Protein AF-A2EWF7-F1 (afdb_monomer)

InterPro domains:
  IPR001005 SANT/Myb domain [PS50090] (393-447)
  IPR001005 SANT/Myb domain [SM00717] (397-449)
  IPR001005 SANT/Myb domain [cd00167] (400-447)
  IPR009057 Homedomain-like superfamily [SSF46689] (392-445)
  IPR009060 UBA-like superfamily [SSF46934] (72-130)
  IPR015940 Ubiquitin-associated domain [PS50030] (88-127)

Organism: Trichomonas vaginalis (strain ATCC PRA-98 / G3) (NCBI:txid412133)

Sequence (630 aa):
MRVQILAPLNETITLKTESKATILSAKRTISKITMIPVEYLEIYLNSTKLNDEDIIDEISSDQSTPFICSIFDTMPNEDNSEVEVPADIDNRIQQLVCLGFTTQTAAWTLRKFKYDIAKALNYITSNPTQAKPVKHNFRTLNITEPEETDIQYDDLKKEHPFLFEPIPSDSHINDYIKILNETLPKDISLDVSALVKAFIENDYNVFSLAHQFPQFRVGYLEYVLYWVVRTVTERISSQNSWSMAENRFILEMSALGHNFREIDAVLFVEGRNKSEDHRNTMRRTMKRTWILPRFLEQFPSCANNPPGYTDEGIPSYLPPLMPQVVKKPKVQDEDKIIEEVLQNKEYIPYIKKEMAKIAQKLMSEQKEPKLSANEEDDQQALYLTDEPPQKFDERHSRSNWPTDEDQLLLNKYSEAKGLKGNRWEYIRKFLPSRSEKSIYSHYRILKYEIKCNKRPELTVPPNIADEIFRESTYTEDQKSFSELTEMIDIIEAIQVYYELNGNWILISRRMPQFKGGYIAYILYYVCTSLKKTRRTKTWSMQELRFLLEKRVDGLPVQEISDLLANKSPKQVDTKRTQIYTTIRTSPYLKQFAAFFQKCDKEGATYDDNGIPSYLGPMIERFKSEIRVIE

Nearest PDB structures (foldseek):
  8ikt-assembly1_C  TM=8.888E-01  e=4.513E-03  Homo sapiens
  5l6i-assembly2_E  TM=8.074E-01  e=2.324E-03  Saccharomyces cerevisiae
  5vbt-assembly2_B  TM=8.085E-01  e=3.781E-03  synthetic construct
  1yiw-assembly3_C  TM=8.185E-01  e=6.151E-03  unclassified
  6gf1-assembly1_A  TM=7.158E-01  e=1.628E-02  Homo sapiens

Solvent-accessible surface area (backbone atoms only — not comparable to full-atom values): 37954 Å² total; per-residue (Å²): 86,48,35,36,34,40,62,94,74,65,44,77,48,77,48,90,68,61,97,72,35,25,41,45,57,50,36,51,52,50,20,70,74,72,69,46,62,51,81,36,53,46,48,24,50,94,88,40,78,60,55,55,78,44,42,50,68,80,74,51,86,58,88,81,71,58,30,37,31,46,59,54,97,57,74,77,76,72,78,70,70,78,72,76,76,58,96,56,50,68,62,58,31,47,57,38,33,76,73,43,42,53,64,68,61,30,48,53,36,23,60,76,45,78,64,35,61,69,58,26,49,53,52,50,71,74,40,53,94,82,52,79,63,80,81,86,80,93,82,80,92,65,90,69,76,79,74,79,72,82,68,67,61,69,58,61,47,69,78,43,58,84,77,67,57,79,77,64,74,85,57,56,69,69,58,53,52,48,54,60,42,70,69,48,57,75,84,53,48,78,35,59,23,58,49,49,50,53,28,59,76,49,76,64,38,57,72,76,42,36,82,80,39,72,84,49,56,49,16,54,55,52,31,53,58,46,47,56,50,53,64,46,61,67,67,72,50,90,74,66,88,71,52,72,68,54,50,38,50,50,36,33,43,48,62,72,64,50,54,42,61,63,54,20,57,57,66,69,47,92,64,86,46,56,51,46,56,48,50,56,48,53,52,52,49,60,70,71,46,70,54,58,64,50,42,36,70,77,36,73,66,44,73,87,54,74,55,35,58,42,95,84,57,43,46,56,67,50,70,83,47,40,76,69,62,51,67,66,76,61,68,72,55,56,56,48,51,49,48,52,51,70,66,36,71,84,50,51,65,57,54,53,54,53,51,49,52,52,51,52,50,56,60,68,66,67,71,79,83,86,82,85,79,88,82,89,84,88,83,90,80,94,73,91,77,94,71,79,82,81,81,76,84,83,81,81,72,97,62,94,68,54,71,67,59,52,47,50,49,51,53,43,48,52,67,33,71,81,54,93,69,68,49,47,66,60,44,27,75,78,38,74,94,45,51,46,69,54,50,55,57,44,51,55,51,51,42,50,35,46,60,70,61,72,43,77,87,57,81,72,54,75,97,39,34,66,70,48,63,47,72,74,37,63,72,50,50,54,62,56,64,69,71,68,86,68,83,80,50,68,37,59,53,52,50,50,35,60,76,51,72,65,41,46,69,60,44,21,67,76,40,67,95,43,56,30,12,49,53,54,36,53,52,35,49,51,51,52,68,71,41,96,61,81,79,64,88,88,62,53,68,56,57,49,34,50,55,34,34,44,44,66,74,62,51,54,55,59,58,55,12,64,62,48,74,88,38,52,42,67,54,48,50,52,50,51,40,51,45,53,51,48,46,76,69,38,71,61,58,62,53,52,39,68,74,37,90,66,67,75,60,81,91,52,47,66,48,102,70,64,47,56,59,51,51,59,61,52,53,53,57,52,53,58,53,52,64,73,76,107

Structure (mmCIF, N/CA/C/O backbone):
data_AF-A2EWF7-F1
#
_entry.id   AF-A2EWF7-F1
#
loop_
_atom_site.group_PDB
_atom_site.id
_atom_site.type_symbol
_atom_site.label_atom_id
_atom_site.label_alt_id
_atom_site.label_comp_id
_atom_site.label_asym_id
_atom_site.label_entity_id
_atom_site.label_seq_id
_atom_site.pdbx_PDB_ins_code
_atom_site.Cartn_x
_atom_site.Cartn_y
_atom_site.Cartn_z
_atom_site.occupancy
_atom_site.B_iso_or_equiv
_atom_site.auth_seq_id
_atom_site.auth_comp_id
_atom_site.auth_asym_id
_atom_site.auth_atom_id
_atom_site.pdbx_PDB_model_num
ATOM 1 N N . MET A 1 1 ? 17.003 -34.544 -2.807 1.00 89.88 1 MET A N 1
ATOM 2 C CA . MET A 1 1 ? 16.921 -34.720 -1.339 1.00 89.88 1 MET A CA 1
ATOM 3 C C . MET A 1 1 ? 15.478 -34.519 -0.868 1.00 89.88 1 MET A C 1
ATOM 5 O O . MET A 1 1 ? 14.885 -33.504 -1.215 1.00 89.88 1 MET A O 1
ATOM 9 N N . ARG A 1 2 ? 14.883 -35.459 -0.119 1.00 93.94 2 ARG A N 1
ATOM 10 C CA . ARG A 1 2 ? 13.598 -35.237 0.580 1.00 93.94 2 ARG A CA 1
ATOM 11 C C . ARG A 1 2 ? 13.893 -34.779 2.004 1.00 93.94 2 ARG A C 1
ATOM 13 O O . ARG A 1 2 ? 14.695 -35.423 2.670 1.00 93.94 2 ARG A O 1
ATOM 20 N N . VAL A 1 3 ? 13.269 -33.691 2.443 1.00 95.50 3 VAL A N 1
ATOM 21 C CA . VAL A 1 3 ? 13.459 -33.122 3.780 1.00 95.50 3 VAL A CA 1
ATOM 22 C C . VAL A 1 3 ? 12.105 -32.978 4.462 1.00 95.50 3 VAL A C 1
ATOM 24 O O . VAL A 1 3 ? 11.230 -32.283 3.953 1.00 95.50 3 VAL A O 1
ATOM 27 N N . GLN A 1 4 ? 11.926 -33.639 5.597 1.00 96.50 4 GLN A N 1
ATOM 28 C CA . GLN A 1 4 ? 10.785 -33.480 6.486 1.00 96.50 4 GLN A CA 1
ATOM 29 C C . GLN A 1 4 ? 11.095 -32.368 7.487 1.00 96.50 4 GLN A C 1
ATOM 31 O O . GLN A 1 4 ? 11.958 -32.527 8.345 1.00 96.50 4 GLN A O 1
ATOM 36 N N . ILE A 1 5 ? 10.414 -31.236 7.361 1.00 95.31 5 ILE A N 1
ATOM 37 C CA . ILE A 1 5 ? 10.513 -30.117 8.291 1.00 95.31 5 ILE A CA 1
ATOM 38 C C . ILE A 1 5 ? 9.563 -30.392 9.455 1.00 95.31 5 ILE A C 1
ATOM 40 O O . ILE A 1 5 ? 8.375 -30.642 9.244 1.00 95.31 5 ILE A O 1
ATOM 44 N N . LEU A 1 6 ? 10.090 -30.369 10.677 1.00 94.12 6 LEU A N 1
ATOM 45 C CA . LEU A 1 6 ? 9.301 -30.571 11.891 1.00 94.12 6 LEU A CA 1
ATOM 46 C C . LEU A 1 6 ? 8.440 -29.335 12.219 1.00 94.12 6 LEU A C 1
ATOM 48 O O . LEU A 1 6 ? 8.293 -28.410 11.412 1.00 94.12 6 LEU A O 1
ATOM 52 N N . ALA A 1 7 ? 7.809 -29.341 13.392 1.00 79.25 7 ALA A N 1
ATOM 53 C CA . ALA A 1 7 ? 7.043 -28.208 13.892 1.00 79.25 7 ALA A CA 1
ATOM 54 C C . ALA A 1 7 ? 7.879 -26.905 13.863 1.00 79.25 7 ALA A C 1
ATOM 56 O O . ALA A 1 7 ? 9.097 -26.964 14.039 1.00 79.25 7 ALA A O 1
ATOM 57 N N . PRO A 1 8 ? 7.250 -25.738 13.627 1.00 80.31 8 PRO A N 1
ATOM 58 C CA . PRO A 1 8 ? 5.804 -25.523 13.490 1.00 80.31 8 PRO A CA 1
ATOM 59 C C . PRO A 1 8 ? 5.208 -25.897 12.121 1.00 80.31 8 PRO A C 1
ATOM 61 O O . PRO A 1 8 ? 3.989 -25.990 12.010 1.00 80.31 8 PRO A O 1
ATOM 64 N N . LEU A 1 9 ? 6.025 -26.135 11.090 1.00 85.12 9 LEU A N 1
ATOM 65 C CA . LEU A 1 9 ? 5.523 -26.323 9.722 1.00 85.12 9 LEU A CA 1
ATOM 66 C C . LEU A 1 9 ? 4.962 -27.734 9.480 1.00 85.12 9 LEU A C 1
ATOM 68 O O . LEU A 1 9 ? 3.892 -27.861 8.898 1.00 85.12 9 LEU A O 1
ATOM 72 N N . ASN A 1 10 ? 5.628 -28.789 9.968 1.00 90.94 10 ASN A N 1
ATOM 73 C CA . ASN A 1 10 ? 5.206 -30.191 9.784 1.00 90.94 10 ASN A CA 1
ATOM 74 C C . ASN A 1 10 ? 4.989 -30.596 8.306 1.00 90.94 10 ASN A C 1
ATOM 76 O O . ASN A 1 10 ? 4.072 -31.352 7.979 1.00 90.94 10 ASN A O 1
ATOM 80 N N . GLU A 1 11 ? 5.845 -30.119 7.400 1.00 94.06 11 GLU A N 1
ATOM 81 C CA . GLU A 1 11 ? 5.743 -30.361 5.955 1.00 94.06 11 GLU A CA 1
ATOM 82 C C . GLU A 1 11 ? 6.930 -31.175 5.425 1.00 94.06 11 GLU A C 1
ATOM 84 O O . GLU A 1 11 ? 8.044 -31.095 5.933 1.00 94.06 11 GLU A O 1
ATOM 89 N N . THR A 1 12 ? 6.728 -31.949 4.354 1.00 94.44 12 THR A N 1
ATOM 90 C CA . THR A 1 12 ? 7.832 -32.606 3.632 1.00 94.44 12 THR A CA 1
ATOM 91 C C . THR A 1 12 ? 8.080 -31.907 2.307 1.00 94.44 12 THR A C 1
ATOM 93 O O . THR A 1 12 ? 7.218 -31.901 1.431 1.00 94.44 12 THR A O 1
ATOM 96 N N . ILE A 1 13 ? 9.288 -31.384 2.123 1.00 94.25 13 ILE A N 1
ATOM 97 C CA . ILE A 1 13 ? 9.713 -30.711 0.897 1.00 94.25 13 ILE A CA 1
ATOM 98 C C . ILE A 1 13 ? 10.726 -31.559 0.127 1.00 94.25 13 ILE A C 1
ATOM 100 O O . ILE A 1 13 ? 11.526 -32.304 0.694 1.00 94.25 13 ILE A O 1
ATOM 104 N N . THR A 1 14 ? 10.703 -31.450 -1.200 1.00 94.81 14 THR A N 1
ATOM 105 C CA . THR A 1 14 ? 11.689 -32.105 -2.068 1.00 94.81 14 THR A CA 1
ATOM 106 C C . THR A 1 14 ? 12.627 -31.053 -2.638 1.00 94.81 14 THR A C 1
ATOM 108 O O . THR A 1 14 ? 12.225 -30.218 -3.445 1.00 94.81 14 THR A O 1
ATOM 111 N N . LEU A 1 15 ? 13.889 -31.099 -2.218 1.00 92.31 15 LEU A N 1
ATOM 112 C CA . LEU A 1 15 ? 14.946 -30.219 -2.695 1.00 92.31 15 LEU A CA 1
ATOM 113 C C . LEU A 1 15 ? 15.653 -30.856 -3.896 1.00 92.31 15 LEU A C 1
ATOM 115 O O . LEU A 1 15 ? 16.154 -31.985 -3.816 1.00 92.31 15 LEU A O 1
ATOM 119 N N . LYS A 1 16 ? 15.714 -30.113 -5.005 1.00 90.88 16 LYS A N 1
ATOM 120 C CA . LYS A 1 16 ? 16.597 -30.419 -6.137 1.00 90.88 16 LYS A CA 1
ATOM 121 C C . LYS A 1 16 ? 18.008 -29.961 -5.750 1.00 90.88 16 LYS A C 1
ATOM 123 O O . LYS A 1 16 ? 18.256 -28.762 -5.678 1.00 90.88 16 LYS A O 1
ATOM 128 N N . THR A 1 17 ? 18.887 -30.908 -5.443 1.00 88.44 17 THR A N 1
ATOM 129 C CA . THR A 1 17 ? 20.271 -30.663 -5.015 1.00 88.44 17 THR A CA 1
ATOM 130 C C . THR A 1 17 ? 21.234 -31.013 -6.149 1.00 88.44 17 THR A C 1
ATOM 132 O O . THR A 1 17 ? 21.004 -31.978 -6.874 1.00 88.44 17 THR A O 1
ATOM 135 N N . GLU A 1 18 ? 22.282 -30.211 -6.337 1.00 90.31 18 GLU A N 1
ATOM 136 C CA . GLU A 1 18 ? 23.385 -30.520 -7.260 1.00 90.31 18 GLU A CA 1
ATOM 137 C C . GLU A 1 18 ? 24.298 -31.601 -6.664 1.00 90.31 18 GLU A C 1
ATOM 139 O O . GLU A 1 18 ? 24.317 -31.774 -5.445 1.00 90.31 18 GLU A O 1
ATOM 144 N N . SER A 1 19 ? 25.108 -32.274 -7.492 1.00 84.88 19 SER A N 1
ATOM 145 C CA . SER A 1 19 ? 25.881 -33.472 -7.108 1.00 84.88 19 SER A CA 1
ATOM 146 C C . SER A 1 19 ? 27.037 -33.247 -6.112 1.00 84.88 19 SER A C 1
ATOM 148 O O . SER A 1 19 ? 27.903 -34.094 -5.921 1.00 84.88 19 SER A O 1
ATOM 150 N N . LYS A 1 20 ? 27.124 -32.041 -5.546 1.00 91.88 20 LYS A N 1
ATOM 151 C CA . LYS A 1 20 ? 28.094 -31.609 -4.527 1.00 91.88 20 LYS A CA 1
ATOM 152 C C . LYS A 1 20 ? 27.464 -30.617 -3.548 1.00 91.88 20 LYS A C 1
ATOM 154 O O . LYS A 1 20 ? 28.157 -29.806 -2.936 1.00 91.88 20 LYS A O 1
ATOM 159 N N . ALA A 1 21 ? 26.135 -30.602 -3.462 1.00 94.38 21 ALA A N 1
ATOM 160 C CA . ALA A 1 21 ? 25.445 -29.712 -2.550 1.00 94.38 21 ALA A CA 1
ATOM 161 C C . ALA A 1 21 ? 25.770 -30.114 -1.107 1.00 94.38 21 ALA A C 1
ATOM 163 O O . ALA A 1 21 ? 25.595 -31.270 -0.721 1.00 94.38 21 ALA A O 1
ATOM 164 N N . THR A 1 22 ? 26.236 -29.148 -0.320 1.00 97.00 22 THR A N 1
ATOM 165 C CA . THR A 1 22 ? 26.465 -29.338 1.112 1.00 97.00 22 THR A CA 1
ATOM 166 C C . THR A 1 22 ? 25.172 -29.155 1.902 1.00 97.00 22 THR A C 1
ATOM 168 O O . THR A 1 22 ? 24.204 -28.553 1.414 1.00 97.00 22 THR A O 1
ATOM 171 N N . ILE A 1 23 ? 25.162 -29.604 3.154 1.00 97.25 23 ILE A N 1
ATOM 172 C CA . ILE A 1 23 ? 24.060 -29.363 4.093 1.00 97.25 23 ILE A CA 1
ATOM 173 C C . ILE A 1 23 ? 23.769 -27.868 4.261 1.00 97.25 23 ILE A C 1
ATOM 175 O O . ILE A 1 23 ? 22.600 -27.477 4.232 1.00 97.25 23 ILE A O 1
ATOM 179 N N . LEU A 1 24 ? 24.787 -27.001 4.300 1.00 96.19 24 LEU A N 1
ATOM 180 C CA . LEU A 1 24 ? 24.586 -25.546 4.326 1.00 96.19 24 LEU A CA 1
ATOM 181 C C . LEU A 1 24 ? 23.816 -25.030 3.098 1.00 96.19 24 LEU A C 1
ATOM 183 O O . LEU A 1 24 ? 22.968 -24.140 3.206 1.00 96.19 24 LEU A O 1
ATOM 187 N N . SER A 1 25 ? 24.087 -25.585 1.912 1.00 96.19 25 SER A N 1
ATOM 188 C CA . SER A 1 25 ? 23.360 -25.234 0.685 1.00 96.19 25 SER A CA 1
ATOM 189 C C . SER A 1 25 ? 21.888 -25.657 0.760 1.00 96.19 25 SER A C 1
ATOM 191 O O . SER A 1 25 ? 20.990 -24.887 0.388 1.00 96.19 25 SER A O 1
ATOM 193 N N . ALA A 1 26 ? 21.618 -26.842 1.318 1.00 96.62 26 ALA A N 1
ATOM 194 C CA . ALA A 1 26 ? 20.257 -27.287 1.596 1.00 96.62 26 ALA A CA 1
ATOM 195 C C . ALA A 1 26 ? 19.563 -26.361 2.602 1.00 96.62 26 ALA A C 1
ATOM 197 O O . ALA A 1 26 ? 18.501 -25.836 2.273 1.00 96.62 26 ALA A O 1
ATOM 198 N N . LYS A 1 27 ? 20.179 -26.051 3.754 1.00 97.12 27 LYS A N 1
ATOM 199 C CA . LYS A 1 27 ? 19.621 -25.118 4.751 1.00 97.12 27 LYS A CA 1
ATOM 200 C C . LYS A 1 27 ? 19.293 -23.754 4.147 1.00 97.12 27 LYS A C 1
ATOM 202 O O . LYS A 1 27 ? 18.199 -23.241 4.349 1.00 97.12 27 LYS A O 1
ATOM 207 N N . ARG A 1 28 ? 20.180 -23.189 3.319 1.00 94.12 28 ARG A N 1
ATOM 208 C CA . ARG A 1 28 ? 19.921 -21.936 2.578 1.00 94.12 28 ARG A CA 1
ATOM 209 C C . ARG A 1 28 ? 18.717 -22.032 1.646 1.00 94.12 28 ARG A C 1
ATOM 211 O O . ARG A 1 28 ? 18.022 -21.040 1.441 1.00 94.12 28 ARG A O 1
ATOM 218 N N . THR A 1 29 ? 18.484 -23.195 1.049 1.00 94.50 29 THR A N 1
ATOM 219 C CA . THR A 1 29 ? 17.327 -23.421 0.177 1.00 94.50 29 THR A CA 1
ATOM 220 C C . THR A 1 29 ? 16.044 -23.552 0.993 1.00 94.50 29 THR A C 1
ATOM 222 O O . THR A 1 29 ? 15.054 -22.915 0.645 1.00 94.50 29 THR A O 1
ATOM 225 N N . ILE A 1 30 ? 16.082 -24.289 2.107 1.00 94.62 30 ILE A N 1
ATOM 226 C CA . ILE A 1 30 ? 14.970 -24.399 3.063 1.00 94.62 30 ILE A CA 1
ATOM 227 C C . ILE A 1 30 ? 14.604 -23.012 3.591 1.00 94.62 30 ILE A C 1
ATOM 229 O O . ILE A 1 30 ? 13.462 -22.598 3.450 1.00 94.62 30 ILE A O 1
ATOM 233 N N . SER A 1 31 ? 15.593 -22.254 4.067 1.00 93.38 31 SER A N 1
ATOM 234 C CA . SER A 1 31 ? 15.438 -20.886 4.568 1.00 93.38 31 SER A CA 1
ATOM 235 C C . SER A 1 31 ? 14.743 -19.957 3.568 1.00 93.38 31 SER A C 1
ATOM 237 O O . SER A 1 31 ? 13.873 -19.177 3.937 1.00 93.38 31 SER A O 1
ATOM 239 N N . LYS A 1 32 ? 15.048 -20.071 2.268 1.00 88.62 32 LYS A N 1
ATOM 240 C CA . LYS A 1 32 ? 14.363 -19.286 1.224 1.00 88.62 32 LYS A CA 1
ATOM 241 C C . LYS A 1 32 ? 12.898 -19.677 1.025 1.00 88.62 32 LYS A C 1
ATOM 243 O O . LYS A 1 32 ? 12.118 -18.829 0.601 1.00 88.62 32 LYS A O 1
ATOM 248 N N . ILE A 1 33 ? 12.553 -20.946 1.238 1.00 87.19 33 ILE A N 1
ATOM 249 C CA . ILE A 1 33 ? 11.190 -21.468 1.070 1.00 87.19 33 ILE A CA 1
ATOM 250 C C . ILE A 1 33 ? 10.347 -21.119 2.299 1.00 87.19 33 ILE A C 1
ATOM 252 O O . ILE A 1 33 ? 9.229 -20.637 2.151 1.00 87.19 33 ILE A O 1
ATOM 256 N N . THR A 1 34 ? 10.895 -21.338 3.494 1.00 87.56 34 THR A N 1
ATOM 257 C CA . THR A 1 34 ? 10.180 -21.205 4.770 1.00 87.56 34 THR A CA 1
ATOM 258 C C . THR A 1 34 ? 10.290 -19.817 5.391 1.00 87.56 34 THR A C 1
ATOM 260 O O . THR A 1 34 ? 9.549 -19.514 6.316 1.00 87.56 34 THR A O 1
ATOM 263 N N . MET A 1 35 ? 11.210 -18.978 4.902 1.00 87.75 35 MET A N 1
ATOM 264 C CA . MET A 1 35 ? 11.601 -17.688 5.490 1.00 87.75 35 MET A CA 1
ATOM 265 C C . MET A 1 35 ? 12.229 -17.788 6.893 1.00 87.75 35 MET A C 1
ATOM 267 O O . MET A 1 35 ? 12.428 -16.768 7.545 1.00 87.75 35 MET A O 1
ATOM 271 N N . ILE A 1 36 ? 12.603 -18.991 7.340 1.00 83.88 36 ILE A N 1
ATOM 272 C CA . ILE A 1 36 ? 13.298 -19.216 8.617 1.00 83.88 36 ILE A CA 1
ATOM 273 C C . ILE A 1 36 ? 14.801 -18.971 8.411 1.00 83.88 36 ILE A C 1
ATOM 275 O O . ILE A 1 36 ? 15.348 -19.501 7.438 1.00 83.88 36 ILE A O 1
ATOM 279 N N . PRO A 1 37 ? 15.507 -18.196 9.258 1.00 88.25 37 PRO A N 1
ATOM 280 C CA . PRO A 1 37 ? 16.937 -17.951 9.067 1.00 88.25 37 PRO A CA 1
ATOM 281 C C . PRO A 1 37 ? 17.757 -19.249 9.144 1.00 88.25 37 PRO A C 1
ATOM 283 O O . PRO A 1 37 ? 17.400 -20.188 9.854 1.00 88.25 37 PRO A O 1
ATOM 286 N N . VAL A 1 38 ? 18.850 -19.318 8.379 1.00 93.88 38 VAL A N 1
ATOM 287 C CA . VAL A 1 38 ? 19.661 -20.541 8.188 1.00 93.88 38 VAL A CA 1
ATOM 288 C C . VAL A 1 38 ? 20.215 -21.071 9.509 1.00 93.88 38 VAL A C 1
ATOM 290 O O . VAL A 1 38 ? 20.354 -22.279 9.678 1.00 93.88 38 VAL A O 1
ATOM 293 N N . GLU A 1 39 ? 20.490 -20.166 10.439 1.00 92.75 39 GLU A N 1
ATOM 294 C CA . GLU A 1 39 ? 21.085 -20.421 11.745 1.00 92.75 39 GLU A C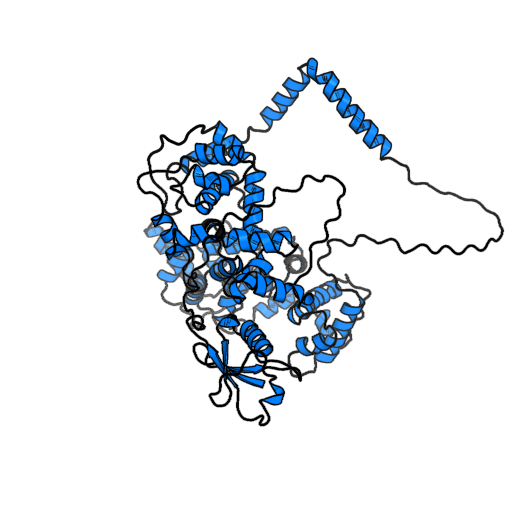A 1
ATOM 295 C C . GLU A 1 39 ? 20.133 -21.162 12.701 1.00 92.75 39 GLU A C 1
ATOM 297 O O . GLU A 1 39 ? 20.585 -21.771 13.664 1.00 92.75 39 GLU A O 1
ATOM 302 N N . TYR A 1 40 ? 18.826 -21.148 12.421 1.00 93.31 40 TYR A N 1
ATOM 303 C CA . TYR A 1 40 ? 17.802 -21.853 13.204 1.00 93.31 40 TYR A CA 1
ATOM 304 C C . TYR A 1 40 ? 17.462 -23.234 12.638 1.00 93.31 40 TYR A C 1
ATOM 306 O O . TYR A 1 40 ? 16.587 -23.921 13.165 1.00 93.31 40 TYR A O 1
ATOM 314 N N . LEU A 1 41 ? 18.118 -23.634 11.546 1.00 95.44 41 LEU A N 1
ATOM 315 C CA . LEU A 1 41 ? 17.858 -24.891 10.861 1.00 95.44 41 LEU A CA 1
ATOM 316 C C . LEU A 1 41 ? 18.964 -25.894 11.172 1.00 95.44 41 LEU A C 1
ATOM 318 O O . LEU A 1 41 ? 20.140 -25.655 10.895 1.00 95.44 41 LEU A O 1
ATOM 322 N N . GLU A 1 42 ? 18.579 -27.074 11.640 1.00 96.75 42 G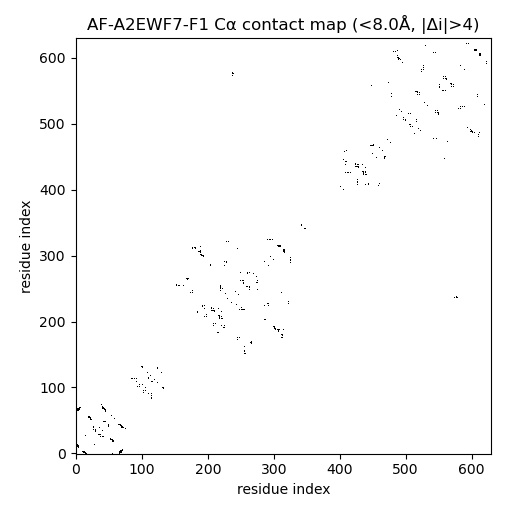LU A N 1
ATOM 323 C CA . GLU A 1 42 ? 19.470 -28.229 11.724 1.00 96.75 42 GLU A CA 1
ATOM 324 C C . GLU A 1 42 ? 18.909 -29.383 10.912 1.00 96.75 42 GLU A C 1
ATOM 326 O O . GLU A 1 42 ? 17.701 -29.611 10.895 1.00 96.75 42 GLU A O 1
ATOM 331 N N . ILE A 1 43 ? 19.791 -30.098 10.217 1.00 96.19 43 ILE A N 1
ATOM 332 C CA . ILE A 1 43 ? 19.413 -31.231 9.379 1.00 96.19 43 ILE A CA 1
ATOM 333 C C . ILE A 1 43 ? 19.998 -32.497 9.997 1.00 96.19 43 ILE A C 1
ATOM 335 O O . ILE A 1 43 ? 21.187 -32.567 10.299 1.00 96.19 43 ILE A O 1
ATOM 339 N N . TYR A 1 44 ? 19.138 -33.492 10.159 1.00 96.12 44 TYR A N 1
ATOM 340 C CA . TYR A 1 44 ? 19.429 -34.794 10.726 1.00 96.12 44 TYR A CA 1
ATOM 341 C C . TYR A 1 44 ? 19.190 -35.883 9.678 1.00 96.12 44 TYR A C 1
ATOM 343 O O . TYR A 1 44 ? 18.254 -35.794 8.879 1.00 96.12 44 TYR A O 1
ATOM 351 N N . LEU A 1 45 ? 19.987 -36.947 9.722 1.00 95.94 45 LEU A N 1
ATOM 352 C CA . LEU A 1 45 ? 19.713 -38.203 9.024 1.00 95.94 45 LEU A CA 1
ATOM 353 C C . LEU A 1 45 ? 19.866 -39.355 10.016 1.00 95.94 45 LEU A C 1
ATOM 355 O O . LEU A 1 45 ? 20.897 -39.469 10.671 1.00 95.94 45 LEU A O 1
ATOM 359 N N . ASN A 1 46 ? 18.836 -40.197 10.145 1.00 94.00 46 ASN A N 1
ATOM 360 C CA . ASN A 1 46 ? 18.808 -41.308 11.110 1.00 94.00 46 ASN A CA 1
ATOM 361 C C . ASN A 1 46 ? 19.191 -40.871 12.539 1.00 94.00 46 ASN A C 1
ATOM 363 O O . ASN A 1 46 ? 19.999 -41.519 13.197 1.00 94.00 46 ASN A O 1
ATOM 367 N N . SER A 1 47 ? 18.637 -39.740 12.992 1.00 93.56 47 SER A N 1
ATOM 368 C CA . SER A 1 47 ? 18.919 -39.118 14.299 1.00 93.56 47 SER A CA 1
ATOM 369 C C . SER A 1 47 ? 20.336 -38.558 14.493 1.00 93.56 47 SER A C 1
ATOM 371 O O . SER A 1 47 ? 20.617 -38.000 15.550 1.00 93.56 47 SER A O 1
ATOM 373 N N . THR A 1 48 ? 21.206 -38.617 13.484 1.00 94.69 48 THR A N 1
ATOM 374 C CA . THR A 1 48 ? 22.533 -37.987 13.515 1.00 94.69 48 THR A CA 1
ATOM 375 C C . THR A 1 48 ? 22.457 -36.583 12.922 1.00 94.69 48 THR A C 1
ATOM 377 O O . THR A 1 48 ? 22.009 -36.423 11.785 1.00 94.69 48 THR A O 1
ATOM 380 N N . LYS A 1 49 ? 22.892 -35.567 13.679 1.00 95.88 49 LYS A N 1
ATOM 381 C CA . LYS A 1 49 ? 23.032 -34.185 13.188 1.00 95.88 49 LYS A CA 1
ATOM 382 C C . LYS A 1 49 ? 24.152 -34.126 12.151 1.00 95.88 49 LYS A C 1
ATOM 384 O O . LYS A 1 49 ? 25.246 -34.619 12.409 1.00 95.88 49 LYS A O 1
ATOM 389 N N . LEU A 1 50 ? 23.872 -33.517 11.004 1.00 96.19 50 LEU A N 1
ATOM 390 C CA . LEU A 1 50 ? 24.843 -33.339 9.927 1.00 96.19 50 LEU A CA 1
ATOM 391 C C . LEU A 1 50 ? 25.530 -31.972 10.039 1.00 96.19 50 LEU A C 1
ATOM 393 O O . LEU A 1 50 ? 24.887 -30.979 10.400 1.00 96.19 50 LEU A O 1
ATOM 397 N N . ASN A 1 51 ? 26.823 -31.926 9.722 1.00 95.88 51 ASN A N 1
ATOM 398 C CA . ASN A 1 51 ? 27.610 -30.698 9.673 1.00 95.88 51 ASN A CA 1
ATOM 399 C C . ASN A 1 51 ? 27.323 -29.926 8.386 1.00 95.88 51 ASN A C 1
ATOM 401 O O . ASN A 1 51 ? 26.948 -30.497 7.362 1.00 95.88 51 ASN A O 1
ATOM 405 N N . ASP A 1 52 ? 27.528 -28.612 8.426 1.00 96.19 52 ASP A N 1
ATOM 406 C CA . ASP A 1 52 ? 27.240 -27.709 7.310 1.00 96.19 52 ASP A CA 1
ATOM 407 C C . ASP A 1 52 ? 28.096 -28.003 6.061 1.00 96.19 52 ASP A C 1
ATOM 409 O O . ASP A 1 52 ? 27.666 -27.720 4.934 1.00 96.19 52 ASP A O 1
ATOM 413 N N . GLU A 1 53 ? 29.274 -28.598 6.260 1.00 96.62 53 GLU A N 1
ATOM 414 C CA . GLU A 1 53 ? 30.229 -29.019 5.235 1.00 96.62 53 GLU A CA 1
ATOM 415 C C . GLU A 1 53 ? 29.925 -30.391 4.620 1.00 96.62 53 GLU A C 1
ATOM 417 O O . GLU A 1 53 ? 30.449 -30.681 3.542 1.00 96.62 53 GLU A O 1
ATOM 422 N N . ASP A 1 54 ? 29.084 -31.218 5.252 1.00 96.25 54 ASP A N 1
ATOM 423 C CA . ASP A 1 54 ? 28.834 -32.577 4.769 1.00 96.25 54 ASP A CA 1
ATOM 424 C C . ASP A 1 54 ? 28.161 -32.542 3.382 1.00 96.25 54 ASP A C 1
ATOM 426 O O . ASP A 1 54 ? 27.245 -31.749 3.122 1.00 96.25 54 ASP A O 1
ATOM 430 N N . ILE A 1 55 ? 28.618 -33.403 2.465 1.00 95.44 55 ILE A N 1
ATOM 431 C CA . ILE A 1 55 ? 28.130 -33.468 1.081 1.00 95.44 55 ILE A CA 1
ATOM 432 C C . ILE A 1 55 ? 26.951 -34.438 1.000 1.00 95.44 55 ILE A C 1
ATOM 434 O O . ILE A 1 55 ? 27.088 -35.624 1.281 1.00 95.44 55 ILE A O 1
ATOM 438 N N . ILE A 1 56 ? 25.789 -33.956 0.554 1.00 93.38 56 ILE A N 1
ATOM 439 C CA . ILE A 1 56 ? 24.519 -34.708 0.583 1.00 93.38 56 ILE A CA 1
ATOM 440 C C . ILE A 1 56 ? 24.608 -36.050 -0.160 1.00 93.38 56 ILE A C 1
ATOM 442 O O . ILE A 1 56 ? 24.081 -37.054 0.324 1.00 93.38 56 ILE A O 1
ATOM 446 N N . ASP A 1 57 ? 25.289 -36.075 -1.306 1.00 89.56 57 ASP A N 1
ATOM 447 C CA . ASP A 1 57 ? 25.435 -37.272 -2.145 1.00 89.56 57 ASP A CA 1
ATOM 448 C C . ASP A 1 57 ? 26.276 -38.374 -1.480 1.00 89.56 57 ASP A C 1
ATOM 450 O O . ASP A 1 57 ? 26.061 -39.552 -1.753 1.00 89.56 57 ASP A O 1
ATOM 454 N N . GLU A 1 58 ? 27.201 -38.018 -0.584 1.00 89.25 58 GLU A N 1
ATOM 455 C CA . GLU A 1 58 ? 28.038 -38.987 0.139 1.00 89.25 58 GLU A CA 1
ATOM 456 C C . GLU A 1 58 ? 27.290 -39.618 1.324 1.00 89.25 58 GLU A C 1
ATOM 458 O O . GLU A 1 58 ? 27.581 -40.743 1.725 1.00 89.25 58 GLU A O 1
ATOM 463 N N . ILE A 1 59 ? 26.295 -38.907 1.862 1.00 85.81 59 ILE A N 1
ATOM 464 C CA . ILE A 1 59 ? 25.535 -39.301 3.055 1.00 85.81 59 ILE A CA 1
ATOM 465 C C . ILE A 1 59 ? 24.309 -40.156 2.677 1.00 85.81 59 ILE A C 1
ATOM 467 O O . ILE A 1 59 ? 23.900 -41.037 3.432 1.00 85.81 59 ILE A O 1
ATOM 471 N N . SER A 1 60 ? 23.711 -39.921 1.503 1.00 72.56 60 SER A N 1
ATOM 472 C CA . SER A 1 60 ? 22.447 -40.544 1.078 1.00 72.56 60 SER A CA 1
ATOM 473 C C . SER A 1 60 ? 22.665 -41.710 0.106 1.00 72.56 60 SER A C 1
ATOM 475 O O . SER A 1 60 ? 22.267 -41.637 -1.056 1.00 72.56 60 SER A O 1
ATOM 477 N N . SER A 1 61 ? 23.263 -42.813 0.565 1.00 61.00 61 SER A N 1
ATOM 478 C CA . SER A 1 61 ? 23.382 -44.031 -0.260 1.00 61.00 61 SER A CA 1
ATOM 479 C C . SER A 1 61 ? 22.038 -44.743 -0.485 1.00 61.00 61 SER A C 1
ATOM 481 O O . SER A 1 61 ? 21.866 -45.437 -1.487 1.00 61.00 61 SER A O 1
ATOM 483 N N . ASP A 1 62 ? 21.064 -44.518 0.402 1.00 75.12 62 ASP A N 1
ATOM 484 C CA . ASP A 1 62 ? 19.695 -45.017 0.292 1.00 75.12 62 ASP A CA 1
ATOM 485 C C . ASP A 1 62 ? 18.736 -43.837 0.055 1.00 75.12 62 ASP A C 1
ATOM 487 O O . ASP A 1 62 ? 18.659 -42.903 0.852 1.00 75.12 62 ASP A O 1
ATOM 491 N N . GLN A 1 63 ? 18.026 -43.835 -1.077 1.00 71.44 63 GLN A N 1
ATOM 492 C CA . GLN A 1 63 ? 17.113 -42.744 -1.454 1.00 71.44 63 GLN A CA 1
ATOM 493 C C . GLN A 1 63 ? 15.801 -42.743 -0.647 1.00 71.44 63 GLN A C 1
ATOM 495 O O . GLN A 1 63 ? 14.961 -41.858 -0.844 1.00 71.44 63 GLN A O 1
ATOM 500 N N . SER A 1 64 ? 15.579 -43.743 0.211 1.00 80.94 64 SER A N 1
ATOM 501 C CA . SER A 1 64 ? 14.288 -43.959 0.866 1.00 80.94 64 SER A CA 1
ATOM 502 C C . SER A 1 64 ? 14.079 -43.133 2.140 1.00 80.94 64 SER A C 1
ATOM 504 O O . SER A 1 64 ? 12.949 -42.707 2.401 1.00 80.94 64 SER A O 1
ATOM 506 N N . THR A 1 65 ? 15.131 -42.846 2.909 1.00 88.69 65 THR A N 1
ATOM 507 C CA . THR A 1 65 ? 15.029 -42.126 4.185 1.00 88.69 65 THR A CA 1
ATOM 508 C C . THR A 1 65 ? 15.043 -40.607 3.978 1.00 88.69 65 THR A C 1
ATOM 510 O O . THR A 1 65 ? 16.009 -40.060 3.443 1.00 88.69 65 THR A O 1
ATOM 513 N N . PRO A 1 66 ? 13.983 -39.876 4.381 1.00 92.44 66 PRO A N 1
ATOM 514 C CA . PRO A 1 66 ? 13.997 -38.422 4.323 1.00 92.44 66 PRO A CA 1
ATOM 515 C C . PRO A 1 66 ? 14.951 -37.862 5.383 1.00 92.44 66 PRO A C 1
ATOM 517 O O . PRO A 1 66 ? 15.041 -38.368 6.500 1.00 92.44 66 PRO A O 1
ATOM 520 N N . PHE A 1 67 ? 15.621 -36.767 5.045 1.00 96.06 67 PHE A N 1
ATOM 521 C CA . PHE A 1 67 ? 16.326 -35.950 6.025 1.00 96.06 67 PHE A CA 1
ATOM 522 C C . PHE A 1 67 ? 15.298 -35.256 6.916 1.00 96.06 67 PHE A C 1
ATOM 524 O O . PHE A 1 67 ? 14.236 -34.864 6.438 1.00 96.06 67 PHE A O 1
ATOM 531 N N . ILE A 1 68 ? 15.605 -35.064 8.190 1.00 96.38 68 ILE A N 1
ATOM 532 C CA . ILE A 1 68 ? 14.728 -34.369 9.133 1.00 96.38 68 ILE A CA 1
ATOM 533 C C . ILE A 1 68 ? 15.320 -32.988 9.391 1.00 96.38 68 ILE A C 1
ATOM 535 O O . ILE A 1 68 ? 16.470 -32.884 9.800 1.00 96.38 68 ILE A O 1
ATOM 539 N N . CYS A 1 69 ? 14.561 -31.925 9.143 1.00 96.50 69 CYS A N 1
ATOM 540 C CA . CYS A 1 69 ? 14.958 -30.564 9.475 1.00 96.50 69 CYS A CA 1
ATOM 541 C C . CYS A 1 69 ? 14.223 -30.106 10.737 1.00 96.50 69 CYS A C 1
ATOM 543 O O . CYS A 1 69 ? 12.998 -29.973 10.727 1.00 96.50 69 CYS A O 1
ATOM 545 N N . SER A 1 70 ? 14.974 -29.887 11.814 1.00 95.38 70 SER A N 1
ATOM 546 C CA . SER A 1 70 ? 14.457 -29.312 13.055 1.00 95.38 70 SER A CA 1
ATOM 547 C C . SER A 1 70 ? 14.631 -27.796 13.034 1.00 95.38 70 SER A C 1
ATOM 549 O O . SER A 1 70 ? 15.662 -27.301 12.569 1.00 95.38 70 SER A O 1
ATOM 551 N N . ILE A 1 71 ? 13.625 -27.084 13.540 1.00 94.25 71 ILE A N 1
ATOM 552 C CA . ILE A 1 71 ? 13.632 -25.632 13.725 1.00 94.25 71 ILE A CA 1
ATOM 553 C C . ILE A 1 71 ? 13.772 -25.382 15.225 1.00 94.25 71 ILE A C 1
ATOM 555 O O . ILE A 1 71 ? 13.024 -25.964 16.008 1.00 94.25 71 ILE A O 1
ATOM 559 N N . PHE A 1 72 ? 14.737 -24.561 15.628 1.00 86.62 72 PHE A N 1
ATOM 560 C CA . PHE A 1 72 ? 14.882 -24.166 17.029 1.00 86.62 72 PHE A CA 1
ATOM 561 C C . PHE A 1 72 ? 14.143 -22.860 17.300 1.00 86.62 72 PHE A C 1
ATOM 563 O O . PHE A 1 72 ? 14.174 -21.952 16.474 1.00 86.62 72 PHE A O 1
ATOM 570 N N . ASP A 1 73 ? 13.529 -22.750 18.477 1.00 71.62 73 ASP A N 1
ATOM 571 C CA . ASP A 1 73 ? 12.864 -21.516 18.923 1.00 71.62 73 ASP A CA 1
ATOM 572 C C . ASP A 1 73 ? 13.869 -20.457 19.410 1.00 71.62 73 ASP A C 1
ATOM 574 O O . ASP A 1 73 ? 13.593 -19.260 19.417 1.00 71.62 73 ASP A O 1
ATOM 578 N N . THR A 1 74 ? 15.072 -20.889 19.788 1.00 69.12 74 THR A N 1
ATOM 579 C CA . THR A 1 74 ? 16.180 -20.039 20.235 1.00 69.12 74 THR A CA 1
ATOM 580 C C . THR A 1 74 ? 17.460 -20.508 19.563 1.00 69.12 74 THR A C 1
ATOM 582 O O . THR A 1 74 ? 17.654 -21.718 19.447 1.00 69.12 74 THR A O 1
ATOM 585 N N . MET A 1 75 ? 18.341 -19.587 19.144 1.00 65.25 75 MET A N 1
ATOM 586 C CA . MET A 1 75 ? 19.642 -19.962 18.574 1.00 65.25 75 MET A CA 1
ATOM 587 C C . MET A 1 75 ? 20.311 -21.010 19.476 1.00 65.25 75 MET A C 1
ATOM 589 O O . MET A 1 75 ? 20.400 -20.768 20.685 1.00 65.25 75 MET A O 1
ATOM 593 N N . PRO A 1 76 ? 20.748 -22.165 18.935 1.00 56.78 76 PRO A N 1
ATOM 594 C CA . PRO A 1 76 ? 21.474 -23.139 19.729 1.00 56.78 76 PRO A CA 1
ATOM 595 C C . PRO A 1 76 ? 22.682 -22.420 20.326 1.00 56.78 76 PRO A C 1
ATOM 597 O O . PRO A 1 76 ? 23.523 -21.897 19.595 1.00 56.78 76 PRO A O 1
ATOM 600 N N . ASN A 1 77 ? 22.710 -22.322 21.657 1.00 48.69 77 ASN A N 1
ATOM 601 C CA . ASN A 1 77 ? 23.850 -21.802 22.396 1.00 48.69 77 ASN A CA 1
ATOM 602 C C . ASN A 1 77 ? 25.024 -22.740 22.099 1.00 48.69 77 ASN A C 1
ATOM 604 O O . ASN A 1 77 ? 25.195 -23.754 22.772 1.00 48.69 77 ASN A O 1
ATOM 608 N N . GLU A 1 78 ? 25.797 -22.438 21.055 1.00 56.50 78 GLU A N 1
ATOM 609 C CA . GLU A 1 78 ? 27.136 -22.982 20.880 1.00 56.50 78 GLU A CA 1
ATOM 610 C C . GLU A 1 78 ? 27.919 -22.562 22.108 1.00 56.50 78 GLU A C 1
ATOM 612 O O . GLU A 1 78 ? 28.318 -21.407 22.176 1.00 56.50 78 GLU A O 1
ATOM 617 N N . ASP A 1 79 ? 28.016 -23.472 23.082 1.00 50.72 79 ASP A N 1
ATOM 618 C CA . ASP A 1 79 ? 28.855 -23.434 24.280 1.00 50.72 79 ASP A CA 1
ATOM 619 C C . ASP A 1 79 ? 29.438 -22.036 24.544 1.00 50.72 79 ASP A C 1
ATOM 621 O O . ASP A 1 79 ? 30.639 -21.775 24.408 1.00 50.72 79 ASP A O 1
ATOM 625 N N . ASN A 1 80 ? 28.536 -21.093 24.844 1.00 48.22 80 ASN A N 1
ATOM 626 C CA . ASN A 1 80 ? 28.879 -19.733 25.211 1.00 48.22 80 ASN A CA 1
ATOM 627 C C . ASN A 1 80 ? 29.370 -19.838 26.652 1.00 48.22 80 ASN A C 1
ATOM 629 O O . ASN A 1 80 ? 28.711 -19.398 27.589 1.00 48.22 80 ASN A O 1
ATOM 633 N N . SER A 1 81 ? 30.557 -20.421 26.844 1.00 55.69 81 SER A N 1
ATOM 634 C CA . SER A 1 81 ? 31.442 -19.880 27.862 1.00 55.69 81 SER A CA 1
ATOM 635 C C . SER A 1 81 ? 31.510 -18.397 27.519 1.00 55.69 81 SER A C 1
ATOM 637 O O . SER A 1 81 ? 32.073 -18.079 26.470 1.00 55.69 81 SER A O 1
ATOM 639 N N . GLU A 1 82 ? 30.826 -17.541 28.282 1.00 55.75 82 GLU A N 1
ATOM 640 C CA . GLU A 1 82 ? 30.841 -16.092 28.102 1.00 55.75 82 GLU A CA 1
ATOM 641 C C . GLU A 1 82 ? 32.302 -15.667 27.994 1.00 55.75 82 GLU A C 1
ATOM 643 O O . GLU A 1 82 ? 33.032 -15.580 28.980 1.00 55.75 82 GLU A O 1
ATOM 648 N N . VAL A 1 83 ? 32.781 -15.507 26.762 1.00 68.19 83 VAL A N 1
ATOM 649 C CA . VAL A 1 83 ? 34.087 -14.924 26.531 1.00 68.19 83 VAL A CA 1
ATOM 650 C C . VAL A 1 83 ? 33.833 -13.455 26.769 1.00 68.19 83 VAL A C 1
ATOM 652 O O . VAL A 1 83 ? 33.261 -12.791 25.904 1.00 68.19 83 VAL A O 1
ATOM 655 N N . GLU A 1 84 ? 34.175 -12.990 27.972 1.00 84.19 84 GLU A N 1
ATOM 656 C CA . GLU A 1 84 ? 34.114 -11.578 28.325 1.00 84.19 84 GLU A CA 1
ATOM 657 C C . GLU A 1 84 ? 34.705 -10.768 27.173 1.00 84.19 84 GLU A C 1
ATOM 659 O O . GLU A 1 84 ? 35.851 -10.980 26.758 1.00 84.19 84 GLU A O 1
ATOM 664 N N . VAL A 1 85 ? 33.881 -9.888 26.604 1.00 87.62 85 VAL A N 1
ATOM 665 C CA . VAL A 1 85 ? 34.311 -9.015 25.518 1.00 87.62 85 VAL A CA 1
ATOM 666 C C . VAL A 1 85 ? 35.415 -8.126 26.088 1.00 87.62 85 VAL A C 1
ATOM 668 O O . VAL A 1 85 ? 35.158 -7.404 27.054 1.00 87.62 85 VAL A O 1
ATOM 671 N N . PRO A 1 86 ? 36.640 -8.163 25.537 1.00 90.75 86 PRO A N 1
ATOM 672 C CA . PRO A 1 86 ? 37.716 -7.334 26.049 1.00 90.75 86 PRO A CA 1
ATOM 673 C C . PRO A 1 86 ? 37.327 -5.855 25.982 1.00 90.75 86 PRO A C 1
ATOM 675 O O . PRO A 1 86 ? 36.801 -5.399 24.966 1.00 90.75 86 PRO A O 1
ATOM 678 N N . ALA A 1 87 ? 37.629 -5.094 27.037 1.00 92.31 87 ALA A N 1
ATOM 679 C CA . ALA A 1 87 ? 37.345 -3.656 27.095 1.00 92.31 87 ALA A CA 1
ATOM 680 C C . ALA A 1 87 ? 38.015 -2.856 25.956 1.00 92.31 87 ALA A C 1
ATOM 682 O O . ALA A 1 87 ? 37.629 -1.727 25.679 1.00 92.31 87 ALA A O 1
ATOM 683 N N . ASP A 1 88 ? 39.015 -3.439 25.288 1.00 94.19 88 ASP A N 1
ATOM 684 C CA . ASP A 1 88 ? 39.753 -2.855 24.172 1.00 94.19 88 ASP A CA 1
ATOM 685 C C . ASP A 1 88 ? 39.272 -3.325 22.786 1.00 94.19 88 ASP A C 1
ATOM 687 O O . ASP A 1 88 ? 39.998 -3.149 21.808 1.00 94.19 88 ASP A O 1
ATOM 691 N N . ILE A 1 89 ? 38.078 -3.919 22.663 1.00 95.12 89 ILE A N 1
ATOM 692 C CA . ILE A 1 89 ? 37.578 -4.488 21.398 1.00 95.12 89 ILE A CA 1
ATOM 693 C C . ILE A 1 89 ? 37.628 -3.505 20.218 1.00 95.12 89 ILE A C 1
ATOM 695 O O . ILE A 1 89 ? 38.069 -3.884 19.131 1.00 95.12 89 ILE A O 1
ATOM 699 N N . ASP A 1 90 ? 37.286 -2.236 20.439 1.00 89.88 90 ASP A N 1
ATOM 700 C CA . ASP A 1 90 ? 37.321 -1.203 19.400 1.00 89.88 90 ASP A CA 1
ATOM 701 C C . ASP A 1 90 ? 38.744 -0.964 18.884 1.00 89.88 90 ASP A C 1
ATOM 703 O O . ASP A 1 90 ? 38.964 -0.864 17.676 1.00 89.88 90 ASP A O 1
ATOM 707 N N . ASN A 1 91 ? 39.743 -0.983 19.775 1.00 93.62 91 ASN A N 1
ATOM 708 C CA . ASN A 1 91 ? 41.149 -0.888 19.383 1.00 93.62 91 ASN A CA 1
ATOM 709 C C . ASN A 1 91 ? 41.576 -2.101 18.549 1.00 93.62 91 ASN A C 1
ATOM 711 O O . ASN A 1 91 ? 42.323 -1.950 17.584 1.00 93.62 91 ASN A O 1
ATOM 715 N N . ARG A 1 92 ? 41.090 -3.304 18.879 1.00 97.06 92 ARG A N 1
ATOM 716 C CA . ARG A 1 92 ? 41.396 -4.529 18.118 1.00 97.06 92 ARG A CA 1
ATOM 717 C C . ARG A 1 92 ? 40.771 -4.505 16.726 1.00 97.06 92 ARG A C 1
ATOM 719 O O . ARG A 1 92 ? 41.418 -4.903 15.758 1.00 97.06 92 ARG A O 1
ATOM 726 N N . ILE A 1 93 ? 39.537 -4.011 16.614 1.00 93.44 93 ILE A N 1
ATOM 727 C CA . ILE A 1 93 ? 38.855 -3.817 15.329 1.00 93.44 93 ILE A CA 1
ATOM 728 C C . ILE A 1 93 ? 39.615 -2.780 14.500 1.00 93.44 93 ILE A C 1
ATOM 730 O O . ILE A 1 93 ? 39.957 -3.061 13.351 1.00 93.44 93 ILE A O 1
ATOM 734 N N . GLN A 1 94 ? 39.967 -1.633 15.089 1.00 92.44 94 GLN A N 1
ATOM 735 C CA . GLN A 1 94 ? 40.726 -0.582 14.409 1.00 92.44 94 GLN A CA 1
ATOM 736 C C . GLN A 1 94 ? 42.107 -1.051 13.940 1.00 92.44 94 GLN A C 1
ATOM 738 O O . GLN A 1 94 ? 42.525 -0.699 12.841 1.00 92.44 94 GLN A O 1
ATOM 743 N N . GLN A 1 95 ? 42.798 -1.907 14.700 1.00 95.50 95 GLN A N 1
ATOM 744 C CA . GLN A 1 95 ? 44.065 -2.500 14.255 1.00 95.50 95 GLN A CA 1
ATOM 745 C C . GLN A 1 95 ? 43.911 -3.287 12.947 1.00 95.50 95 GLN A C 1
ATOM 747 O O . GLN A 1 95 ? 44.736 -3.142 12.049 1.00 95.50 95 GLN A O 1
ATOM 752 N N . LEU A 1 96 ? 42.849 -4.086 12.805 1.00 94.19 96 LEU A N 1
ATOM 753 C CA . LEU A 1 96 ? 42.575 -4.819 11.565 1.00 94.19 96 LEU A CA 1
ATOM 754 C C . LEU A 1 96 ? 42.085 -3.887 10.443 1.00 94.19 96 LEU A C 1
ATOM 756 O O . LEU A 1 96 ? 42.450 -4.083 9.284 1.00 94.19 96 LEU A O 1
ATOM 760 N N . VAL A 1 97 ? 41.317 -2.844 10.764 1.00 92.06 97 VAL A N 1
ATOM 761 C CA . VAL A 1 97 ? 40.867 -1.848 9.776 1.00 92.06 97 VAL A CA 1
ATOM 762 C C . VAL A 1 97 ? 42.041 -1.059 9.194 1.00 92.06 97 VAL A C 1
ATOM 764 O O . VAL A 1 97 ? 42.141 -0.917 7.975 1.00 92.06 97 VAL A O 1
ATOM 767 N N . CYS A 1 98 ? 43.000 -0.650 10.027 1.00 91.12 98 CYS A N 1
ATOM 768 C CA . CYS A 1 98 ? 44.247 -0.008 9.598 1.00 91.12 98 CYS A CA 1
ATOM 769 C C . CYS A 1 98 ? 45.104 -0.893 8.676 1.00 91.12 98 CYS A C 1
ATOM 771 O O . CYS A 1 98 ? 45.906 -0.375 7.901 1.00 91.12 98 CYS A O 1
ATOM 773 N N . LEU A 1 99 ? 44.924 -2.218 8.721 1.00 90.69 99 LEU A N 1
ATOM 774 C CA . LEU A 1 99 ? 45.564 -3.173 7.808 1.00 90.69 99 LEU A CA 1
ATOM 775 C C . LEU A 1 99 ? 44.796 -3.352 6.483 1.00 90.69 99 LEU A C 1
ATOM 777 O O . LEU A 1 99 ? 45.194 -4.158 5.643 1.00 90.69 99 LEU A O 1
ATOM 781 N N . GLY A 1 100 ? 43.725 -2.581 6.268 1.00 89.69 100 GLY A N 1
ATOM 782 C CA . GLY A 1 100 ? 42.949 -2.545 5.028 1.00 89.69 100 GLY A CA 1
ATOM 783 C C . GLY A 1 100 ? 41.740 -3.482 5.002 1.00 89.69 100 GLY A C 1
ATOM 784 O O . GLY A 1 100 ? 41.157 -3.689 3.934 1.00 89.69 100 GLY A O 1
ATOM 785 N N . PHE A 1 101 ? 41.357 -4.058 6.145 1.00 89.19 101 PHE A N 1
ATOM 786 C CA . PHE A 1 101 ? 40.160 -4.890 6.260 1.00 89.19 101 PHE A CA 1
ATOM 787 C C . PHE A 1 101 ? 38.923 -4.041 6.578 1.00 89.19 101 PHE A C 1
ATOM 789 O O . PHE A 1 101 ? 38.992 -3.040 7.276 1.00 89.19 101 PHE A O 1
ATOM 796 N N . THR A 1 102 ? 37.752 -4.442 6.087 1.00 86.88 102 THR A N 1
ATOM 797 C CA . THR A 1 102 ? 36.488 -3.780 6.457 1.00 86.88 102 THR A CA 1
ATOM 798 C C . THR A 1 102 ? 36.170 -4.019 7.936 1.00 86.88 102 THR A C 1
ATOM 800 O O . THR A 1 102 ? 36.392 -5.138 8.412 1.00 86.88 102 THR A O 1
ATOM 803 N N . THR A 1 103 ? 35.529 -3.063 8.611 1.00 84.56 103 THR A N 1
ATOM 804 C CA . THR A 1 103 ? 35.069 -3.175 10.010 1.00 84.56 103 THR A CA 1
ATOM 805 C C . THR A 1 103 ? 34.281 -4.462 10.274 1.00 84.56 103 THR A C 1
ATOM 807 O O . THR A 1 103 ? 34.539 -5.160 11.252 1.00 84.56 103 THR A O 1
ATOM 810 N N . GLN A 1 104 ? 33.391 -4.852 9.353 1.00 80.38 104 GLN A N 1
ATOM 811 C CA . GLN A 1 104 ? 32.583 -6.071 9.472 1.00 80.38 104 GLN A CA 1
ATOM 812 C C . GLN A 1 104 ? 33.436 -7.353 9.471 1.00 80.38 104 GLN A C 1
ATOM 814 O O . GLN A 1 104 ? 33.255 -8.224 10.322 1.00 80.38 104 GLN A O 1
ATOM 819 N N . THR A 1 105 ? 34.398 -7.457 8.547 1.00 86.69 105 THR A N 1
ATOM 820 C CA . THR A 1 105 ? 35.344 -8.587 8.485 1.00 86.69 105 THR A CA 1
ATOM 821 C C . THR A 1 105 ? 36.226 -8.639 9.734 1.00 86.69 105 THR A C 1
ATOM 823 O O . THR A 1 105 ? 36.442 -9.718 10.283 1.00 86.69 105 THR A O 1
ATOM 826 N N . ALA A 1 106 ? 36.698 -7.486 10.217 1.00 92.62 106 ALA A N 1
ATOM 827 C CA . ALA A 1 106 ? 37.498 -7.383 11.434 1.00 92.62 106 ALA A CA 1
ATOM 828 C C . ALA A 1 106 ? 36.721 -7.856 12.677 1.00 92.62 106 ALA A C 1
ATOM 830 O O . ALA A 1 106 ? 37.188 -8.743 13.391 1.00 92.62 106 ALA A O 1
ATOM 831 N N . ALA A 1 107 ? 35.511 -7.331 12.893 1.00 88.44 107 ALA A N 1
ATOM 832 C CA . ALA A 1 107 ? 34.669 -7.666 14.040 1.00 88.44 107 ALA A CA 1
ATOM 833 C C . ALA A 1 107 ? 34.240 -9.143 14.046 1.00 88.44 107 ALA A C 1
ATOM 835 O O . ALA A 1 107 ? 34.370 -9.828 15.063 1.00 88.44 107 ALA A O 1
ATOM 836 N N . TRP A 1 108 ? 33.789 -9.666 12.899 1.00 90.62 108 TRP A N 1
ATOM 837 C CA . TRP A 1 108 ? 33.392 -11.071 12.776 1.00 90.62 108 TRP A CA 1
ATOM 838 C C . TRP A 1 108 ? 34.565 -12.019 13.039 1.00 90.62 108 TRP A C 1
ATOM 840 O O . TRP A 1 108 ? 34.431 -12.983 13.794 1.00 90.62 108 TRP A O 1
ATOM 850 N N . THR A 1 109 ? 35.735 -11.726 12.464 1.00 91.94 109 THR A N 1
ATOM 851 C CA . THR A 1 109 ? 36.914 -12.581 12.631 1.00 91.94 109 THR A CA 1
ATOM 852 C C . THR A 1 109 ? 37.413 -12.553 14.075 1.00 91.94 109 THR A C 1
ATOM 854 O O . THR A 1 109 ? 37.720 -13.604 14.633 1.00 91.94 109 THR A O 1
ATOM 857 N N . LEU A 1 110 ? 37.443 -11.384 14.722 1.00 94.81 110 LEU A N 1
ATOM 858 C CA . LEU A 1 110 ? 37.801 -11.287 16.138 1.00 94.81 110 LEU A CA 1
ATOM 859 C C . LEU A 1 110 ? 36.854 -12.118 17.004 1.00 94.81 110 LEU A C 1
ATOM 861 O O . LEU A 1 110 ? 37.324 -12.914 17.810 1.00 94.81 110 LEU A O 1
ATOM 865 N N . ARG A 1 111 ? 35.538 -12.028 16.786 1.00 89.75 111 ARG A N 1
ATOM 866 C CA . ARG A 1 111 ? 34.558 -12.840 17.523 1.00 89.75 111 ARG A CA 1
ATOM 867 C C . ARG A 1 111 ? 34.778 -14.342 17.308 1.00 89.75 111 ARG A C 1
ATOM 869 O O . ARG A 1 111 ? 34.795 -15.100 18.274 1.00 89.75 111 ARG A O 1
ATOM 876 N N . LYS A 1 112 ? 35.042 -14.761 16.064 1.00 89.56 112 LYS A N 1
ATOM 877 C CA . LYS A 1 112 ? 35.328 -16.160 15.699 1.00 89.56 112 LYS A CA 1
ATOM 878 C C . LYS A 1 112 ? 36.539 -16.739 16.440 1.00 89.56 112 LYS A C 1
ATOM 880 O O . LYS A 1 112 ? 36.537 -17.916 16.786 1.00 89.56 112 LYS A O 1
ATOM 885 N N . PHE A 1 113 ? 37.561 -15.927 16.706 1.00 93.88 113 PHE A N 1
ATOM 886 C CA . PHE A 1 113 ? 38.781 -16.363 17.394 1.00 93.88 113 PHE A CA 1
ATOM 887 C C . PHE A 1 113 ? 38.862 -15.893 18.848 1.00 93.88 113 PHE A C 1
ATOM 889 O O . PHE A 1 113 ? 39.963 -15.720 19.368 1.00 93.88 113 PHE A O 1
ATOM 896 N N . LYS A 1 114 ? 37.715 -15.710 19.521 1.00 93.94 114 LYS A N 1
ATOM 897 C CA . LYS A 1 114 ? 37.654 -15.307 20.940 1.00 93.94 114 LYS A CA 1
ATOM 898 C C . LYS A 1 114 ? 38.499 -14.054 21.225 1.00 93.94 114 LYS A C 1
ATOM 900 O O . LYS A 1 114 ? 39.221 -13.976 22.213 1.00 93.94 114 LYS A O 1
ATOM 905 N N . TYR A 1 115 ? 38.432 -13.097 20.305 1.00 95.50 115 TYR A N 1
ATOM 906 C CA . TYR A 1 115 ? 39.115 -11.804 20.316 1.00 95.50 115 TYR A CA 1
ATOM 907 C C . TYR A 1 115 ? 40.652 -11.860 20.257 1.00 95.50 115 TYR A C 1
ATOM 909 O O . TYR A 1 115 ? 41.313 -10.845 20.479 1.00 95.50 115 TYR A O 1
ATOM 917 N N . ASP A 1 116 ? 41.240 -13.008 19.908 1.00 96.12 116 ASP A N 1
ATOM 918 C CA . ASP A 1 116 ? 42.676 -13.169 19.660 1.00 96.12 116 ASP A CA 1
ATOM 919 C C . ASP A 1 116 ? 43.065 -12.540 18.308 1.00 96.12 116 ASP A C 1
ATOM 921 O O . ASP A 1 116 ? 42.785 -13.085 17.235 1.00 96.12 116 ASP A O 1
ATOM 925 N N . ILE A 1 117 ? 43.715 -11.372 18.361 1.00 96.25 117 ILE A N 1
ATOM 926 C CA . ILE A 1 117 ? 44.116 -10.593 17.177 1.00 96.25 117 ILE A CA 1
ATOM 927 C C . ILE A 1 117 ? 45.081 -11.382 16.294 1.00 96.25 117 ILE A C 1
ATOM 929 O O . ILE A 1 117 ? 44.976 -11.313 15.072 1.00 96.25 117 ILE A O 1
ATOM 933 N N . ALA A 1 118 ? 46.005 -12.147 16.880 1.00 95.75 118 ALA A N 1
ATOM 934 C CA . ALA A 1 118 ? 47.006 -12.883 16.116 1.00 95.75 118 ALA A CA 1
ATOM 935 C C . ALA A 1 118 ? 46.348 -13.994 15.289 1.00 95.75 118 ALA A C 1
ATOM 937 O O . ALA A 1 118 ? 46.649 -14.151 14.104 1.00 95.75 118 ALA A O 1
ATOM 938 N N . LYS A 1 119 ? 45.395 -14.722 15.884 1.00 95.62 119 LYS A N 1
ATOM 939 C CA . LYS A 1 119 ? 44.607 -15.738 15.169 1.00 95.62 119 LYS A CA 1
ATOM 940 C C . LYS A 1 119 ? 43.694 -15.120 14.118 1.00 95.62 119 LYS A C 1
ATOM 942 O O . LYS A 1 119 ? 43.632 -15.635 13.003 1.00 95.62 119 LYS A O 1
ATOM 947 N N . ALA A 1 120 ? 43.032 -14.011 14.449 1.00 96.00 120 ALA A N 1
ATOM 948 C CA . ALA A 1 120 ? 42.176 -13.298 13.511 1.00 96.00 120 ALA A CA 1
ATOM 949 C C . ALA A 1 120 ? 42.967 -12.795 12.295 1.00 96.00 120 ALA A C 1
ATOM 951 O O . ALA A 1 120 ? 42.575 -13.034 11.153 1.00 96.00 120 ALA A O 1
ATOM 952 N N . LEU A 1 121 ? 44.125 -12.180 12.531 1.00 95.19 121 LEU A N 1
ATOM 953 C CA . LEU A 1 121 ? 45.008 -11.704 11.475 1.00 95.19 121 LEU A CA 1
ATOM 954 C C . LEU A 1 121 ? 45.499 -12.859 10.599 1.00 95.19 121 LEU A C 1
ATOM 956 O O . LEU A 1 121 ? 45.372 -12.776 9.382 1.00 95.19 121 LEU A O 1
ATOM 960 N N . ASN A 1 122 ? 45.990 -13.948 11.203 1.00 94.75 122 ASN A N 1
ATOM 961 C CA . ASN A 1 122 ? 46.482 -15.117 10.469 1.00 94.75 122 ASN A CA 1
ATOM 962 C C . ASN A 1 122 ? 45.387 -15.759 9.598 1.00 94.75 122 ASN A C 1
ATOM 964 O O . ASN A 1 122 ? 45.644 -16.187 8.473 1.00 94.75 122 ASN A O 1
ATOM 968 N N . TYR A 1 123 ? 44.146 -15.795 10.089 1.00 92.81 123 TYR A N 1
ATOM 969 C CA . TYR A 1 123 ? 43.011 -16.311 9.328 1.00 92.81 123 TYR A CA 1
ATOM 970 C C . TYR A 1 123 ? 42.679 -15.443 8.110 1.00 92.81 123 TYR A C 1
ATOM 972 O O . TYR A 1 123 ? 42.462 -15.983 7.022 1.00 92.81 123 TYR A O 1
ATOM 980 N N . ILE A 1 124 ? 42.646 -14.117 8.281 1.00 92.19 124 ILE A N 1
ATOM 981 C CA . ILE A 1 124 ? 42.290 -13.185 7.204 1.00 92.19 124 ILE A CA 1
ATOM 982 C C . ILE A 1 124 ? 43.395 -13.139 6.143 1.00 92.19 124 ILE A C 1
ATOM 984 O O . ILE A 1 124 ? 43.099 -13.135 4.949 1.00 92.19 124 ILE A O 1
ATOM 988 N N . THR A 1 125 ? 44.666 -13.155 6.550 1.00 88.94 125 THR A N 1
ATOM 989 C CA . THR A 1 125 ? 45.797 -13.154 5.610 1.00 88.94 125 THR A CA 1
ATOM 990 C C . THR A 1 125 ? 45.924 -14.473 4.850 1.00 88.94 125 THR A C 1
ATOM 992 O O . THR A 1 125 ? 46.278 -14.458 3.672 1.00 88.94 125 THR A O 1
ATOM 995 N N . SER A 1 126 ? 45.583 -15.601 5.480 1.00 86.44 126 SER A N 1
ATOM 996 C CA . SER A 1 126 ? 45.632 -16.927 4.846 1.00 86.44 126 SER A CA 1
ATOM 997 C C . SER A 1 126 ? 44.438 -17.220 3.924 1.00 86.44 126 SER A C 1
ATOM 999 O O . SER A 1 126 ? 44.523 -18.131 3.104 1.00 86.44 126 SER A O 1
ATOM 1001 N N . ASN A 1 127 ? 43.338 -16.456 4.014 1.00 83.94 127 ASN A N 1
ATOM 1002 C CA . ASN A 1 127 ? 42.119 -16.649 3.209 1.00 83.94 127 ASN A CA 1
ATOM 1003 C C . ASN A 1 127 ? 41.692 -15.368 2.452 1.00 83.94 127 ASN A C 1
ATOM 1005 O O . ASN A 1 127 ? 40.598 -14.838 2.676 1.00 83.94 127 ASN A O 1
ATOM 1009 N N . PRO A 1 128 ? 42.511 -14.870 1.504 1.00 64.38 128 PRO A N 1
ATOM 1010 C CA . PRO A 1 128 ? 42.293 -13.584 0.832 1.00 64.38 128 PRO A CA 1
ATOM 1011 C C . PRO A 1 128 ? 41.022 -1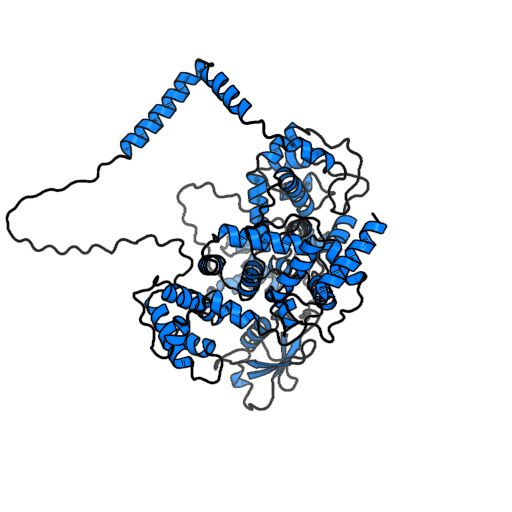3.530 -0.031 1.00 64.38 128 PRO A C 1
ATOM 1013 O O . PRO A 1 128 ? 40.530 -12.450 -0.346 1.00 64.38 128 PRO A O 1
ATOM 1016 N N . THR A 1 129 ? 40.431 -14.672 -0.390 1.00 56.31 129 THR A N 1
ATOM 1017 C CA . THR A 1 129 ? 39.147 -14.733 -1.112 1.00 56.31 129 THR A CA 1
ATOM 1018 C C . THR A 1 129 ? 37.969 -14.170 -0.314 1.00 56.31 129 THR A C 1
ATOM 1020 O O . THR A 1 129 ? 36.952 -13.832 -0.920 1.00 56.31 129 THR A O 1
ATOM 1023 N N . GLN A 1 130 ? 38.094 -14.027 1.010 1.00 55.09 130 GLN A N 1
ATOM 1024 C CA . GLN A 1 130 ? 37.069 -13.421 1.868 1.00 55.09 130 GLN A CA 1
ATOM 1025 C C . GLN A 1 130 ? 37.343 -11.947 2.214 1.00 55.09 130 GLN A C 1
ATOM 1027 O O . GLN A 1 130 ? 36.459 -11.285 2.749 1.00 55.09 130 GLN A O 1
ATOM 1032 N N . ALA A 1 131 ? 38.510 -11.397 1.862 1.00 49.66 131 ALA A N 1
ATOM 1033 C CA . ALA A 1 131 ? 38.902 -10.030 2.197 1.00 49.66 131 ALA A CA 1
ATOM 1034 C C . ALA A 1 131 ? 39.339 -9.268 0.937 1.00 49.66 131 ALA A C 1
ATOM 1036 O O . ALA A 1 131 ? 40.463 -9.415 0.464 1.00 49.66 131 ALA A O 1
ATOM 1037 N N . LYS A 1 132 ? 38.456 -8.435 0.369 1.00 42.47 132 LYS A N 1
ATOM 1038 C CA . LYS A 1 132 ? 38.858 -7.492 -0.686 1.00 42.47 132 LYS A CA 1
ATOM 1039 C C . LYS A 1 132 ? 39.408 -6.215 -0.038 1.00 42.47 132 LYS A C 1
ATOM 1041 O O . LYS A 1 132 ? 38.615 -5.490 0.560 1.00 42.47 132 LYS A O 1
ATOM 1046 N N . PRO A 1 133 ? 40.710 -5.901 -0.168 1.00 43.47 133 PRO A N 1
ATOM 1047 C CA . PRO A 1 133 ? 41.236 -4.620 0.284 1.00 43.47 133 PRO A CA 1
ATOM 1048 C C . PRO A 1 133 ? 40.677 -3.485 -0.582 1.00 43.47 133 PRO A C 1
ATOM 1050 O O . PRO A 1 133 ? 40.622 -3.586 -1.814 1.00 43.47 133 PRO A O 1
ATOM 1053 N N . VAL A 1 134 ? 40.266 -2.394 0.064 1.00 44.31 134 VAL A N 1
ATOM 1054 C CA . VAL A 1 134 ? 39.784 -1.182 -0.608 1.00 44.31 134 VAL A CA 1
ATOM 1055 C C . VAL A 1 134 ? 40.978 -0.485 -1.269 1.00 44.31 134 VAL A C 1
ATOM 1057 O O . VAL A 1 134 ? 41.892 -0.017 -0.595 1.00 44.31 134 VAL A O 1
ATOM 1060 N N . LYS A 1 135 ? 41.003 -0.422 -2.605 1.00 36.16 135 LYS A N 1
ATOM 1061 C CA . LYS A 1 135 ? 42.000 0.369 -3.346 1.00 36.16 135 LYS A CA 1
ATOM 1062 C C . LYS A 1 135 ? 41.519 1.818 -3.447 1.00 36.16 135 LYS A C 1
ATOM 1064 O O . LYS A 1 135 ? 40.618 2.100 -4.233 1.00 36.16 135 LYS A O 1
ATOM 1069 N N . HIS A 1 136 ? 42.134 2.737 -2.705 1.00 34.00 136 HIS A N 1
ATOM 1070 C CA . HIS A 1 136 ? 41.893 4.173 -2.875 1.00 34.00 136 HIS A CA 1
ATOM 1071 C C . HIS A 1 136 ? 42.779 4.759 -3.985 1.00 34.00 136 HIS A C 1
ATOM 1073 O O . HIS A 1 136 ? 44.002 4.756 -3.881 1.00 34.00 136 HIS A O 1
ATOM 1079 N N . ASN A 1 137 ? 42.150 5.303 -5.032 1.00 31.27 137 ASN A N 1
ATOM 1080 C CA . ASN A 1 137 ? 42.777 6.196 -6.009 1.00 31.27 137 ASN A CA 1
ATOM 1081 C C . ASN A 1 137 ? 42.348 7.640 -5.706 1.00 31.27 137 ASN A C 1
ATOM 1083 O O . ASN A 1 137 ? 41.157 7.943 -5.696 1.00 31.27 137 ASN A O 1
ATOM 1087 N N . PHE A 1 138 ? 43.310 8.537 -5.491 1.00 34.84 138 PHE A N 1
ATOM 1088 C CA . PHE A 1 138 ? 43.071 9.966 -5.270 1.00 34.84 138 PHE A CA 1
ATOM 1089 C C . PHE A 1 138 ? 42.963 10.728 -6.603 1.00 34.84 138 PHE A C 1
ATOM 1091 O O . PHE A 1 138 ? 43.967 10.839 -7.307 1.00 34.84 138 PHE A O 1
ATOM 1098 N N . ARG A 1 139 ? 41.798 11.326 -6.920 1.00 27.36 139 ARG A N 1
ATOM 1099 C CA . ARG A 1 139 ? 41.711 12.640 -7.604 1.00 27.36 139 ARG A CA 1
ATOM 1100 C C . ARG A 1 139 ? 40.290 13.233 -7.669 1.00 27.36 139 ARG A C 1
ATOM 1102 O O . ARG A 1 139 ? 39.342 12.570 -8.071 1.00 27.36 139 ARG A O 1
ATOM 1109 N N . THR A 1 140 ? 40.258 14.545 -7.400 1.00 29.34 140 THR A N 1
ATOM 1110 C CA . THR A 1 140 ? 39.217 15.581 -7.607 1.00 29.34 140 THR A CA 1
ATOM 1111 C C . THR A 1 140 ? 37.990 15.607 -6.681 1.00 29.34 140 THR A C 1
ATOM 1113 O O . THR A 1 140 ? 37.121 14.747 -6.726 1.00 29.34 140 THR A O 1
ATOM 1116 N N . LEU A 1 141 ? 37.957 16.678 -5.874 1.00 33.53 141 LEU A N 1
ATOM 1117 C CA . LEU A 1 141 ? 36.932 17.114 -4.923 1.00 33.53 141 LEU A CA 1
ATOM 1118 C C . LEU A 1 141 ? 35.553 17.255 -5.587 1.00 33.53 141 LEU A C 1
ATOM 1120 O O . LEU A 1 141 ? 35.240 18.288 -6.174 1.00 33.53 141 LEU A O 1
ATOM 1124 N N . ASN A 1 142 ? 34.723 16.229 -5.430 1.00 28.97 142 ASN A N 1
ATOM 1125 C CA . ASN A 1 142 ? 33.293 16.422 -5.236 1.00 28.97 142 ASN A CA 1
ATOM 1126 C C . ASN A 1 142 ? 33.051 16.510 -3.728 1.00 28.97 142 ASN A C 1
ATOM 1128 O O . ASN A 1 142 ? 33.743 15.849 -2.958 1.00 28.97 142 ASN A O 1
ATOM 1132 N N . ILE A 1 143 ? 32.098 17.345 -3.320 1.00 30.98 143 ILE A N 1
ATOM 1133 C CA . ILE A 1 143 ? 31.595 17.399 -1.947 1.00 30.98 143 ILE A CA 1
ATOM 1134 C C . ILE A 1 143 ? 31.018 16.013 -1.642 1.00 30.98 143 ILE A C 1
ATOM 1136 O O . ILE A 1 143 ? 29.913 15.688 -2.071 1.00 30.98 143 ILE A O 1
ATOM 1140 N N . THR A 1 144 ? 31.815 15.171 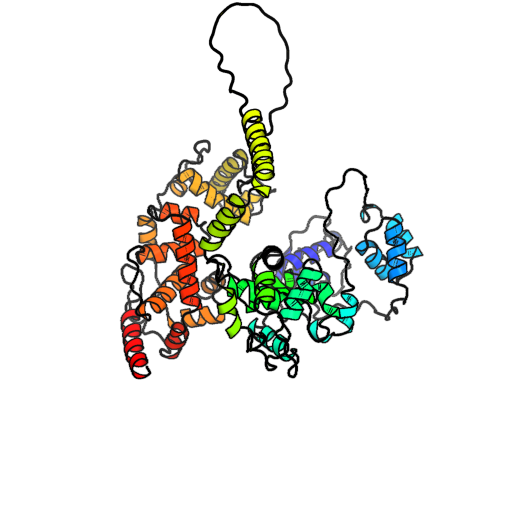-0.992 1.00 29.88 144 THR A N 1
ATOM 1141 C CA . THR A 1 144 ? 31.367 13.904 -0.430 1.00 29.88 144 THR A CA 1
ATOM 1142 C C . THR A 1 144 ? 30.459 14.245 0.743 1.00 29.88 144 THR A C 1
ATOM 1144 O O . THR A 1 144 ? 30.831 15.061 1.590 1.00 29.88 144 THR A O 1
ATOM 1147 N N . GLU A 1 145 ? 29.256 13.670 0.760 1.00 37.12 145 GLU A N 1
ATOM 1148 C CA . GLU A 1 145 ? 28.411 13.658 1.954 1.00 37.12 145 GLU A CA 1
ATOM 1149 C C . GLU A 1 145 ? 29.271 13.202 3.147 1.00 37.12 145 GLU A C 1
ATOM 1151 O O . GLU A 1 145 ? 30.094 12.297 2.969 1.00 37.12 145 GLU A O 1
ATOM 1156 N N . PRO A 1 146 ? 29.157 13.826 4.334 1.00 32.50 146 PRO A N 1
ATOM 1157 C CA . PRO A 1 146 ? 29.771 13.254 5.522 1.00 32.50 146 PRO A CA 1
ATOM 1158 C C . PRO A 1 146 ? 29.214 11.837 5.671 1.00 32.50 146 PRO A C 1
ATOM 1160 O O . PRO A 1 146 ? 27.998 11.669 5.771 1.00 32.50 146 PRO A O 1
ATOM 1163 N N . GLU A 1 147 ? 30.089 10.828 5.609 1.00 39.34 147 GLU A N 1
ATOM 1164 C CA . GLU A 1 147 ? 29.723 9.458 5.963 1.00 39.34 147 GLU A CA 1
ATOM 1165 C C . GLU A 1 147 ? 29.064 9.529 7.344 1.00 39.34 147 GLU A C 1
ATOM 1167 O O . GLU A 1 147 ? 29.655 10.084 8.275 1.00 39.34 147 GLU A O 1
ATOM 1172 N N . GLU A 1 148 ? 27.810 9.066 7.444 1.00 44.97 148 GLU A N 1
ATOM 1173 C CA . GLU A 1 148 ? 27.137 8.875 8.727 1.00 44.97 148 GLU A CA 1
ATOM 1174 C C . GLU A 1 148 ? 28.104 8.051 9.586 1.00 44.97 148 GLU A C 1
ATOM 1176 O O . GLU A 1 148 ? 28.325 6.871 9.327 1.00 44.97 148 GLU A O 1
ATOM 1181 N N . THR A 1 149 ? 28.763 8.692 10.553 1.00 37.53 149 THR A N 1
ATOM 1182 C CA . THR A 1 149 ? 29.564 7.984 11.546 1.00 37.53 149 THR A CA 1
ATOM 1183 C C . THR A 1 149 ? 28.635 6.973 12.190 1.00 37.53 149 THR A C 1
ATOM 1185 O O . THR A 1 149 ? 27.615 7.391 12.741 1.00 37.53 149 THR A O 1
ATOM 1188 N N . ASP A 1 150 ? 28.962 5.682 12.089 1.00 39.75 150 ASP A N 1
ATOM 1189 C CA . ASP A 1 150 ? 28.308 4.601 12.826 1.00 39.75 150 ASP A CA 1
ATOM 1190 C C . ASP A 1 150 ? 28.352 4.953 14.322 1.00 39.75 150 ASP A C 1
ATOM 1192 O O . ASP A 1 150 ? 29.309 4.658 15.037 1.00 39.75 150 ASP A O 1
ATOM 1196 N N . ILE A 1 151 ? 27.331 5.667 14.795 1.00 49.31 151 ILE A N 1
ATOM 1197 C CA . ILE A 1 151 ? 27.063 5.855 16.214 1.00 49.31 151 ILE A CA 1
ATOM 1198 C C . ILE A 1 151 ? 26.808 4.448 16.754 1.00 49.31 151 ILE A C 1
ATOM 1200 O O . ILE A 1 151 ? 26.026 3.703 16.165 1.00 49.31 151 ILE A O 1
ATOM 1204 N N . GLN A 1 152 ? 27.508 4.072 17.828 1.00 54.25 152 GLN A N 1
ATOM 1205 C CA . GLN A 1 152 ? 27.516 2.726 18.410 1.00 54.25 152 GLN A CA 1
ATOM 1206 C C . GLN A 1 152 ? 26.100 2.273 18.817 1.00 54.25 152 GLN A C 1
ATOM 1208 O O . GLN A 1 152 ? 25.668 2.429 19.958 1.00 54.25 152 GLN A O 1
ATOM 1213 N N . TYR A 1 153 ? 25.370 1.673 17.871 1.00 53.41 153 TYR A N 1
ATOM 1214 C CA . TYR A 1 153 ? 24.052 1.062 18.075 1.00 53.41 153 TYR A CA 1
ATOM 1215 C C . TYR A 1 153 ? 24.066 0.003 19.191 1.00 53.41 153 TYR A C 1
ATOM 1217 O O . TYR A 1 153 ? 23.048 -0.218 19.847 1.00 53.41 153 TYR A O 1
ATOM 1225 N N . ASP A 1 154 ? 25.222 -0.616 19.443 1.00 49.62 154 ASP A N 1
ATOM 1226 C CA . ASP A 1 154 ? 25.404 -1.611 20.500 1.00 49.62 154 ASP A CA 1
ATOM 1227 C C . ASP A 1 154 ? 25.283 -1.024 21.915 1.00 49.62 154 ASP A C 1
ATOM 1229 O O . ASP A 1 154 ? 24.857 -1.735 22.826 1.00 49.62 154 ASP A O 1
ATOM 1233 N N . ASP A 1 155 ? 25.579 0.261 22.118 1.00 56.69 155 ASP A N 1
ATOM 1234 C CA . ASP A 1 155 ? 25.439 0.892 23.435 1.00 56.69 155 ASP A CA 1
ATOM 1235 C C . ASP A 1 155 ? 23.994 1.330 23.705 1.00 56.69 155 ASP A C 1
ATOM 1237 O O . ASP A 1 155 ? 23.471 1.075 24.790 1.00 56.69 155 ASP A O 1
ATOM 1241 N N . LEU A 1 156 ? 23.279 1.817 22.682 1.00 50.19 156 LEU A N 1
ATOM 1242 C CA . LEU A 1 156 ? 21.824 2.039 22.749 1.00 50.19 156 LE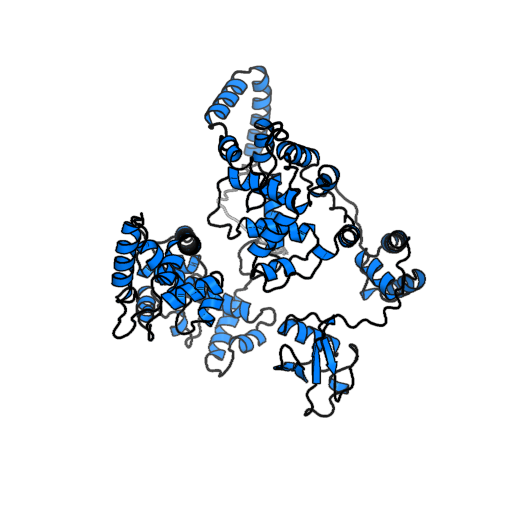U A CA 1
ATOM 1243 C C . LEU A 1 156 ? 21.054 0.736 23.028 1.00 50.19 156 LEU A C 1
ATOM 1245 O O . LEU A 1 156 ? 20.032 0.740 23.720 1.00 50.19 156 LEU A O 1
ATOM 1249 N N . LYS A 1 157 ? 21.563 -0.397 22.526 1.00 51.00 157 LYS A N 1
ATOM 1250 C CA . LYS A 1 157 ? 21.001 -1.730 22.772 1.00 51.00 157 LYS A CA 1
ATOM 1251 C C . LYS A 1 157 ? 21.175 -2.212 24.211 1.00 51.00 157 LYS A C 1
ATOM 1253 O O . LYS A 1 157 ? 20.304 -2.917 24.720 1.00 51.00 157 LYS A O 1
ATOM 1258 N N . LYS A 1 158 ? 22.258 -1.809 24.881 1.00 56.56 158 LYS A N 1
ATOM 1259 C CA . LYS A 1 158 ? 22.492 -2.115 26.302 1.00 56.56 158 LYS A CA 1
ATOM 1260 C C . LYS A 1 158 ? 21.614 -1.277 27.230 1.00 56.56 158 LYS A C 1
ATOM 1262 O O . LYS A 1 158 ? 21.180 -1.791 28.257 1.00 56.56 158 LYS A O 1
ATOM 1267 N N . GLU A 1 159 ? 21.338 -0.019 26.884 1.00 49.28 159 GLU A N 1
ATOM 1268 C CA . GLU A 1 159 ? 20.554 0.887 27.739 1.00 49.28 159 GLU A CA 1
ATOM 1269 C C . GLU A 1 159 ? 19.046 0.576 27.740 1.00 49.28 159 GLU A C 1
ATOM 1271 O O . GLU A 1 159 ? 18.361 0.831 28.735 1.00 49.28 159 GLU A O 1
ATOM 1276 N N . HIS A 1 160 ? 18.516 -0.027 26.668 1.00 55.34 160 HIS A N 1
ATOM 1277 C CA . HIS A 1 160 ? 17.079 -0.296 26.529 1.00 55.34 160 HIS A CA 1
ATOM 1278 C C . HIS A 1 160 ? 16.748 -1.710 26.013 1.00 55.34 160 HIS A C 1
ATOM 1280 O O . HIS A 1 160 ? 16.097 -1.849 24.976 1.00 55.34 160 HIS A O 1
ATOM 1286 N N . PRO A 1 161 ? 17.122 -2.781 26.734 1.00 50.31 161 PRO A N 1
ATOM 1287 C CA . PRO A 1 161 ? 17.023 -4.161 26.245 1.00 50.31 161 PRO A CA 1
ATOM 1288 C C . PRO A 1 161 ? 15.591 -4.607 25.892 1.00 50.31 161 PRO A C 1
ATOM 1290 O O . PRO A 1 161 ? 15.410 -5.387 24.963 1.00 50.31 161 PRO A O 1
ATOM 1293 N N . PHE A 1 162 ? 14.568 -4.067 26.566 1.00 49.16 162 PHE A N 1
ATOM 1294 C CA . PHE A 1 162 ? 13.152 -4.380 26.311 1.00 49.16 162 PHE A CA 1
ATOM 1295 C C . PHE A 1 162 ? 12.612 -3.805 24.988 1.00 49.16 162 PHE A C 1
ATOM 1297 O O . PHE A 1 162 ? 11.565 -4.233 24.516 1.00 49.16 162 PHE A O 1
ATOM 1304 N N . LEU A 1 163 ? 13.306 -2.838 24.375 1.00 53.69 163 LEU A N 1
ATOM 1305 C CA . LEU A 1 163 ? 12.920 -2.259 23.079 1.00 53.69 163 LEU A CA 1
ATOM 1306 C C . LEU A 1 163 ? 13.494 -3.028 21.883 1.00 53.69 163 LEU A C 1
ATOM 1308 O O . LEU A 1 163 ? 13.134 -2.722 20.752 1.00 53.69 163 LEU A O 1
ATOM 1312 N N . PHE A 1 164 ? 14.367 -4.008 22.129 1.00 58.31 164 PHE A N 1
ATOM 1313 C CA . PHE A 1 164 ? 14.994 -4.847 21.103 1.00 58.31 164 PHE A CA 1
ATOM 1314 C C . PHE A 1 164 ? 14.410 -6.259 21.054 1.00 58.31 164 PHE A C 1
ATOM 1316 O O . PHE A 1 164 ? 14.989 -7.139 20.409 1.00 58.31 164 PHE A O 1
ATOM 1323 N N . GLU A 1 165 ? 13.280 -6.495 21.726 1.00 67.69 165 GLU A N 1
ATOM 1324 C CA . GLU A 1 165 ? 12.534 -7.728 21.513 1.00 67.69 165 GLU A CA 1
ATOM 1325 C C . GLU A 1 165 ? 12.158 -7.831 20.025 1.00 67.69 165 GLU A C 1
ATOM 1327 O O . GLU A 1 165 ? 11.763 -6.830 19.413 1.00 67.69 165 GLU A O 1
ATOM 1332 N N . PRO A 1 166 ? 12.335 -9.013 19.405 1.00 68.25 166 PRO A N 1
ATOM 1333 C CA . PRO A 1 166 ? 11.965 -9.211 18.014 1.00 68.25 166 PRO A CA 1
ATOM 1334 C C . PRO A 1 166 ? 10.502 -8.827 17.861 1.00 68.25 166 PRO A C 1
ATOM 1336 O O . PRO A 1 166 ? 9.666 -9.317 18.609 1.00 68.25 166 PRO A O 1
ATOM 1339 N N . ILE A 1 167 ? 10.213 -7.929 16.922 1.00 66.19 167 ILE A N 1
ATOM 1340 C CA . ILE A 1 167 ? 8.880 -7.366 16.710 1.00 66.19 167 ILE A CA 1
ATOM 1341 C C . ILE A 1 167 ? 7.914 -8.530 16.414 1.00 66.19 167 ILE A C 1
ATOM 1343 O O . ILE A 1 167 ? 8.063 -9.133 15.346 1.00 66.19 167 ILE A O 1
ATOM 1347 N N . PRO A 1 168 ? 6.965 -8.901 17.309 1.00 72.12 168 PRO A N 1
ATOM 1348 C CA . PRO A 1 168 ? 5.997 -9.942 16.991 1.00 72.12 168 PRO A CA 1
ATOM 1349 C C . PRO A 1 168 ? 5.309 -9.663 15.653 1.00 72.12 168 PRO A C 1
ATOM 1351 O O . PRO A 1 168 ? 4.706 -8.608 15.456 1.00 72.12 168 PRO A O 1
ATOM 1354 N N . SER A 1 169 ? 5.399 -10.626 14.732 1.00 64.31 169 SER A N 1
ATOM 1355 C CA . SER A 1 169 ? 4.870 -10.521 13.364 1.00 64.31 169 SER A CA 1
ATOM 1356 C C . SER A 1 169 ? 3.360 -10.290 13.305 1.00 64.31 169 SER A C 1
ATOM 1358 O O . SER A 1 169 ? 2.850 -9.813 12.293 1.00 64.31 169 SER A O 1
ATOM 1360 N N . ASP A 1 170 ? 2.659 -10.619 14.388 1.00 69.69 170 ASP A N 1
ATOM 1361 C CA . ASP A 1 170 ? 1.198 -10.653 14.452 1.00 69.69 170 ASP A CA 1
ATOM 1362 C C . ASP A 1 170 ? 0.613 -9.406 15.136 1.00 69.69 170 ASP A C 1
ATOM 1364 O O . ASP A 1 170 ? -0.604 -9.222 15.187 1.00 69.69 170 ASP A O 1
ATOM 1368 N N . SER A 1 171 ? 1.471 -8.529 15.662 1.00 71.44 171 SER A N 1
ATOM 1369 C CA . SER A 1 171 ? 1.057 -7.328 16.382 1.00 71.44 171 SER A CA 1
ATOM 1370 C C . SER A 1 171 ? 0.580 -6.238 15.425 1.00 71.44 171 SER A C 1
ATOM 1372 O O . SER A 1 171 ? 1.264 -5.865 14.469 1.00 71.44 171 SER A O 1
ATOM 1374 N N . HIS A 1 172 ? -0.597 -5.673 15.697 1.00 82.62 172 HIS A N 1
ATOM 1375 C CA . HIS A 1 172 ? -1.143 -4.594 14.885 1.00 82.62 172 HIS A CA 1
ATOM 1376 C C . HIS A 1 172 ? -0.330 -3.308 15.109 1.00 82.62 172 HIS A C 1
ATOM 1378 O O . HIS A 1 172 ? -0.010 -2.947 16.239 1.00 82.62 172 HIS A O 1
ATOM 1384 N N . ILE A 1 173 ? -0.034 -2.550 14.047 1.00 88.00 173 ILE A N 1
ATOM 1385 C CA . ILE A 1 173 ? 0.807 -1.340 14.136 1.00 88.00 173 ILE A CA 1
ATOM 1386 C C . ILE A 1 173 ? 0.329 -0.330 15.195 1.00 88.00 173 ILE A C 1
ATOM 1388 O O . ILE A 1 173 ? 1.133 0.309 15.867 1.00 88.00 173 ILE A O 1
ATOM 1392 N N . ASN A 1 174 ? -0.986 -0.199 15.374 1.00 86.00 174 ASN A N 1
ATOM 1393 C CA . ASN A 1 174 ? -1.565 0.694 16.380 1.00 86.00 174 ASN A CA 1
ATOM 1394 C C . ASN A 1 174 ? -1.189 0.303 17.816 1.00 86.00 174 ASN A C 1
ATOM 1396 O O . ASN A 1 174 ? -1.057 1.192 18.655 1.00 86.00 174 ASN A O 1
ATOM 1400 N N . ASP A 1 175 ? -0.988 -0.986 18.091 1.00 87.62 175 ASP A N 1
ATOM 1401 C CA . ASP A 1 175 ? -0.570 -1.455 19.412 1.00 87.62 175 ASP A CA 1
ATOM 1402 C C . ASP A 1 175 ? 0.869 -1.017 19.688 1.00 87.62 175 ASP A C 1
ATOM 1404 O O . ASP A 1 175 ? 1.158 -0.500 20.767 1.00 87.62 175 ASP A O 1
ATOM 1408 N N . TYR A 1 176 ? 1.742 -1.070 18.674 1.00 88.81 176 TYR A N 1
ATOM 1409 C CA . TYR A 1 176 ? 3.070 -0.463 18.769 1.00 88.81 176 TYR A CA 1
ATOM 1410 C C . TYR A 1 176 ? 2.994 1.029 19.019 1.00 88.81 176 TYR A C 1
ATOM 1412 O O . TYR A 1 176 ? 3.649 1.512 19.931 1.00 88.81 176 TYR A O 1
ATOM 1420 N N . ILE A 1 177 ? 2.187 1.777 18.261 1.00 90.94 177 ILE A N 1
ATOM 1421 C CA . ILE A 1 177 ? 2.072 3.225 18.481 1.00 90.94 177 ILE A CA 1
ATOM 1422 C C . ILE A 1 177 ? 1.621 3.532 19.911 1.00 90.94 177 ILE A C 1
ATOM 1424 O O . ILE A 1 177 ? 2.156 4.451 20.531 1.00 90.94 177 ILE A O 1
ATOM 1428 N N . LYS A 1 178 ? 0.696 2.740 20.462 1.00 92.25 178 LYS A N 1
ATOM 1429 C CA . LYS A 1 178 ? 0.268 2.865 21.854 1.00 92.25 178 LYS A CA 1
ATOM 1430 C C . LYS A 1 178 ? 1.425 2.626 22.831 1.00 92.25 178 LYS A C 1
ATOM 1432 O O . LYS A 1 178 ? 1.642 3.464 23.700 1.00 92.25 178 LYS A O 1
ATOM 1437 N N . ILE A 1 179 ? 2.213 1.566 22.644 1.00 92.00 179 ILE A N 1
ATOM 1438 C CA . ILE A 1 179 ? 3.408 1.295 23.462 1.00 92.00 179 ILE A CA 1
ATOM 1439 C C . ILE A 1 179 ? 4.420 2.445 23.339 1.00 92.00 179 ILE A C 1
ATOM 1441 O O . ILE A 1 179 ? 4.903 2.965 24.341 1.00 92.00 179 ILE A O 1
ATOM 1445 N N . LEU A 1 180 ? 4.699 2.914 22.117 1.00 92.62 180 LEU A N 1
ATOM 1446 C CA . LEU A 1 180 ? 5.612 4.035 21.878 1.00 92.62 180 LEU A CA 1
ATOM 1447 C C . LEU A 1 180 ? 5.109 5.322 22.555 1.00 92.62 180 LEU A C 1
ATOM 1449 O O . LEU A 1 180 ? 5.923 6.106 23.036 1.00 92.62 180 LEU A O 1
ATOM 1453 N N . ASN A 1 181 ? 3.794 5.540 22.643 1.00 94.25 181 ASN A N 1
ATOM 1454 C CA . ASN A 1 181 ? 3.208 6.656 23.393 1.00 94.25 181 ASN A CA 1
ATOM 1455 C C . ASN A 1 181 ? 3.365 6.523 24.900 1.00 94.25 181 ASN A C 1
ATOM 1457 O O . ASN A 1 181 ? 3.610 7.521 25.571 1.00 94.25 181 ASN A O 1
ATOM 1461 N N . GLU A 1 182 ? 3.238 5.313 25.436 1.00 94.56 182 GLU A N 1
ATOM 1462 C CA . GLU A 1 182 ? 3.412 5.061 26.867 1.00 94.56 182 GLU A CA 1
ATOM 1463 C C . GLU A 1 182 ? 4.843 5.368 27.337 1.00 94.56 182 GLU A C 1
ATOM 1465 O O . GLU A 1 182 ? 5.033 5.703 28.506 1.00 94.56 182 GLU A O 1
ATOM 1470 N N . THR A 1 183 ? 5.825 5.344 26.424 1.00 94.19 183 THR A N 1
ATOM 1471 C CA . THR A 1 183 ? 7.220 5.743 26.702 1.00 94.19 183 THR A CA 1
ATOM 1472 C C . THR A 1 183 ? 7.478 7.254 26.678 1.00 94.19 183 THR A C 1
ATOM 1474 O O . THR A 1 183 ? 8.581 7.677 27.018 1.00 94.19 183 THR A O 1
ATOM 1477 N N . LEU A 1 184 ? 6.515 8.084 26.258 1.00 96.31 184 LEU A N 1
ATOM 1478 C CA . LEU A 1 184 ? 6.714 9.535 26.209 1.00 96.31 184 LEU A CA 1
ATOM 1479 C C . LEU A 1 184 ? 6.674 10.147 27.627 1.00 96.31 184 LEU A C 1
ATOM 1481 O O . LEU A 1 184 ? 5.823 9.751 28.431 1.00 96.31 184 LEU A O 1
ATOM 1485 N N . PRO A 1 185 ? 7.542 11.131 27.947 1.00 95.62 185 PRO A N 1
ATOM 1486 C CA . PRO A 1 185 ? 7.506 11.837 29.230 1.00 95.62 185 PRO A CA 1
ATOM 1487 C C . PRO A 1 185 ? 6.128 12.457 29.480 1.00 95.62 185 PRO A C 1
ATOM 1489 O O . PRO A 1 185 ? 5.627 13.187 28.635 1.00 95.62 185 PRO A O 1
ATOM 1492 N N . LYS A 1 186 ? 5.486 12.184 30.620 1.00 94.38 186 LYS A N 1
ATOM 1493 C CA . LYS A 1 186 ? 4.104 12.648 30.883 1.00 94.38 186 LYS A CA 1
ATOM 1494 C C . LYS A 1 186 ? 4.030 14.077 31.419 1.00 94.38 186 LYS A C 1
ATOM 1496 O O . LYS A 1 186 ? 2.999 14.731 31.302 1.00 94.38 186 LYS A O 1
ATOM 1501 N N . ASP A 1 187 ? 5.108 14.532 32.033 1.00 95.75 187 ASP A N 1
ATOM 1502 C CA . ASP A 1 187 ? 5.257 15.806 32.73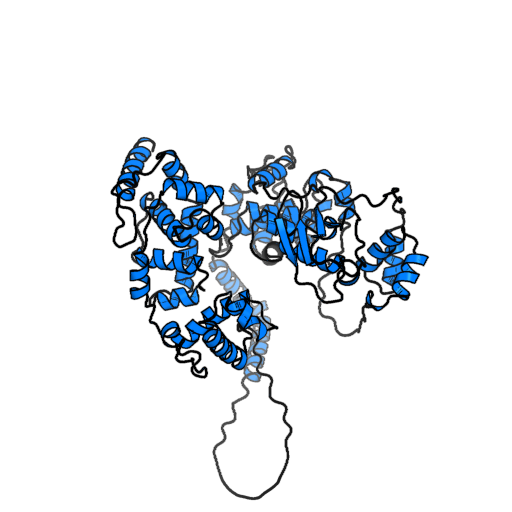3 1.00 95.75 187 ASP A CA 1
ATOM 1503 C C . ASP A 1 187 ? 5.880 16.906 31.862 1.00 95.75 187 ASP A C 1
ATOM 1505 O O . ASP A 1 187 ? 5.784 18.086 32.195 1.00 95.75 187 ASP A O 1
ATOM 1509 N N . ILE A 1 188 ? 6.477 16.536 30.726 1.00 94.62 188 ILE A N 1
ATOM 1510 C CA . ILE A 1 188 ? 7.184 17.448 29.825 1.00 94.62 188 ILE A CA 1
ATOM 1511 C C . ILE A 1 188 ? 6.642 17.280 28.406 1.00 94.62 188 ILE A C 1
ATOM 1513 O O . ILE A 1 188 ? 6.566 16.165 27.890 1.00 94.62 188 ILE A O 1
ATOM 1517 N N . SER A 1 189 ? 6.334 18.392 27.735 1.00 94.25 189 SER A N 1
ATOM 1518 C CA . SER A 1 189 ? 6.132 18.409 26.284 1.00 94.25 189 SER A CA 1
ATOM 1519 C C . SER A 1 189 ? 7.408 18.805 25.556 1.00 94.25 189 SER A C 1
ATOM 1521 O O . SER A 1 189 ? 8.131 19.703 25.977 1.00 94.25 189 SER A O 1
ATOM 1523 N N . LEU A 1 190 ? 7.657 18.157 24.422 1.00 97.38 190 LEU A N 1
ATOM 1524 C CA . LEU A 1 190 ? 8.714 18.536 23.487 1.00 97.38 190 LEU A CA 1
ATOM 1525 C C . LEU A 1 190 ? 8.513 19.982 23.012 1.00 97.38 190 LEU A C 1
ATOM 1527 O O . LEU A 1 190 ? 7.463 20.274 22.444 1.00 97.38 190 LEU A O 1
ATOM 1531 N N . ASP A 1 191 ? 9.494 20.870 23.204 1.00 97.75 191 ASP A N 1
ATOM 1532 C CA . ASP A 1 191 ? 9.519 22.197 22.569 1.00 97.75 191 ASP A CA 1
ATOM 1533 C C . ASP A 1 191 ? 9.899 22.029 21.091 1.00 97.75 191 ASP A C 1
ATOM 1535 O O . ASP A 1 191 ? 11.070 21.872 20.735 1.00 97.75 191 ASP A O 1
ATOM 1539 N N . VAL A 1 192 ? 8.889 22.026 20.218 1.00 98.00 192 VAL A N 1
ATOM 1540 C CA . VAL A 1 192 ? 9.081 21.778 18.784 1.00 98.00 192 VAL A CA 1
ATOM 1541 C C . VAL A 1 192 ? 9.855 22.918 18.116 1.00 98.00 192 VAL A C 1
ATOM 1543 O O . VAL A 1 192 ? 10.587 22.666 17.163 1.00 98.00 192 VAL A O 1
ATOM 1546 N N . SER A 1 193 ? 9.785 24.152 18.624 1.00 98.19 193 SER A N 1
ATOM 1547 C CA . SER A 1 193 ? 10.599 25.263 18.113 1.00 98.19 193 SER A CA 1
ATOM 1548 C C . SER A 1 193 ? 12.077 25.038 18.397 1.00 98.19 193 SER A C 1
ATOM 1550 O O . SER A 1 193 ? 12.904 25.164 17.492 1.00 98.19 193 SER A O 1
ATOM 1552 N N . ALA A 1 194 ? 12.409 24.639 19.629 1.00 98.06 194 ALA A N 1
ATOM 1553 C CA . ALA A 1 194 ? 13.777 24.278 19.986 1.00 98.06 194 ALA A CA 1
ATOM 1554 C C . ALA A 1 194 ? 14.279 23.104 19.131 1.00 98.06 194 ALA A C 1
ATOM 1556 O O . ALA A 1 194 ? 15.398 23.150 18.623 1.00 98.06 194 ALA A O 1
ATOM 1557 N N . LEU A 1 195 ? 13.432 22.092 18.905 1.00 98.44 195 LEU A N 1
ATOM 1558 C CA . LEU A 1 195 ? 13.764 20.941 18.066 1.00 98.44 195 LEU A CA 1
ATOM 1559 C C . LEU A 1 195 ? 14.078 21.339 16.621 1.00 98.44 195 LEU A C 1
ATOM 1561 O O . LEU A 1 195 ? 15.090 20.920 16.064 1.00 98.44 195 LEU A O 1
ATOM 1565 N N . VAL A 1 196 ? 13.210 22.146 16.009 1.00 98.06 196 VAL A N 1
ATOM 1566 C CA . VAL A 1 196 ? 13.381 22.609 14.627 1.00 98.06 196 VAL A CA 1
ATOM 1567 C C . VAL A 1 196 ? 14.648 23.446 14.490 1.00 98.06 196 VAL A C 1
ATOM 1569 O O . VAL A 1 196 ? 15.407 23.251 13.540 1.00 98.06 196 VAL A O 1
ATOM 1572 N N . LYS A 1 197 ? 14.899 24.344 15.448 1.00 98.06 197 LYS A N 1
ATOM 1573 C CA . LYS A 1 197 ? 16.118 25.152 15.492 1.00 98.06 197 LYS A CA 1
ATOM 1574 C C . LYS A 1 197 ? 17.364 24.270 15.553 1.00 98.06 197 LYS A C 1
ATOM 1576 O O . LYS A 1 197 ? 18.228 24.394 14.690 1.00 98.06 197 LYS A O 1
ATOM 1581 N N . ALA A 1 198 ? 17.407 23.332 16.497 1.00 97.88 198 ALA A N 1
ATOM 1582 C CA . ALA A 1 198 ? 18.515 22.398 16.654 1.00 97.88 198 ALA A CA 1
ATOM 1583 C C . ALA A 1 198 ? 18.747 21.549 15.394 1.00 97.88 198 ALA A C 1
ATOM 1585 O O . ALA A 1 198 ? 19.887 21.343 14.984 1.00 97.88 198 ALA A O 1
ATOM 1586 N N . PHE A 1 199 ? 17.678 21.087 14.744 1.00 97.88 199 PHE A N 1
ATOM 1587 C CA . PHE A 1 199 ? 17.769 20.307 13.511 1.00 97.88 199 PHE A CA 1
ATOM 1588 C C . PHE A 1 199 ? 18.379 21.105 12.354 1.00 97.88 199 PHE A C 1
ATOM 1590 O O . PHE A 1 199 ? 19.234 20.586 11.641 1.00 97.88 199 PHE A O 1
ATOM 1597 N N . ILE A 1 200 ? 17.991 22.373 12.187 1.00 97.12 200 ILE A N 1
ATOM 1598 C CA . ILE A 1 200 ? 18.558 23.259 11.158 1.00 97.12 200 ILE A CA 1
ATOM 1599 C C . ILE A 1 200 ? 20.025 23.592 11.470 1.00 97.12 200 ILE A C 1
ATOM 1601 O O . ILE A 1 200 ? 20.864 23.546 10.573 1.00 97.12 200 ILE A O 1
ATOM 1605 N N . GLU A 1 201 ? 20.347 23.899 12.730 1.00 96.94 201 GLU A N 1
ATOM 1606 C CA . GLU A 1 201 ? 21.709 24.250 13.166 1.00 96.94 201 GLU A CA 1
ATOM 1607 C C . GLU A 1 201 ? 22.706 23.090 13.009 1.00 96.94 201 GLU A C 1
ATOM 1609 O O . GLU A 1 201 ? 23.891 23.331 12.794 1.00 96.94 201 GLU A O 1
ATOM 1614 N N . ASN A 1 202 ? 22.234 21.840 13.048 1.00 96.00 202 ASN A N 1
ATOM 1615 C CA . ASN A 1 202 ? 23.049 20.638 12.844 1.00 96.00 202 ASN A CA 1
ATOM 1616 C C . ASN A 1 202 ? 22.954 20.071 11.410 1.00 96.00 202 ASN A C 1
ATOM 1618 O O . ASN A 1 202 ? 23.014 18.857 11.219 1.00 96.00 202 ASN A O 1
ATOM 1622 N N . ASP A 1 203 ? 22.756 20.927 10.400 1.00 94.88 203 ASP A N 1
ATOM 1623 C CA . ASP A 1 203 ? 22.636 20.556 8.974 1.00 94.88 203 ASP A CA 1
ATOM 1624 C C . ASP A 1 203 ? 21.676 19.378 8.714 1.00 94.88 203 ASP A C 1
ATOM 1626 O O . ASP A 1 203 ? 21.933 18.471 7.914 1.00 94.88 203 ASP A O 1
ATOM 1630 N N . TYR A 1 204 ? 20.521 19.401 9.381 1.00 95.69 204 TYR A N 1
ATOM 1631 C CA . TYR A 1 204 ? 19.468 18.397 9.234 1.00 95.69 204 TYR A CA 1
ATOM 1632 C C . TYR A 1 204 ? 19.900 16.982 9.664 1.00 95.69 204 TYR A C 1
ATOM 1634 O O . TYR A 1 204 ? 19.316 15.991 9.213 1.00 95.69 204 TYR A O 1
ATOM 1642 N N . ASN A 1 205 ? 20.900 16.867 10.542 1.00 93.62 205 ASN A N 1
ATOM 1643 C CA . ASN A 1 205 ? 21.247 15.617 11.204 1.00 93.62 205 ASN A CA 1
ATOM 1644 C C . ASN A 1 205 ? 20.342 15.408 12.427 1.00 93.62 205 ASN A C 1
ATOM 1646 O O . ASN A 1 205 ? 20.348 16.194 13.370 1.00 93.62 205 ASN A O 1
ATOM 1650 N N . VAL A 1 206 ? 19.540 14.343 12.419 1.00 94.94 206 VAL A N 1
ATOM 1651 C CA . VAL A 1 206 ? 18.633 14.048 13.537 1.00 94.94 206 VAL A CA 1
ATOM 1652 C C . VAL A 1 206 ? 19.349 13.393 14.721 1.00 94.94 206 VAL A C 1
ATOM 1654 O O . VAL A 1 206 ? 18.923 13.547 15.862 1.00 94.94 206 VAL A O 1
ATOM 1657 N N . PHE A 1 207 ? 20.457 12.690 14.484 1.00 93.81 207 PHE A N 1
ATOM 1658 C CA . PHE A 1 207 ? 21.164 11.968 15.542 1.00 93.81 207 PHE A CA 1
ATOM 1659 C C . PHE A 1 207 ? 21.893 12.909 16.503 1.00 93.81 207 PHE A C 1
ATOM 1661 O O . PHE A 1 207 ? 21.962 12.635 17.698 1.00 93.81 207 PHE A O 1
ATOM 1668 N N . SER A 1 208 ? 22.347 14.070 16.023 1.00 94.25 208 SER A N 1
ATOM 1669 C CA . SER A 1 208 ? 22.935 15.109 16.879 1.00 94.25 208 SER A CA 1
ATOM 1670 C C . SER A 1 208 ? 21.930 15.722 17.864 1.00 94.25 208 SER A C 1
ATOM 1672 O O . SER A 1 208 ? 22.332 16.405 18.805 1.00 94.25 208 SER A O 1
ATOM 1674 N N . LEU A 1 209 ? 20.625 15.480 17.681 1.00 94.62 209 LEU A N 1
ATOM 1675 C CA . LEU A 1 209 ? 19.576 15.976 18.574 1.00 94.62 209 LEU A CA 1
ATOM 1676 C C . LEU A 1 209 ? 19.485 15.179 19.880 1.00 94.62 209 LEU A C 1
ATOM 1678 O O . LEU A 1 209 ? 18.954 15.703 20.857 1.00 94.62 209 LEU A O 1
ATOM 1682 N N . ALA A 1 210 ? 20.030 13.958 19.930 1.00 93.50 210 ALA A N 1
ATOM 1683 C CA . ALA A 1 210 ? 19.949 13.082 21.101 1.00 93.50 210 ALA A CA 1
ATOM 1684 C C . ALA A 1 210 ? 20.475 13.757 22.380 1.00 93.50 210 ALA A C 1
ATOM 1686 O O . ALA A 1 210 ? 19.848 13.681 23.431 1.00 93.50 210 ALA A O 1
ATOM 1687 N N . HIS A 1 211 ? 21.587 14.491 22.279 1.00 92.44 211 HIS A N 1
ATOM 1688 C CA . HIS A 1 211 ? 22.181 15.188 23.423 1.00 92.44 211 HIS A CA 1
ATOM 1689 C C . HIS A 1 211 ? 21.369 16.400 23.897 1.00 92.44 211 HIS A C 1
ATOM 1691 O O . HIS A 1 211 ? 21.438 16.760 25.068 1.00 92.44 211 HIS A O 1
ATOM 1697 N N . GLN A 1 212 ? 20.614 17.043 23.002 1.00 96.12 212 GLN A N 1
ATOM 1698 C CA . GLN A 1 212 ? 19.814 18.229 23.331 1.00 96.12 212 GLN A CA 1
ATOM 1699 C C . GLN A 1 212 ? 18.425 17.865 23.867 1.00 96.12 212 GLN A C 1
ATOM 1701 O O . GLN A 1 212 ? 17.816 18.642 24.599 1.00 96.12 212 GLN A O 1
ATOM 1706 N N . PHE A 1 213 ? 17.937 16.674 23.517 1.00 97.00 213 PHE A N 1
ATOM 1707 C CA . PHE A 1 213 ? 16.618 16.169 23.882 1.00 97.00 213 PHE A CA 1
ATOM 1708 C C . PHE A 1 213 ? 16.712 14.758 24.494 1.00 97.00 213 PHE A C 1
ATOM 1710 O O . PHE A 1 213 ? 16.061 13.844 23.989 1.00 97.00 213 PHE A O 1
ATOM 1717 N N . PRO A 1 214 ? 17.492 14.551 25.575 1.00 96.12 214 PRO A N 1
ATOM 1718 C CA . PRO A 1 214 ? 17.791 13.213 26.104 1.00 96.12 214 PRO A CA 1
ATOM 1719 C C . PRO A 1 214 ? 16.558 12.448 26.606 1.00 96.12 214 PRO A C 1
ATOM 1721 O O . PRO A 1 214 ? 16.545 11.224 26.634 1.00 96.12 214 PRO A O 1
ATOM 1724 N N . GLN A 1 215 ? 15.491 13.158 26.967 1.00 96.12 215 GLN A N 1
ATOM 1725 C CA . GLN A 1 215 ? 14.204 12.589 27.368 1.00 96.12 215 GLN A CA 1
ATOM 1726 C C . GLN A 1 215 ? 13.364 12.052 26.191 1.00 96.12 215 GLN A C 1
ATOM 1728 O O . GLN A 1 215 ? 12.278 11.515 26.406 1.00 96.12 215 GLN A O 1
ATOM 1733 N N . PHE A 1 216 ? 13.834 12.200 24.948 1.00 96.81 216 PHE A N 1
ATOM 1734 C CA . PHE A 1 216 ? 13.139 11.760 23.743 1.00 96.81 216 PHE A CA 1
ATOM 1735 C C . PHE A 1 216 ? 14.028 10.876 22.868 1.00 96.81 216 PHE A C 1
ATOM 1737 O O . PHE A 1 216 ? 15.199 11.157 22.632 1.00 96.81 216 PHE A O 1
ATOM 1744 N N . ARG A 1 217 ? 13.433 9.826 22.298 1.00 95.75 217 ARG A N 1
ATOM 1745 C CA . ARG A 1 217 ? 14.120 8.946 21.345 1.00 95.75 217 ARG A CA 1
ATOM 1746 C C . ARG A 1 217 ? 14.329 9.658 20.008 1.00 95.75 217 ARG A C 1
ATOM 1748 O O . ARG A 1 217 ? 13.422 10.325 19.513 1.00 95.75 217 ARG A O 1
ATOM 1755 N N . VAL A 1 218 ? 15.480 9.439 19.371 1.00 96.81 218 VAL A N 1
ATOM 1756 C CA . VAL A 1 218 ? 15.845 10.077 18.088 1.00 96.81 218 VAL A CA 1
ATOM 1757 C C . VAL A 1 218 ? 14.784 9.856 17.008 1.00 96.81 218 VAL A C 1
ATOM 1759 O O . VAL A 1 218 ? 14.381 10.804 16.341 1.00 96.81 218 VAL A O 1
ATOM 1762 N N . GLY A 1 219 ? 14.270 8.631 16.866 1.00 97.31 219 GLY A N 1
ATOM 1763 C CA . GLY A 1 219 ? 13.235 8.345 15.870 1.00 97.31 219 GLY A CA 1
ATOM 1764 C C . GLY A 1 219 ? 11.909 9.068 16.134 1.00 97.31 219 GLY A C 1
ATOM 1765 O O . GLY A 1 219 ? 11.219 9.446 15.190 1.00 97.31 219 GLY A O 1
ATOM 1766 N N . TYR A 1 220 ? 11.579 9.335 17.403 1.00 98.12 220 TYR A N 1
ATOM 1767 C CA . TYR A 1 220 ? 10.408 10.131 17.769 1.00 98.12 220 TYR A CA 1
ATOM 1768 C C . TYR A 1 220 ? 10.615 11.614 17.422 1.00 98.12 220 TYR A C 1
ATOM 1770 O O . TYR A 1 220 ? 9.726 12.248 16.854 1.00 98.12 220 TYR A O 1
ATOM 1778 N N . LEU A 1 221 ? 11.813 12.154 17.674 1.00 98.31 221 LEU A N 1
ATOM 1779 C CA . LEU A 1 221 ? 12.191 13.503 17.239 1.00 98.31 221 LEU A CA 1
ATOM 1780 C C . LEU A 1 221 ? 12.107 13.644 15.710 1.00 98.31 221 LEU A C 1
ATOM 1782 O O . LEU A 1 221 ? 11.519 14.603 15.205 1.00 98.31 221 LEU A O 1
ATOM 1786 N N . GLU A 1 222 ? 12.629 12.654 14.975 1.00 98.06 222 GLU A N 1
ATOM 1787 C CA . GLU A 1 222 ? 12.541 12.576 13.511 1.00 98.06 222 GLU A CA 1
ATOM 1788 C C . GLU A 1 222 ? 11.079 12.570 13.038 1.00 98.06 222 GLU A C 1
ATOM 1790 O O . GLU A 1 222 ? 10.708 13.280 12.098 1.00 98.06 222 GLU A O 1
ATOM 1795 N N . TYR A 1 223 ? 10.226 11.804 13.723 1.00 98.06 223 TYR A N 1
ATOM 1796 C CA . TYR A 1 223 ? 8.800 11.728 13.435 1.00 98.06 223 TYR A CA 1
ATOM 1797 C C . TYR A 1 223 ? 8.080 13.063 13.640 1.00 98.06 223 TYR A C 1
ATOM 1799 O O . TYR A 1 223 ? 7.323 13.468 12.757 1.00 98.06 223 TYR A O 1
ATOM 1807 N N . VAL A 1 224 ? 8.322 13.774 14.745 1.00 98.19 224 VAL A N 1
ATOM 1808 C CA . VAL A 1 224 ? 7.670 15.069 15.013 1.00 98.19 224 VAL A CA 1
ATOM 1809 C C . VAL A 1 224 ? 8.076 16.119 13.974 1.00 98.19 224 VAL A C 1
ATOM 1811 O O . VAL A 1 224 ? 7.210 16.830 13.457 1.00 98.19 224 VAL A O 1
ATOM 1814 N N . LEU A 1 225 ? 9.358 16.174 13.593 1.00 98.06 225 LEU A N 1
ATOM 1815 C CA . LEU A 1 225 ? 9.836 17.039 12.505 1.00 98.06 225 LEU A CA 1
ATOM 1816 C C . LEU A 1 225 ? 9.103 16.738 11.192 1.00 98.06 225 LEU A C 1
ATOM 1818 O O . LEU A 1 225 ? 8.594 17.646 10.527 1.00 98.06 225 LEU A O 1
ATOM 1822 N N . TYR A 1 226 ? 8.996 15.457 10.831 1.00 96.94 226 TYR A N 1
ATOM 1823 C CA . TYR A 1 226 ? 8.293 15.045 9.621 1.00 96.94 226 TYR A CA 1
ATOM 1824 C C . TYR A 1 226 ? 6.788 15.344 9.694 1.00 96.94 226 TYR A C 1
ATOM 1826 O O . TYR A 1 226 ? 6.192 15.758 8.694 1.00 96.94 226 TYR A O 1
ATOM 1834 N N . TRP A 1 227 ? 6.172 15.173 10.866 1.00 96.38 227 TRP A N 1
ATOM 1835 C CA . TRP A 1 227 ? 4.761 15.462 11.108 1.00 96.38 227 TRP A CA 1
ATOM 1836 C C . TRP A 1 227 ? 4.448 16.937 10.830 1.00 96.38 227 TRP A C 1
ATOM 1838 O O . TRP A 1 227 ? 3.517 17.214 10.076 1.00 96.38 227 TRP A O 1
ATOM 1848 N N . VAL A 1 228 ? 5.270 17.879 11.316 1.00 96.25 228 VAL A N 1
ATOM 1849 C CA . VAL A 1 228 ? 5.109 19.321 11.027 1.00 96.25 228 VAL A CA 1
ATOM 1850 C C . VAL A 1 228 ? 5.109 19.580 9.518 1.00 96.25 228 VAL A C 1
ATOM 1852 O O . VAL A 1 228 ? 4.211 20.233 8.983 1.00 96.25 228 VAL A O 1
ATOM 1855 N N . VAL A 1 229 ? 6.085 19.017 8.802 1.00 94.81 229 VAL A N 1
ATOM 1856 C CA . VAL A 1 229 ? 6.216 19.189 7.347 1.00 94.81 229 VAL A CA 1
ATOM 1857 C C . VAL A 1 229 ? 5.015 18.605 6.602 1.00 94.81 229 VAL A C 1
ATOM 1859 O O . VAL A 1 229 ? 4.464 19.240 5.695 1.00 94.81 229 VAL A O 1
ATOM 1862 N N . ARG A 1 230 ? 4.590 17.394 6.969 1.00 91.50 230 ARG A N 1
ATOM 1863 C CA . ARG A 1 230 ? 3.486 16.692 6.307 1.00 91.50 230 ARG A CA 1
ATOM 1864 C C . ARG A 1 230 ? 2.137 17.359 6.571 1.00 91.50 230 ARG A C 1
ATOM 1866 O O . ARG A 1 230 ? 1.354 17.483 5.634 1.00 91.50 230 ARG A O 1
ATOM 1873 N N . THR A 1 231 ? 1.877 17.813 7.795 1.00 91.62 231 THR A N 1
ATOM 1874 C CA . THR A 1 231 ? 0.602 18.451 8.152 1.00 91.62 231 THR A CA 1
ATOM 1875 C C . THR A 1 231 ? 0.424 19.779 7.422 1.00 91.62 231 THR A C 1
ATOM 1877 O O . THR A 1 231 ? -0.626 20.019 6.838 1.00 91.62 231 THR A O 1
ATOM 1880 N N . VAL A 1 232 ? 1.468 20.612 7.364 1.00 89.25 232 VAL A N 1
ATOM 1881 C CA . VAL A 1 232 ? 1.404 21.927 6.700 1.00 89.25 232 VAL A CA 1
ATOM 1882 C C . VAL A 1 232 ? 1.351 21.811 5.182 1.00 89.25 232 VAL A C 1
ATOM 1884 O O . VAL A 1 232 ? 0.732 22.641 4.517 1.00 89.25 232 VAL A O 1
ATOM 1887 N N . THR A 1 233 ? 2.006 20.803 4.599 1.00 85.19 233 THR A N 1
ATOM 1888 C CA . THR A 1 233 ? 1.976 20.673 3.141 1.00 85.19 233 THR A CA 1
ATOM 1889 C C . THR A 1 233 ? 0.586 20.347 2.613 1.00 85.19 233 THR A C 1
ATOM 1891 O O . THR A 1 233 ? 0.387 20.609 1.427 1.00 85.19 233 THR A O 1
ATOM 1894 N N . GLU A 1 234 ? -0.322 19.748 3.408 1.00 68.69 234 GLU A N 1
ATOM 1895 C CA . GLU A 1 234 ? -1.638 19.170 3.029 1.00 68.69 234 GLU A CA 1
ATOM 1896 C C . GLU A 1 234 ? -1.630 18.282 1.764 1.00 68.69 234 GLU A C 1
ATOM 1898 O O . GLU A 1 234 ? -2.620 17.637 1.414 1.00 68.69 234 GLU A O 1
ATOM 1903 N N . ARG A 1 235 ? -0.480 18.172 1.091 1.00 53.00 235 ARG A N 1
ATOM 1904 C CA . ARG A 1 235 ? -0.144 17.302 -0.018 1.00 53.00 235 ARG A CA 1
ATOM 1905 C C . ARG A 1 235 ? 0.069 15.920 0.566 1.00 53.00 235 ARG A C 1
ATOM 1907 O O . ARG A 1 235 ? 1.132 15.314 0.459 1.00 53.00 235 ARG A O 1
ATOM 1914 N N . ILE A 1 236 ? -1.023 15.378 1.085 1.00 45.28 236 ILE A N 1
ATOM 1915 C CA . ILE A 1 236 ? -1.381 14.004 0.802 1.00 45.28 236 ILE A CA 1
ATOM 1916 C C . ILE A 1 236 ? -1.452 13.949 -0.723 1.00 45.28 236 ILE A C 1
ATOM 1918 O O . ILE A 1 236 ? -2.484 14.190 -1.350 1.00 45.28 236 ILE A O 1
ATOM 1922 N N . SER A 1 237 ? -0.301 13.693 -1.347 1.00 44.72 237 SER A N 1
ATOM 1923 C CA . SER A 1 237 ? -0.325 13.068 -2.646 1.00 44.72 237 SER A CA 1
ATOM 1924 C C . SER A 1 237 ? -1.263 11.880 -2.470 1.00 44.72 237 SER A C 1
ATOM 1926 O O . SER A 1 237 ? -1.090 11.047 -1.581 1.00 44.72 237 SER A O 1
ATOM 1928 N N . SER A 1 238 ? -2.253 11.765 -3.339 1.00 46.97 238 SER A N 1
ATOM 1929 C CA . SER A 1 238 ? -2.999 10.529 -3.573 1.00 46.97 238 SER A CA 1
ATOM 1930 C C . SER A 1 238 ? -2.084 9.360 -4.018 1.00 46.97 238 SER A C 1
ATOM 1932 O O . SER A 1 238 ? -2.552 8.372 -4.578 1.00 46.97 238 SER A O 1
ATOM 1934 N N . GLN A 1 239 ? -0.771 9.478 -3.799 1.00 48.22 239 GLN A N 1
ATOM 1935 C CA . GLN A 1 239 ? 0.299 8.578 -4.185 1.00 48.22 239 GLN A CA 1
ATOM 1936 C C . GLN A 1 239 ? 1.077 8.044 -2.972 1.00 48.22 239 GLN A C 1
ATOM 1938 O O . GLN A 1 239 ? 1.665 6.975 -3.094 1.00 48.22 239 GLN A O 1
ATOM 1943 N N . ASN A 1 240 ? 1.064 8.710 -1.806 1.00 56.03 240 ASN A N 1
ATOM 1944 C CA . ASN A 1 240 ? 1.685 8.156 -0.601 1.00 56.03 240 ASN A CA 1
ATOM 1945 C C . ASN A 1 240 ? 0.702 7.219 0.101 1.00 56.03 240 ASN A C 1
ATOM 1947 O O . ASN A 1 240 ? -0.211 7.652 0.799 1.00 56.03 240 ASN A O 1
ATOM 1951 N N . SER A 1 241 ? 0.912 5.917 -0.088 1.00 75.06 241 SER A N 1
ATOM 1952 C CA . SER A 1 241 ? 0.157 4.844 0.565 1.00 75.06 241 SER A CA 1
ATOM 1953 C C . SER A 1 241 ? 0.347 4.784 2.086 1.00 75.06 241 SER A C 1
ATOM 1955 O O . SER A 1 241 ? -0.421 4.083 2.741 1.00 75.06 241 SER A O 1
ATOM 1957 N N . TRP A 1 242 ? 1.332 5.512 2.629 1.00 89.12 242 TRP A N 1
ATOM 1958 C CA . TRP A 1 242 ? 1.784 5.370 4.010 1.00 89.12 242 TRP A CA 1
ATOM 1959 C C . TRP A 1 242 ? 1.012 6.238 5.022 1.00 89.12 242 TRP A C 1
ATOM 1961 O O . TRP A 1 242 ? 0.907 7.467 4.877 1.00 89.12 242 TRP A O 1
ATOM 1971 N N . SER A 1 243 ? 0.472 5.613 6.070 1.00 91.06 243 SER A N 1
ATOM 1972 C CA . SER A 1 243 ? -0.223 6.290 7.178 1.00 91.06 243 SER A CA 1
ATOM 1973 C C . SER A 1 243 ? 0.742 7.043 8.115 1.00 91.06 243 SER A C 1
ATOM 1975 O O . SER A 1 243 ? 1.960 6.928 7.992 1.00 91.06 243 SER A O 1
ATOM 1977 N N . MET A 1 244 ? 0.225 7.880 9.028 1.00 91.88 244 MET A N 1
ATOM 1978 C CA . MET A 1 244 ? 1.077 8.550 10.032 1.00 91.88 244 MET A CA 1
ATOM 1979 C C . MET A 1 244 ? 1.669 7.557 11.033 1.00 91.88 244 MET A C 1
ATOM 1981 O O . MET A 1 244 ? 2.846 7.672 11.365 1.00 91.88 244 MET A O 1
ATOM 1985 N N . ALA A 1 245 ? 0.887 6.550 11.430 1.00 93.88 245 ALA A N 1
ATOM 1986 C CA . ALA A 1 245 ? 1.352 5.444 12.261 1.00 93.88 245 ALA A CA 1
ATOM 1987 C C . ALA A 1 245 ? 2.491 4.669 11.580 1.00 93.88 245 ALA A C 1
ATOM 1989 O O . ALA A 1 245 ? 3.531 4.451 12.191 1.00 93.88 245 ALA A O 1
ATOM 1990 N N . GLU A 1 246 ? 2.342 4.335 10.293 1.00 94.69 246 GLU A N 1
ATOM 1991 C CA . GLU A 1 246 ? 3.395 3.674 9.503 1.00 94.69 246 GLU A CA 1
ATOM 1992 C C . GLU A 1 246 ? 4.669 4.517 9.434 1.00 94.69 246 GLU A C 1
ATOM 1994 O O . GLU A 1 246 ? 5.761 4.009 9.673 1.00 94.69 246 GLU A O 1
ATOM 1999 N N . ASN A 1 247 ? 4.546 5.822 9.186 1.00 95.44 247 ASN A N 1
ATOM 2000 C CA . ASN A 1 247 ? 5.707 6.706 9.155 1.00 95.44 247 ASN A CA 1
ATOM 2001 C C . ASN A 1 247 ? 6.428 6.776 10.503 1.00 95.44 247 ASN A C 1
ATOM 2003 O O . ASN A 1 247 ? 7.656 6.714 10.532 1.00 95.44 247 ASN A O 1
ATOM 2007 N N . ARG A 1 248 ? 5.679 6.899 11.605 1.00 96.38 248 ARG A N 1
ATOM 2008 C CA . ARG A 1 248 ? 6.247 6.898 12.955 1.00 96.38 248 ARG A CA 1
ATOM 2009 C C . ARG A 1 248 ? 6.981 5.599 13.240 1.00 96.38 248 ARG A C 1
ATOM 2011 O O . ARG A 1 248 ? 8.127 5.632 13.670 1.00 96.38 248 ARG A O 1
ATOM 2018 N N . PHE A 1 249 ? 6.333 4.474 12.950 1.00 95.81 249 PHE A N 1
ATOM 2019 C CA . PHE A 1 249 ? 6.896 3.150 13.157 1.00 95.81 249 PHE A CA 1
ATOM 2020 C C . PHE A 1 249 ? 8.213 2.976 12.392 1.00 95.81 249 PHE A C 1
ATOM 2022 O O . PHE A 1 249 ? 9.213 2.591 12.986 1.00 95.81 249 PHE A O 1
ATOM 2029 N N . ILE A 1 250 ? 8.261 3.350 11.108 1.00 96.31 250 ILE A N 1
ATOM 2030 C CA . ILE A 1 250 ? 9.487 3.280 10.296 1.00 96.31 250 ILE A CA 1
ATOM 2031 C C . ILE A 1 250 ? 10.614 4.118 10.913 1.00 96.31 250 ILE A C 1
ATOM 2033 O O . ILE A 1 250 ? 11.744 3.642 11.020 1.00 96.31 250 ILE A O 1
ATOM 2037 N N . LEU A 1 251 ? 10.329 5.363 11.307 1.00 97.19 251 LEU A N 1
ATOM 2038 C CA . LEU A 1 251 ? 11.335 6.278 11.855 1.00 97.19 251 LEU A CA 1
ATOM 2039 C C . LEU A 1 251 ? 11.853 5.812 13.219 1.00 97.19 251 LEU A C 1
ATOM 2041 O O . LEU A 1 251 ? 13.061 5.803 13.439 1.00 97.19 251 LEU A O 1
ATOM 2045 N N . GLU A 1 252 ? 10.966 5.363 14.107 1.00 96.19 252 GLU A N 1
ATOM 2046 C CA . GLU A 1 252 ? 11.353 4.870 15.430 1.00 96.19 252 GLU A CA 1
ATOM 2047 C C . GLU A 1 252 ? 12.085 3.531 15.365 1.00 96.19 252 GLU A C 1
ATOM 2049 O O . GLU A 1 252 ? 13.173 3.423 15.923 1.00 96.19 252 GLU A O 1
ATOM 2054 N N . MET A 1 253 ? 11.564 2.539 14.638 1.00 95.31 253 MET A N 1
ATOM 2055 C CA . MET A 1 253 ? 12.205 1.222 14.554 1.00 95.31 253 MET A CA 1
ATOM 2056 C C . MET A 1 253 ? 13.571 1.297 13.864 1.00 95.31 253 MET A C 1
ATOM 2058 O O . MET A 1 253 ? 14.525 0.670 14.316 1.00 95.31 253 MET A O 1
ATOM 2062 N N . SER A 1 254 ? 13.705 2.112 12.811 1.00 95.38 254 SER A N 1
ATOM 2063 C CA . SER A 1 254 ? 15.008 2.300 12.159 1.00 95.38 254 SER A CA 1
ATOM 2064 C C . SER A 1 254 ? 16.012 3.048 13.040 1.00 95.38 254 SER A C 1
ATOM 2066 O O . SER A 1 254 ? 17.198 2.737 12.993 1.00 95.38 254 SER A O 1
ATOM 2068 N N . ALA A 1 255 ? 15.568 4.000 13.869 1.00 94.19 255 ALA A N 1
ATOM 2069 C CA . ALA A 1 255 ? 16.434 4.664 14.847 1.00 94.19 255 ALA A CA 1
ATOM 2070 C C . ALA A 1 255 ? 16.853 3.730 15.995 1.00 94.19 255 ALA A C 1
ATOM 2072 O O . ALA A 1 255 ? 17.932 3.904 16.550 1.00 94.19 255 ALA A O 1
ATOM 2073 N N . LEU A 1 256 ? 16.031 2.726 16.314 1.00 91.25 256 LEU A N 1
ATOM 2074 C CA . LEU A 1 256 ? 16.386 1.634 17.223 1.00 91.25 256 LEU A CA 1
ATOM 2075 C C . LEU A 1 256 ? 17.303 0.587 16.567 1.00 91.25 256 LEU A C 1
ATOM 2077 O O . LEU A 1 256 ? 17.709 -0.355 17.228 1.00 91.25 256 LEU A O 1
ATOM 2081 N N . GLY A 1 257 ? 17.655 0.723 15.286 1.00 92.19 257 GLY A N 1
ATOM 2082 C CA . GLY A 1 257 ? 18.559 -0.208 14.607 1.00 92.19 257 GLY A CA 1
ATOM 2083 C C . GLY A 1 257 ? 17.893 -1.488 14.091 1.00 92.19 257 GLY A C 1
ATOM 2084 O O . GLY A 1 257 ? 18.599 -2.406 13.671 1.00 92.19 257 GLY A O 1
ATOM 2085 N N . HIS A 1 258 ? 16.556 -1.565 14.068 1.00 90.50 258 HIS A N 1
ATOM 2086 C CA . HIS A 1 258 ? 15.873 -2.650 13.363 1.00 90.50 258 HIS A CA 1
ATOM 2087 C C . HIS A 1 258 ? 16.187 -2.594 11.872 1.00 90.50 258 HIS A C 1
ATOM 2089 O O . HIS A 1 258 ? 16.190 -1.525 11.249 1.00 90.50 258 HIS A O 1
ATOM 2095 N N . ASN A 1 259 ? 16.414 -3.762 11.274 1.00 92.19 259 ASN A N 1
ATOM 2096 C CA . ASN A 1 259 ? 16.658 -3.811 9.843 1.00 92.19 259 ASN A CA 1
ATOM 2097 C C . ASN A 1 259 ? 15.353 -3.550 9.073 1.00 92.19 259 ASN A C 1
ATOM 2099 O O . ASN A 1 259 ? 14.258 -3.925 9.491 1.00 92.19 259 ASN A O 1
ATOM 2103 N N . PHE A 1 260 ? 15.457 -2.939 7.893 1.00 93.31 260 PHE A N 1
ATOM 2104 C CA . PHE A 1 260 ? 14.269 -2.577 7.116 1.00 93.31 260 PHE A CA 1
ATOM 2105 C C . PHE A 1 260 ? 13.448 -3.772 6.623 1.00 93.31 260 PHE A C 1
ATOM 2107 O O . PHE A 1 260 ? 12.298 -3.580 6.241 1.00 93.31 260 PHE A O 1
ATOM 2114 N N . ARG A 1 261 ? 13.989 -4.998 6.650 1.00 87.50 261 ARG A N 1
ATOM 2115 C CA . ARG A 1 261 ? 13.216 -6.199 6.306 1.00 87.50 261 ARG A CA 1
ATOM 2116 C C . ARG A 1 261 ? 12.256 -6.589 7.424 1.00 87.50 261 ARG A C 1
ATOM 2118 O O . ARG A 1 261 ? 11.130 -6.955 7.116 1.00 87.50 261 ARG A O 1
ATOM 2125 N N . GLU A 1 262 ? 12.681 -6.489 8.682 1.00 88.75 262 GLU A N 1
ATOM 2126 C CA . GLU A 1 262 ? 11.811 -6.664 9.853 1.00 88.75 262 GLU A CA 1
ATOM 2127 C C . GLU A 1 262 ? 10.691 -5.626 9.835 1.00 88.75 262 GLU A C 1
ATOM 2129 O O . GLU A 1 262 ? 9.518 -5.968 9.967 1.00 88.75 262 GLU A O 1
ATOM 2134 N N . ILE A 1 263 ? 11.047 -4.367 9.565 1.00 92.31 263 ILE A N 1
ATOM 2135 C CA . ILE A 1 263 ? 10.077 -3.274 9.449 1.00 92.31 263 ILE A CA 1
ATOM 2136 C C . ILE A 1 263 ? 9.087 -3.551 8.303 1.00 92.31 263 ILE A C 1
ATOM 2138 O O . ILE A 1 263 ? 7.879 -3.481 8.512 1.00 92.31 263 ILE A O 1
ATOM 2142 N N . ASP A 1 264 ? 9.565 -3.917 7.107 1.00 90.25 264 ASP A N 1
ATOM 2143 C CA . ASP A 1 264 ? 8.704 -4.239 5.957 1.00 90.25 264 ASP A CA 1
ATOM 2144 C C . ASP A 1 264 ? 7.772 -5.436 6.236 1.00 90.25 264 ASP A C 1
ATOM 2146 O O . ASP A 1 264 ? 6.624 -5.434 5.780 1.00 90.25 264 ASP A O 1
ATOM 2150 N N . ALA A 1 265 ? 8.242 -6.438 6.990 1.00 83.75 265 ALA A N 1
ATOM 2151 C CA . ALA A 1 265 ? 7.456 -7.614 7.359 1.00 83.75 265 ALA A CA 1
ATOM 2152 C C . ALA A 1 265 ? 6.271 -7.242 8.260 1.00 83.75 265 ALA A C 1
ATOM 2154 O O . ALA A 1 265 ? 5.141 -7.624 7.963 1.00 83.75 265 ALA A O 1
ATOM 2155 N N . VAL A 1 266 ? 6.513 -6.431 9.292 1.00 84.88 266 VAL A N 1
ATOM 2156 C CA . VAL A 1 266 ? 5.479 -5.970 10.238 1.00 84.88 266 VAL A CA 1
ATOM 2157 C C . VAL A 1 266 ? 4.463 -5.059 9.550 1.00 84.88 266 VAL A C 1
ATOM 2159 O O . VAL A 1 266 ? 3.274 -5.074 9.858 1.00 84.88 266 VAL A O 1
ATOM 2162 N N . LEU A 1 267 ? 4.913 -4.276 8.569 1.00 86.31 267 LEU A N 1
ATOM 2163 C CA . LEU A 1 267 ? 4.038 -3.404 7.788 1.00 86.31 267 LEU A CA 1
ATOM 2164 C C . LEU A 1 267 ? 3.303 -4.138 6.653 1.00 86.31 267 LEU A C 1
ATOM 2166 O O . LEU A 1 267 ? 2.503 -3.516 5.951 1.00 86.31 267 LEU A O 1
ATOM 2170 N N . PHE A 1 268 ? 3.546 -5.440 6.461 1.00 84.19 268 PHE A N 1
ATOM 2171 C CA . PHE A 1 268 ? 3.005 -6.250 5.361 1.00 84.19 268 PHE A CA 1
ATOM 2172 C C . PHE A 1 268 ? 3.265 -5.640 3.974 1.00 84.19 268 PHE A C 1
ATOM 2174 O O . PHE A 1 268 ? 2.438 -5.713 3.057 1.00 84.19 268 PHE A O 1
ATOM 2181 N N . VAL A 1 269 ? 4.426 -5.009 3.803 1.00 81.12 269 VAL A N 1
ATOM 2182 C CA . VAL A 1 269 ? 4.771 -4.280 2.585 1.00 81.12 269 VAL A CA 1
ATOM 2183 C C . VAL A 1 269 ? 5.487 -5.210 1.609 1.00 81.12 269 VAL A C 1
ATOM 2185 O O . VAL A 1 269 ? 6.608 -5.653 1.835 1.00 81.12 269 VAL A O 1
ATOM 2188 N N . GLU A 1 270 ? 4.860 -5.491 0.462 1.00 75.38 270 GLU A N 1
ATOM 2189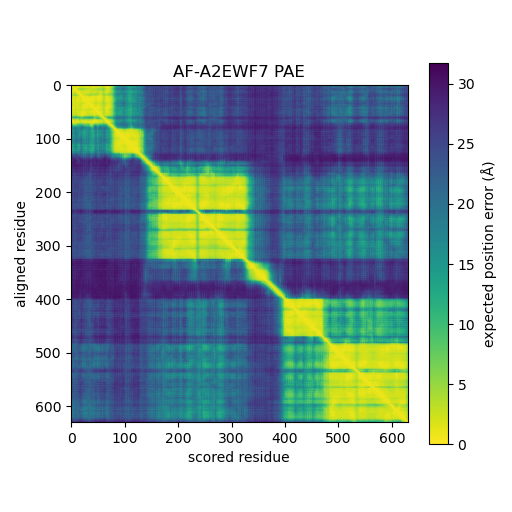 C CA . GLU A 1 270 ? 5.473 -6.349 -0.557 1.00 75.38 270 GLU A CA 1
ATOM 2190 C C . GLU A 1 270 ? 6.670 -5.669 -1.237 1.00 75.38 270 GLU A C 1
ATOM 2192 O O . GLU A 1 270 ? 6.498 -4.742 -2.031 1.00 75.38 270 GLU A O 1
ATOM 2197 N N . GLY A 1 271 ? 7.881 -6.163 -1.004 1.00 73.62 271 GLY A N 1
ATOM 2198 C CA . GLY A 1 271 ? 9.103 -5.686 -1.655 1.00 73.62 271 GLY A CA 1
ATOM 2199 C C . GLY A 1 271 ? 10.265 -5.659 -0.674 1.00 73.62 271 GLY A C 1
ATOM 2200 O O . GLY A 1 271 ? 10.054 -5.684 0.528 1.00 73.62 271 GLY A O 1
ATOM 2201 N N . ARG A 1 272 ? 11.501 -5.647 -1.178 1.00 74.44 272 ARG A N 1
ATOM 2202 C CA . ARG A 1 272 ? 12.670 -5.448 -0.315 1.00 74.44 272 ARG A CA 1
ATOM 2203 C C . ARG A 1 272 ? 12.929 -3.952 -0.176 1.00 74.44 272 ARG A C 1
ATOM 2205 O O . ARG A 1 272 ? 12.983 -3.280 -1.204 1.00 74.44 272 ARG A O 1
ATOM 2212 N N . ASN A 1 273 ? 13.137 -3.495 1.055 1.00 84.75 273 ASN A N 1
ATOM 2213 C CA . ASN A 1 273 ? 13.642 -2.167 1.408 1.00 84.75 273 ASN A CA 1
ATOM 2214 C C . ASN A 1 273 ? 12.679 -1.014 1.075 1.00 84.75 273 ASN A C 1
ATOM 2216 O O . ASN A 1 273 ? 13.100 0.121 0.858 1.00 84.75 273 ASN A O 1
ATOM 2220 N N . LYS A 1 274 ? 11.365 -1.265 1.060 1.00 90.25 274 LYS A N 1
ATOM 2221 C CA . LYS A 1 274 ? 10.394 -0.195 0.777 1.00 90.25 274 LYS A CA 1
ATOM 2222 C C . LYS A 1 274 ? 10.323 0.820 1.913 1.00 90.25 274 LYS A C 1
ATOM 2224 O O . LYS A 1 274 ? 10.206 2.016 1.648 1.00 90.25 274 LYS A O 1
ATOM 2229 N N . SER A 1 275 ? 10.424 0.359 3.158 1.00 94.06 275 SER A N 1
ATOM 2230 C CA . SER A 1 275 ? 10.503 1.234 4.331 1.00 94.06 275 SER A CA 1
ATOM 2231 C C . SER A 1 275 ? 11.777 2.081 4.335 1.00 94.06 275 SER A C 1
ATOM 2233 O O . SER A 1 275 ? 11.730 3.243 4.734 1.00 94.06 275 SER A O 1
ATOM 2235 N N . GLU A 1 276 ? 12.890 1.546 3.827 1.00 95.56 276 GLU A N 1
ATOM 2236 C CA . GLU A 1 276 ? 14.158 2.275 3.682 1.00 95.56 276 GLU A CA 1
ATOM 2237 C C . GLU A 1 276 ? 14.030 3.415 2.666 1.00 95.56 276 GLU A C 1
ATOM 2239 O O . GLU A 1 276 ? 14.267 4.582 2.988 1.00 95.56 276 GLU A O 1
ATOM 2244 N N . ASP A 1 277 ? 13.564 3.095 1.456 1.00 92.38 277 ASP A N 1
ATOM 2245 C CA . ASP A 1 277 ? 13.314 4.076 0.396 1.00 92.38 277 ASP A CA 1
ATOM 2246 C C . ASP A 1 277 ? 12.356 5.179 0.865 1.00 92.38 277 ASP A C 1
ATOM 2248 O O . ASP A 1 277 ? 12.529 6.371 0.563 1.00 92.38 277 ASP A O 1
ATOM 2252 N N . HIS A 1 278 ? 11.334 4.787 1.629 1.00 94.62 278 HIS A N 1
ATOM 2253 C CA . HIS A 1 278 ? 10.360 5.708 2.192 1.00 94.62 278 HIS A CA 1
ATOM 2254 C C . HIS A 1 278 ? 10.975 6.603 3.272 1.00 94.62 278 HIS A C 1
ATOM 2256 O O . HIS A 1 278 ? 10.826 7.824 3.190 1.00 94.62 278 HIS A O 1
ATOM 2262 N N . ARG A 1 279 ? 11.753 6.055 4.215 1.00 95.62 279 ARG A N 1
ATOM 2263 C CA . ARG A 1 279 ? 12.509 6.836 5.213 1.00 95.62 279 ARG A CA 1
ATOM 2264 C C . ARG A 1 279 ? 13.432 7.855 4.551 1.00 95.62 279 ARG A C 1
ATOM 2266 O O . ARG A 1 279 ? 13.388 9.039 4.884 1.00 95.62 279 ARG A O 1
ATOM 2273 N N . ASN A 1 280 ? 14.195 7.430 3.548 1.00 94.38 280 ASN A N 1
ATOM 2274 C CA . ASN A 1 280 ? 15.084 8.305 2.782 1.00 94.38 280 ASN A CA 1
ATOM 2275 C C . ASN A 1 280 ? 14.308 9.416 2.060 1.00 94.38 280 ASN A C 1
ATOM 2277 O O . ASN A 1 280 ? 14.777 10.546 1.908 1.00 94.38 280 ASN A O 1
ATOM 2281 N N . THR A 1 281 ? 13.084 9.130 1.627 1.00 93.12 281 THR A N 1
ATOM 2282 C CA . THR A 1 281 ? 12.181 10.132 1.053 1.00 93.12 281 THR A CA 1
ATOM 2283 C C . THR A 1 281 ? 11.666 11.111 2.111 1.00 93.12 281 THR A C 1
ATOM 2285 O O . THR A 1 281 ? 11.637 12.316 1.844 1.00 93.12 281 THR A O 1
ATOM 2288 N N . MET A 1 282 ? 11.331 10.644 3.318 1.00 94.94 282 MET A N 1
ATOM 2289 C CA . MET A 1 282 ? 10.949 11.503 4.446 1.00 94.94 282 MET A CA 1
ATOM 2290 C C . MET A 1 282 ? 12.084 12.465 4.827 1.00 94.94 282 MET A C 1
ATOM 2292 O O . MET A 1 282 ? 11.861 13.676 4.856 1.00 94.94 282 MET A O 1
ATOM 2296 N N . ARG A 1 283 ? 13.316 11.962 4.981 1.00 95.50 283 ARG A N 1
ATOM 2297 C CA . ARG A 1 283 ? 14.519 12.771 5.261 1.00 95.50 283 ARG A CA 1
ATOM 2298 C C . ARG A 1 283 ? 14.781 13.833 4.200 1.00 95.50 283 ARG A C 1
ATOM 2300 O O . ARG A 1 283 ? 14.899 15.017 4.515 1.00 95.50 283 ARG A O 1
ATOM 2307 N N . ARG A 1 284 ? 14.781 13.444 2.920 1.00 93.81 284 ARG A N 1
ATOM 2308 C CA . ARG A 1 284 ? 14.933 14.395 1.803 1.00 93.81 284 ARG A CA 1
ATOM 2309 C C . ARG A 1 284 ? 13.840 15.461 1.795 1.00 93.81 284 ARG A C 1
ATOM 2311 O O . ARG A 1 284 ? 14.117 16.606 1.448 1.00 93.81 284 ARG A O 1
ATOM 2318 N N . THR A 1 285 ? 12.613 15.097 2.168 1.00 92.88 285 THR A N 1
ATOM 2319 C CA . THR A 1 285 ? 11.490 16.038 2.253 1.00 92.88 285 THR A CA 1
ATOM 2320 C C . THR A 1 285 ? 11.711 17.055 3.371 1.00 92.88 285 THR A C 1
ATOM 2322 O O . THR A 1 285 ? 11.550 18.248 3.127 1.00 92.88 285 THR A O 1
ATOM 2325 N N . MET A 1 286 ? 12.137 16.613 4.558 1.00 95.44 286 MET A N 1
ATOM 2326 C CA . MET A 1 286 ? 12.458 17.509 5.675 1.00 95.44 286 MET A CA 1
ATOM 2327 C C . MET A 1 286 ? 13.628 18.445 5.353 1.00 95.44 286 MET A C 1
ATOM 2329 O O . MET A 1 286 ? 13.533 19.635 5.622 1.00 95.44 286 MET A O 1
ATOM 2333 N N . LYS A 1 287 ? 14.689 17.946 4.703 1.00 93.56 287 LYS A N 1
ATOM 2334 C CA . LYS A 1 287 ? 15.861 18.761 4.330 1.00 93.56 287 LYS A CA 1
ATOM 2335 C C . LYS A 1 287 ? 15.552 19.829 3.274 1.00 93.56 287 LYS A C 1
ATOM 2337 O O . LYS A 1 287 ? 16.180 20.879 3.248 1.00 93.56 287 LYS A O 1
ATOM 2342 N N . ARG A 1 288 ? 14.605 19.567 2.366 1.00 90.44 288 ARG A N 1
ATOM 2343 C CA . ARG A 1 288 ? 14.293 20.461 1.229 1.00 90.44 288 ARG A CA 1
ATOM 2344 C C . ARG A 1 288 ? 13.116 21.402 1.475 1.00 90.44 288 ARG A C 1
ATOM 2346 O O . ARG A 1 288 ? 12.789 22.200 0.597 1.00 90.44 288 ARG A O 1
ATOM 2353 N N . THR A 1 289 ? 12.423 21.276 2.601 1.00 91.06 289 THR A N 1
ATOM 2354 C CA . THR A 1 289 ? 11.192 22.030 2.842 1.00 91.06 289 THR A CA 1
ATOM 2355 C C . THR A 1 289 ? 11.463 23.416 3.424 1.00 91.06 289 THR A C 1
ATOM 2357 O O . THR A 1 289 ? 12.271 23.585 4.329 1.00 91.06 289 THR A O 1
ATOM 2360 N N . TRP A 1 290 ? 10.718 24.417 2.955 1.00 92.88 290 TRP A N 1
ATOM 2361 C CA . TRP A 1 290 ? 10.711 25.770 3.527 1.00 92.88 290 TRP A CA 1
ATOM 2362 C C . TRP A 1 290 ? 9.888 25.861 4.824 1.00 92.88 290 TRP A C 1
ATOM 2364 O O . TRP A 1 290 ? 9.900 26.884 5.505 1.00 92.88 290 TRP A O 1
ATOM 2374 N N . ILE A 1 291 ? 9.155 24.797 5.164 1.00 94.31 291 ILE A N 1
ATOM 2375 C CA . ILE A 1 291 ? 8.185 24.790 6.263 1.00 94.31 291 ILE A CA 1
ATOM 2376 C C . ILE A 1 291 ? 8.869 24.860 7.623 1.00 94.31 291 ILE A C 1
ATOM 2378 O O . ILE A 1 291 ? 8.376 25.568 8.490 1.00 94.31 291 ILE A O 1
ATOM 2382 N N . LEU A 1 292 ? 9.990 24.161 7.817 1.00 95.75 292 LEU A N 1
ATOM 2383 C CA . LEU A 1 292 ? 10.678 24.135 9.109 1.00 95.75 292 LEU A CA 1
ATOM 2384 C C . LEU A 1 292 ? 11.242 25.523 9.486 1.00 95.75 292 LEU A C 1
ATOM 2386 O O . LEU A 1 292 ? 10.892 26.013 10.560 1.00 95.75 292 LEU A O 1
ATOM 2390 N N . PRO A 1 293 ? 11.985 26.234 8.609 1.00 96.06 293 PRO A N 1
ATOM 2391 C CA . PRO A 1 293 ? 12.373 27.620 8.881 1.00 96.06 293 PRO A CA 1
ATOM 2392 C C . PRO A 1 293 ? 11.176 28.542 9.145 1.00 96.06 293 PRO A C 1
ATOM 2394 O O . PRO A 1 293 ? 11.207 29.343 10.075 1.00 96.06 293 PRO A O 1
ATOM 2397 N N . ARG A 1 294 ? 10.091 28.401 8.369 1.00 94.00 294 ARG A N 1
ATOM 2398 C CA . ARG A 1 294 ? 8.885 29.220 8.548 1.00 94.00 294 ARG A CA 1
ATOM 2399 C C . ARG A 1 294 ? 8.179 28.946 9.873 1.00 94.00 294 ARG A C 1
ATOM 2401 O O . ARG A 1 294 ? 7.683 29.876 10.501 1.00 94.00 294 ARG A O 1
ATOM 2408 N N . PHE A 1 295 ? 8.113 27.682 10.283 1.00 95.94 295 PHE A N 1
ATOM 2409 C CA . PHE A 1 295 ? 7.565 27.291 11.574 1.00 95.94 295 PHE A CA 1
ATOM 2410 C C . PHE A 1 295 ? 8.340 27.975 12.701 1.00 95.94 295 PHE A C 1
ATOM 2412 O O . PHE A 1 295 ? 7.725 28.587 13.566 1.00 95.94 295 PHE A O 1
ATOM 2419 N N . LEU A 1 296 ? 9.674 27.948 12.638 1.00 96.88 296 LEU A N 1
ATOM 2420 C CA . LEU A 1 296 ? 10.535 28.589 13.631 1.00 96.88 296 LEU A CA 1
ATOM 2421 C C . LEU A 1 296 ? 10.387 30.120 13.656 1.00 96.88 296 LEU A C 1
ATOM 2423 O O . LEU A 1 296 ? 10.409 30.720 14.725 1.00 96.88 296 LEU A O 1
ATOM 2427 N N . GLU A 1 297 ? 10.205 30.755 12.496 1.00 95.00 297 GLU A N 1
ATOM 2428 C CA . GLU A 1 297 ? 9.953 32.200 12.398 1.00 95.00 297 GLU A CA 1
ATOM 2429 C C . GLU A 1 297 ? 8.633 32.603 13.076 1.00 95.00 297 GLU A C 1
ATOM 2431 O O . GLU A 1 297 ? 8.577 33.604 13.786 1.00 95.00 297 GLU A O 1
ATOM 2436 N N . GLN A 1 298 ? 7.565 31.824 12.871 1.00 95.38 298 GLN A N 1
ATOM 2437 C CA . GLN A 1 298 ? 6.245 32.113 13.446 1.00 95.38 298 GLN A CA 1
ATOM 2438 C C . GLN A 1 298 ? 6.136 31.728 14.922 1.00 95.38 298 GLN A C 1
ATOM 2440 O O . GLN A 1 298 ? 5.451 32.398 15.695 1.00 95.38 298 GLN A O 1
ATOM 2445 N N . PHE A 1 299 ? 6.806 30.647 15.302 1.00 96.50 299 PHE A N 1
ATOM 2446 C CA . PHE A 1 299 ? 6.794 30.082 16.640 1.00 96.50 299 PHE A CA 1
ATOM 2447 C C . PHE A 1 299 ? 8.242 29.986 17.125 1.00 96.50 299 PHE A C 1
ATOM 2449 O O . PHE A 1 299 ? 8.842 28.916 17.047 1.00 96.50 299 PHE A O 1
ATOM 2456 N N . PRO A 1 300 ? 8.837 31.088 17.618 1.00 95.81 300 PRO A N 1
ATOM 2457 C CA . PRO A 1 300 ? 10.236 31.095 18.051 1.00 95.81 300 PRO A CA 1
ATOM 2458 C C . PRO A 1 300 ? 10.477 30.281 19.330 1.00 95.81 300 PRO A C 1
ATOM 2460 O O . PRO A 1 300 ? 11.604 29.868 19.591 1.00 95.81 300 PRO A O 1
ATOM 2463 N N . SER A 1 301 ? 9.434 30.034 20.127 1.00 96.56 301 SER A N 1
ATOM 2464 C CA . SER A 1 301 ? 9.483 29.143 21.286 1.00 96.56 301 SER A CA 1
ATOM 2465 C C . SER A 1 301 ? 8.118 28.508 21.530 1.00 96.56 301 SER A C 1
ATOM 2467 O O . SER A 1 301 ? 7.101 29.208 21.551 1.00 96.56 301 SER A O 1
ATOM 2469 N N . CYS A 1 302 ? 8.105 27.195 21.765 1.00 96.25 302 CYS A N 1
ATOM 2470 C CA . CYS A 1 302 ? 6.924 26.463 22.204 1.00 96.25 302 CYS A CA 1
ATOM 2471 C C . CYS A 1 302 ? 7.011 26.010 23.674 1.00 96.25 302 CYS A C 1
ATOM 2473 O O . CYS A 1 302 ? 6.075 25.362 24.141 1.00 96.25 302 CYS A O 1
ATOM 2475 N N . ALA A 1 303 ? 8.063 26.386 24.413 1.00 93.75 303 ALA A N 1
ATOM 2476 C CA . ALA A 1 303 ? 8.314 25.971 25.799 1.00 93.75 303 ALA A CA 1
ATOM 2477 C C . ALA A 1 303 ? 7.173 26.281 26.785 1.00 93.75 303 ALA A C 1
ATOM 2479 O O . ALA A 1 303 ? 6.991 25.562 27.760 1.00 93.75 303 ALA A O 1
ATOM 2480 N N . ASN A 1 304 ? 6.396 27.341 26.539 1.00 93.19 304 ASN A N 1
ATOM 2481 C CA . ASN A 1 304 ? 5.334 27.787 27.449 1.00 93.19 304 ASN A CA 1
ATOM 2482 C C . ASN A 1 304 ? 3.994 27.055 27.252 1.00 93.19 304 ASN A C 1
ATOM 2484 O O . ASN A 1 304 ? 3.013 27.389 27.916 1.00 93.19 304 ASN A O 1
ATOM 2488 N N . ASN A 1 305 ? 3.912 26.109 26.314 1.00 94.19 305 ASN A N 1
ATOM 2489 C CA . ASN A 1 305 ? 2.681 25.364 26.080 1.00 94.19 305 ASN A CA 1
ATOM 2490 C C . ASN A 1 305 ? 2.471 24.287 27.156 1.00 94.19 305 ASN A C 1
ATOM 2492 O O . ASN A 1 305 ? 3.447 23.729 27.661 1.00 94.19 305 ASN A O 1
ATOM 2496 N N . PRO A 1 306 ? 1.210 23.973 27.509 1.00 92.25 306 PRO A N 1
ATOM 2497 C CA . PRO A 1 306 ? 0.923 22.970 28.524 1.00 92.25 306 PRO A CA 1
ATOM 2498 C C . PRO A 1 306 ? 1.485 21.598 28.119 1.00 92.25 306 PRO A C 1
ATOM 2500 O O . PRO A 1 306 ? 1.424 21.246 26.934 1.00 92.25 306 PRO A O 1
ATOM 2503 N N . PRO A 1 307 ? 2.002 20.815 29.085 1.00 92.88 307 PRO A N 1
ATOM 2504 C CA . PRO A 1 307 ? 2.495 19.477 28.812 1.00 92.88 307 PRO A CA 1
ATOM 2505 C C . PRO A 1 307 ? 1.356 18.551 28.366 1.00 92.88 307 PRO A C 1
ATOM 2507 O O . PRO A 1 307 ? 0.209 18.686 28.797 1.00 92.88 307 PRO A O 1
ATOM 2510 N N . GLY A 1 308 ? 1.677 17.595 27.501 1.00 95.50 308 GLY A N 1
ATOM 2511 C CA . GLY A 1 308 ? 0.751 16.588 27.004 1.00 95.50 308 GLY A CA 1
ATOM 2512 C C . GLY A 1 308 ? 1.008 16.170 25.559 1.00 95.50 308 GLY A C 1
ATOM 2513 O O . GLY A 1 308 ? 1.641 16.877 24.767 1.00 95.50 308 GLY A O 1
ATOM 2514 N N . TYR A 1 309 ? 0.453 15.009 25.216 1.00 97.25 309 TYR A N 1
ATOM 2515 C CA . TYR A 1 309 ? 0.506 14.416 23.884 1.00 97.25 309 TYR A CA 1
ATOM 2516 C C . TYR A 1 309 ? -0.891 13.963 23.471 1.00 97.25 309 TYR A C 1
ATOM 2518 O O . TYR A 1 309 ? -1.721 13.630 24.315 1.00 97.25 309 TYR A O 1
ATOM 2526 N N . THR A 1 310 ? -1.158 13.972 22.171 1.00 95.94 310 THR A N 1
ATOM 2527 C CA . THR A 1 310 ? -2.339 13.336 21.586 1.00 95.94 310 THR A CA 1
ATOM 2528 C C . THR A 1 310 ? -2.198 11.812 21.614 1.00 95.94 310 THR A C 1
ATOM 2530 O O . THR A 1 310 ? -1.107 11.282 21.828 1.00 95.94 310 THR A O 1
ATOM 2533 N N . ASP A 1 311 ? -3.275 11.098 21.281 1.00 92.56 311 ASP A N 1
ATOM 2534 C CA . ASP A 1 311 ? -3.251 9.638 21.095 1.00 92.56 311 ASP A CA 1
ATOM 2535 C C . ASP A 1 311 ? -2.304 9.187 19.964 1.00 92.56 311 ASP A C 1
ATOM 2537 O O . ASP A 1 311 ? -1.940 8.019 19.870 1.00 92.56 311 ASP A O 1
ATOM 2541 N N . GLU A 1 312 ? -1.859 10.107 19.106 1.00 92.94 312 GLU A N 1
ATOM 2542 C CA . GLU A 1 312 ? -0.854 9.854 18.065 1.00 92.94 312 GLU A CA 1
ATOM 2543 C C . GLU A 1 312 ? 0.578 10.165 18.529 1.00 92.94 312 GLU A C 1
ATOM 2545 O O . GLU A 1 312 ? 1.519 10.081 17.732 1.00 92.94 312 GLU A O 1
ATOM 2550 N N . GLY A 1 313 ? 0.749 10.542 19.799 1.00 95.94 313 GLY A N 1
ATOM 2551 C CA . GLY A 1 313 ? 2.017 10.956 20.390 1.00 95.94 313 GLY A CA 1
ATOM 2552 C C . GLY A 1 313 ? 2.497 12.318 19.919 1.00 95.94 313 GLY A C 1
ATOM 2553 O O . GLY A 1 313 ? 3.686 12.571 19.952 1.00 95.94 313 GLY A O 1
ATOM 2554 N N . ILE A 1 314 ? 1.623 13.194 19.429 1.00 97.75 314 ILE A N 1
ATOM 2555 C CA . ILE A 1 314 ? 2.017 14.542 18.996 1.00 97.75 314 ILE A CA 1
ATOM 2556 C C . ILE A 1 314 ? 1.850 15.502 20.169 1.00 97.75 314 ILE A C 1
ATOM 2558 O O . ILE A 1 314 ? 0.823 15.401 20.837 1.00 97.75 314 ILE A O 1
ATOM 2562 N N . PRO A 1 315 ? 2.774 16.450 20.430 1.00 97.88 315 PRO A N 1
ATOM 2563 C CA . PRO A 1 315 ? 2.561 17.455 21.469 1.00 97.88 315 PRO A CA 1
ATOM 2564 C C . PRO A 1 315 ? 1.188 18.122 21.309 1.00 97.88 315 PRO A C 1
ATOM 2566 O O . PRO A 1 315 ? 0.860 18.609 20.227 1.00 97.88 315 PRO A O 1
ATOM 2569 N N . SER A 1 316 ? 0.364 18.110 22.358 1.00 96.94 316 SER A N 1
ATOM 2570 C CA . SER A 1 316 ? -1.073 18.443 22.277 1.00 96.94 316 SER A CA 1
ATOM 2571 C C . SER A 1 316 ? -1.349 19.865 21.771 1.00 96.94 316 SER A C 1
ATOM 2573 O O . SER A 1 316 ? -2.375 20.121 21.140 1.00 96.94 316 SER A O 1
ATOM 2575 N N . TYR A 1 317 ? -0.404 20.779 21.992 1.00 97.12 317 TYR A N 1
ATOM 2576 C CA . TYR A 1 317 ? -0.462 22.155 21.517 1.00 97.12 317 TYR A CA 1
ATOM 2577 C C . TYR A 1 317 ? -0.137 22.303 20.024 1.00 97.12 317 TYR A C 1
ATOM 2579 O O . TYR A 1 317 ? -0.430 23.340 19.442 1.00 97.12 317 TYR A O 1
ATOM 2587 N N . LEU A 1 318 ? 0.481 21.311 19.379 1.00 96.25 318 LEU A N 1
ATOM 2588 C CA . LEU A 1 318 ? 1.002 21.442 18.018 1.00 96.25 318 LEU A CA 1
ATOM 2589 C C . LEU A 1 318 ? -0.096 21.423 16.931 1.00 96.25 318 LEU A C 1
ATOM 2591 O O . LEU A 1 318 ? -0.050 22.288 16.052 1.00 96.25 318 LEU A O 1
ATOM 2595 N N . PRO A 1 319 ? -1.115 20.531 16.966 1.00 95.50 319 PRO A N 1
ATOM 2596 C CA . PRO A 1 319 ? -2.215 20.542 15.997 1.00 95.50 319 PRO A CA 1
ATOM 2597 C C . PRO A 1 319 ? -2.911 21.896 15.780 1.00 95.50 319 PRO A C 1
ATOM 2599 O O . PRO A 1 319 ? -3.062 22.276 14.618 1.00 95.50 319 PRO A O 1
ATOM 2602 N N . PRO A 1 320 ? -3.286 22.674 16.816 1.00 94.75 320 PRO A N 1
ATOM 2603 C CA . PRO A 1 320 ? -3.907 23.985 16.606 1.00 94.75 320 PRO A CA 1
ATOM 2604 C C . PRO A 1 320 ? -2.950 25.056 16.043 1.00 94.75 320 PRO A C 1
ATOM 2606 O O . PRO A 1 320 ? -3.418 26.077 15.531 1.00 94.75 320 PRO A O 1
ATOM 2609 N N . LEU A 1 321 ? -1.628 24.846 16.091 1.00 94.69 321 LEU A N 1
ATOM 2610 C CA . LEU A 1 321 ? -0.647 25.761 15.488 1.00 94.69 321 LEU A CA 1
ATOM 2611 C C . LEU A 1 321 ? -0.464 25.520 13.986 1.00 94.69 321 LEU A C 1
ATOM 2613 O O . LEU A 1 321 ? -0.218 26.468 13.241 1.00 94.69 321 LEU A O 1
ATOM 2617 N N . MET A 1 322 ? -0.616 24.280 13.510 1.00 93.94 322 MET A N 1
ATOM 2618 C CA . MET A 1 322 ? -0.313 23.927 12.115 1.00 93.94 322 MET A CA 1
ATOM 2619 C C . MET A 1 322 ? -1.050 24.764 11.060 1.00 93.94 322 MET A C 1
ATOM 2621 O O . MET A 1 322 ? -0.379 25.222 10.133 1.00 93.94 322 MET A O 1
ATOM 2625 N N . PRO A 1 323 ? -2.362 25.061 11.179 1.00 89.44 323 PRO A N 1
ATOM 2626 C CA . PRO A 1 323 ? -3.067 25.889 10.195 1.00 89.44 323 PRO A CA 1
ATOM 2627 C C . PRO A 1 323 ? -2.489 27.304 10.027 1.00 89.44 323 PRO A C 1
ATOM 2629 O O . PRO A 1 323 ? -2.717 27.954 9.007 1.00 89.44 323 PRO A O 1
ATOM 2632 N N . GLN A 1 324 ? -1.735 27.796 11.012 1.00 89.75 324 GLN A N 1
ATOM 2633 C CA . GLN A 1 324 ? -1.145 29.138 11.007 1.00 89.75 324 GLN A CA 1
ATOM 2634 C C . GLN A 1 324 ? 0.139 29.190 10.157 1.00 89.75 324 GLN A C 1
ATOM 2636 O O . GLN A 1 324 ? 0.405 30.194 9.491 1.00 89.75 324 GLN A O 1
ATOM 2641 N N . VAL A 1 325 ? 0.857 28.063 10.067 1.00 86.88 325 VAL A N 1
ATOM 2642 C CA . VAL A 1 325 ? 2.081 27.896 9.262 1.00 86.88 325 VAL A CA 1
ATOM 2643 C C . VAL A 1 325 ? 1.784 27.941 7.756 1.00 86.88 325 VAL A C 1
ATOM 2645 O O . VAL A 1 325 ? 2.623 28.362 6.961 1.00 86.88 325 VAL A O 1
ATOM 2648 N N . VAL A 1 326 ? 0.564 27.557 7.354 1.00 68.25 326 VAL A N 1
ATOM 2649 C CA . VAL A 1 326 ? 0.148 27.275 5.961 1.00 68.25 326 VAL A CA 1
ATOM 2650 C C . VAL A 1 326 ? 0.117 28.508 5.048 1.00 68.25 326 VAL A C 1
ATOM 2652 O O . VAL A 1 326 ? 0.089 28.378 3.821 1.00 68.25 326 VAL A O 1
ATOM 2655 N N . LYS A 1 327 ? 0.193 29.732 5.580 1.00 60.00 327 LYS A N 1
ATOM 2656 C CA . LYS A 1 327 ? 0.282 30.925 4.727 1.00 60.00 327 LYS A CA 1
ATOM 2657 C C . LYS A 1 327 ? 1.698 31.069 4.164 1.00 60.00 327 LYS A C 1
ATOM 2659 O O . LYS A 1 327 ? 2.500 31.859 4.666 1.00 60.00 327 LYS A O 1
ATOM 2664 N N . LYS A 1 328 ? 1.976 30.360 3.059 1.00 56.03 328 LYS A N 1
ATOM 2665 C CA . LYS A 1 328 ? 2.940 30.852 2.064 1.00 56.03 328 LYS A CA 1
ATOM 2666 C C . LYS A 1 328 ? 2.502 32.295 1.762 1.00 56.03 328 LYS A C 1
ATOM 2668 O O . LYS A 1 328 ? 1.304 32.470 1.500 1.00 56.03 328 LYS A O 1
ATOM 2673 N N . PRO A 1 329 ? 3.367 33.322 1.868 1.00 51.47 329 PRO A N 1
ATOM 2674 C CA . PRO A 1 329 ? 2.986 34.651 1.409 1.00 51.47 329 PRO A CA 1
ATOM 2675 C C . PRO A 1 329 ? 2.403 34.481 0.007 1.00 51.47 329 PRO A C 1
ATOM 2677 O O . PRO A 1 329 ? 2.959 33.757 -0.828 1.00 51.47 329 PRO A O 1
ATOM 2680 N N . LYS A 1 330 ? 1.192 35.011 -0.206 1.00 49.38 330 LYS A N 1
ATOM 2681 C CA . LYS A 1 330 ? 0.611 35.014 -1.547 1.00 49.38 330 LYS A CA 1
ATOM 2682 C C . LYS A 1 330 ? 1.666 35.663 -2.441 1.00 49.38 330 LYS A C 1
ATOM 2684 O O . LYS A 1 330 ? 2.244 36.665 -2.042 1.00 49.38 330 LYS A O 1
ATOM 2689 N N . VAL A 1 331 ? 1.882 35.100 -3.625 1.00 52.19 331 VAL A N 1
ATOM 2690 C CA . VAL A 1 331 ? 2.850 35.539 -4.655 1.00 52.19 331 VAL A CA 1
ATOM 2691 C C . VAL A 1 331 ? 2.866 37.067 -4.893 1.00 52.19 331 VAL A C 1
ATOM 2693 O O . VAL A 1 331 ? 3.858 37.603 -5.359 1.00 52.19 331 VAL A O 1
ATOM 2696 N N . GLN A 1 332 ? 1.829 37.792 -4.463 1.00 53.00 332 GLN A N 1
ATOM 2697 C CA . GLN A 1 332 ? 1.800 39.255 -4.369 1.00 53.00 332 GLN A CA 1
ATOM 2698 C C . GLN A 1 332 ? 2.987 39.897 -3.621 1.00 53.00 332 GLN A C 1
ATOM 2700 O O . GLN A 1 332 ? 3.330 41.028 -3.949 1.00 53.00 332 GLN A O 1
ATOM 2705 N N . ASP A 1 333 ? 3.625 39.219 -2.659 1.00 52.72 333 ASP A N 1
ATOM 2706 C CA . ASP A 1 333 ? 4.830 39.758 -2.005 1.00 52.72 333 ASP A CA 1
ATOM 2707 C C . ASP A 1 333 ? 6.119 39.481 -2.798 1.00 52.72 333 ASP A C 1
ATOM 2709 O O . ASP A 1 333 ? 7.062 40.254 -2.686 1.00 52.72 333 ASP A O 1
ATOM 2713 N N . GLU A 1 334 ? 6.169 38.449 -3.651 1.00 52.62 334 GLU A N 1
ATOM 2714 C CA . GLU A 1 334 ? 7.305 38.252 -4.569 1.00 52.62 334 GLU A CA 1
ATOM 2715 C C . GLU A 1 334 ? 7.313 39.339 -5.649 1.00 52.62 334 GLU A C 1
ATOM 2717 O O . GLU A 1 334 ? 8.370 39.897 -5.919 1.00 52.62 334 GLU A O 1
ATOM 2722 N N . ASP A 1 335 ? 6.150 39.722 -6.187 1.00 56.94 335 ASP A N 1
ATOM 2723 C CA . ASP A 1 335 ? 6.043 40.838 -7.138 1.00 56.94 335 ASP A CA 1
ATOM 2724 C C . ASP A 1 335 ? 6.418 42.181 -6.491 1.00 56.94 335 ASP A C 1
ATOM 2726 O O . ASP A 1 335 ? 7.082 42.996 -7.124 1.00 56.94 335 ASP A O 1
ATOM 2730 N N . LYS A 1 336 ? 6.078 42.390 -5.210 1.00 65.19 336 LYS A N 1
ATOM 2731 C CA . LYS A 1 336 ? 6.499 43.574 -4.440 1.00 65.19 336 LYS A CA 1
ATOM 2732 C C . LYS A 1 336 ? 7.991 43.584 -4.132 1.00 65.19 336 LYS A C 1
ATOM 2734 O O . LYS A 1 336 ? 8.612 44.629 -4.258 1.00 65.19 336 LYS A O 1
ATOM 2739 N N . ILE A 1 337 ? 8.572 42.445 -3.753 1.00 60.38 337 ILE A N 1
ATOM 2740 C CA . ILE A 1 337 ? 10.018 42.312 -3.528 1.00 60.38 337 ILE A CA 1
ATOM 2741 C C . ILE A 1 337 ? 10.768 42.489 -4.854 1.00 60.38 337 ILE A C 1
ATOM 2743 O O . ILE A 1 337 ? 11.798 43.152 -4.887 1.00 60.38 337 ILE A O 1
ATOM 2747 N N . ILE A 1 338 ? 10.244 41.961 -5.964 1.00 60.47 338 ILE A N 1
ATOM 2748 C CA . ILE A 1 338 ? 10.785 42.186 -7.308 1.00 60.47 338 ILE A CA 1
ATOM 2749 C C . ILE A 1 338 ? 10.651 43.665 -7.689 1.00 60.47 338 ILE A C 1
ATOM 2751 O O . ILE A 1 338 ? 11.628 44.237 -8.159 1.00 60.47 338 ILE A O 1
ATOM 2755 N N . GLU A 1 339 ? 9.515 44.322 -7.445 1.00 69.50 339 GLU A N 1
ATOM 2756 C CA . GLU A 1 339 ? 9.355 45.767 -7.662 1.00 69.50 339 GLU A CA 1
ATOM 2757 C C . GLU A 1 339 ? 10.311 46.593 -6.793 1.00 69.50 339 GLU A C 1
ATOM 2759 O O . GLU A 1 339 ? 10.918 47.532 -7.296 1.00 69.50 339 GLU A O 1
ATOM 2764 N N . GLU A 1 340 ? 10.508 46.236 -5.526 1.00 74.31 340 GLU A N 1
ATOM 2765 C CA . GLU A 1 340 ? 11.395 46.940 -4.594 1.00 74.31 340 GLU A CA 1
ATOM 2766 C C . GLU A 1 340 ? 12.877 46.742 -4.968 1.00 74.31 340 GLU A C 1
ATOM 2768 O O . GLU A 1 340 ? 13.660 47.694 -4.968 1.00 74.31 340 GLU A O 1
ATOM 2773 N N . VAL A 1 341 ? 13.255 45.538 -5.414 1.00 69.25 341 VAL A N 1
ATOM 2774 C CA . VAL A 1 341 ? 14.585 45.230 -5.970 1.00 69.25 341 VAL A CA 1
ATOM 2775 C C . VAL A 1 341 ? 14.807 45.923 -7.320 1.00 69.25 341 VAL A C 1
ATOM 2777 O O . VAL A 1 341 ? 15.913 46.393 -7.589 1.00 69.25 341 VAL A O 1
ATOM 2780 N N . LEU A 1 342 ? 13.776 46.041 -8.163 1.00 66.31 342 LEU A N 1
ATOM 2781 C CA . LEU A 1 342 ? 13.838 46.762 -9.440 1.00 66.31 342 LEU A CA 1
ATOM 2782 C C . LEU A 1 342 ? 13.859 48.288 -9.255 1.00 66.31 342 LEU A C 1
ATOM 2784 O O . LEU A 1 342 ? 14.450 48.993 -10.075 1.00 66.31 342 LEU A O 1
ATOM 2788 N N . GLN A 1 343 ? 13.250 48.809 -8.188 1.00 76.94 343 GLN A N 1
ATOM 2789 C CA . GLN A 1 343 ? 13.294 50.228 -7.823 1.00 76.94 343 GLN A CA 1
ATOM 2790 C C . GLN A 1 343 ? 14.603 50.612 -7.121 1.00 76.94 343 GLN A C 1
ATOM 2792 O O . GLN A 1 343 ? 15.020 51.774 -7.187 1.00 76.94 343 GLN A O 1
ATOM 2797 N N . ASN A 1 344 ? 15.298 49.653 -6.504 1.00 79.69 344 ASN A N 1
ATOM 2798 C CA . ASN A 1 344 ? 16.594 49.893 -5.890 1.00 79.69 344 ASN A CA 1
ATOM 2799 C C . ASN A 1 344 ? 17.713 49.975 -6.949 1.00 79.69 344 ASN A C 1
ATOM 2801 O O . ASN A 1 344 ? 18.260 48.975 -7.422 1.00 79.69 344 ASN A O 1
ATOM 2805 N N . LYS A 1 345 ? 18.074 51.213 -7.317 1.00 77.31 345 LYS A N 1
ATOM 2806 C CA . LYS A 1 345 ? 19.065 51.529 -8.364 1.00 77.31 345 LYS A CA 1
ATOM 2807 C C . LYS A 1 345 ? 20.447 50.902 -8.136 1.00 77.31 345 LYS A C 1
ATOM 2809 O O . LYS A 1 345 ? 21.181 50.746 -9.112 1.00 77.31 345 LYS A O 1
ATOM 2814 N N . GLU A 1 346 ? 20.796 50.523 -6.906 1.00 82.56 346 GLU A N 1
ATOM 2815 C CA . GLU A 1 346 ? 22.076 49.870 -6.599 1.00 82.56 346 GLU A CA 1
ATOM 2816 C C . GLU A 1 346 ? 22.186 48.441 -7.153 1.00 82.56 346 GLU A C 1
ATOM 2818 O O . GLU A 1 346 ? 23.288 48.007 -7.488 1.00 82.56 346 GLU A O 1
ATOM 2823 N N . TYR A 1 347 ? 21.072 47.719 -7.327 1.00 66.31 347 TYR A N 1
ATOM 2824 C CA . TYR A 1 347 ? 21.086 46.312 -7.764 1.00 66.31 347 TYR A CA 1
ATOM 2825 C C . TYR A 1 347 ? 21.000 46.132 -9.287 1.00 66.31 347 TYR A C 1
ATOM 2827 O O . TYR A 1 347 ? 21.392 45.090 -9.825 1.00 66.31 347 TYR A O 1
ATOM 2835 N N . ILE A 1 348 ? 20.564 47.166 -10.013 1.00 74.75 348 ILE A N 1
ATOM 2836 C CA . ILE A 1 348 ? 20.426 47.153 -11.478 1.00 74.75 348 ILE A CA 1
ATOM 2837 C C . ILE A 1 348 ? 21.736 46.775 -12.208 1.00 74.75 348 ILE A C 1
ATOM 2839 O O . ILE A 1 348 ? 21.671 45.983 -13.155 1.00 74.75 348 ILE A O 1
ATOM 2843 N N . PRO A 1 349 ? 22.931 47.268 -11.818 1.00 79.44 349 PRO A N 1
ATOM 2844 C CA . PRO A 1 349 ? 24.187 46.886 -12.469 1.00 79.44 349 PRO A CA 1
ATOM 2845 C C . PRO A 1 349 ? 24.517 45.394 -12.322 1.00 79.44 349 PRO A C 1
ATOM 2847 O O . PRO A 1 349 ? 25.035 44.785 -13.260 1.00 79.44 349 PRO A O 1
ATOM 2850 N N . TYR A 1 350 ? 24.190 44.792 -11.175 1.00 72.06 350 TYR A N 1
ATOM 2851 C CA . TYR A 1 350 ? 24.451 43.377 -10.901 1.00 72.06 350 TYR A CA 1
ATOM 2852 C C . TYR A 1 350 ? 23.529 42.469 -11.723 1.00 72.06 350 TYR A C 1
ATOM 2854 O O . TYR A 1 350 ? 24.000 41.552 -12.397 1.00 72.06 350 TYR A O 1
ATOM 2862 N N . ILE A 1 351 ? 22.232 42.791 -11.762 1.00 71.38 351 ILE A N 1
ATOM 2863 C CA . ILE A 1 351 ? 21.240 42.051 -12.557 1.00 71.38 351 ILE A CA 1
ATOM 2864 C C . ILE A 1 351 ? 21.578 42.137 -14.052 1.00 71.38 351 ILE A C 1
ATOM 2866 O O . ILE A 1 351 ? 21.580 41.119 -14.743 1.00 71.38 351 ILE A O 1
ATOM 2870 N N . LYS A 1 352 ? 21.960 43.321 -14.555 1.00 79.31 352 LYS A N 1
ATOM 2871 C CA . LYS A 1 352 ? 22.408 43.484 -15.951 1.00 79.31 352 LYS A CA 1
ATOM 2872 C C . LYS A 1 352 ? 23.624 42.617 -16.281 1.00 79.31 352 LYS A C 1
ATOM 2874 O O . LYS A 1 352 ? 23.683 42.049 -17.369 1.00 79.31 352 LYS A O 1
ATOM 2879 N N . LYS A 1 353 ? 24.577 42.491 -15.353 1.00 83.94 353 LYS A N 1
ATOM 2880 C CA . LYS A 1 353 ? 25.779 41.666 -15.533 1.00 83.94 353 LYS A CA 1
ATOM 2881 C C . LYS A 1 353 ? 25.446 40.174 -15.619 1.00 83.94 353 LYS A C 1
ATOM 2883 O O . LYS A 1 353 ? 26.007 39.489 -16.470 1.00 83.94 353 LYS A O 1
ATOM 2888 N N . GLU A 1 354 ? 24.534 39.674 -14.787 1.00 78.38 354 GLU A N 1
ATOM 2889 C CA . GLU A 1 354 ? 24.098 38.271 -14.848 1.00 78.38 354 GLU A CA 1
ATOM 2890 C C . GLU A 1 354 ? 23.235 37.976 -16.080 1.00 78.38 354 GLU A C 1
ATOM 2892 O O . GLU A 1 354 ? 23.460 36.977 -16.762 1.00 78.38 354 GLU A O 1
ATOM 2897 N N . MET A 1 355 ? 22.329 38.882 -16.463 1.00 77.12 355 MET A N 1
ATOM 2898 C CA . MET A 1 355 ? 21.567 38.720 -17.707 1.00 77.12 355 MET A CA 1
ATOM 2899 C C . MET A 1 355 ? 22.469 38.724 -18.947 1.00 77.12 355 MET A C 1
ATOM 2901 O O . MET A 1 355 ? 22.236 37.944 -19.869 1.00 77.12 355 MET A O 1
ATOM 2905 N N . ALA A 1 356 ? 23.535 39.531 -18.958 1.00 83.38 356 ALA A N 1
ATOM 2906 C CA . ALA A 1 356 ? 24.522 39.522 -20.036 1.00 83.38 356 ALA A CA 1
ATOM 2907 C C . ALA A 1 356 ? 25.270 38.180 -20.132 1.00 83.38 356 ALA A C 1
ATOM 2909 O O . ALA A 1 356 ? 25.465 37.674 -21.235 1.00 83.38 356 ALA A O 1
ATOM 2910 N N . LYS A 1 357 ? 25.625 37.557 -18.997 1.00 80.81 357 LYS A N 1
ATOM 2911 C CA . LYS A 1 357 ? 26.231 36.213 -18.982 1.00 80.81 357 LYS A CA 1
ATOM 2912 C C . LYS A 1 357 ? 25.283 35.148 -19.531 1.00 80.81 357 LYS A C 1
ATOM 2914 O O . LYS A 1 357 ? 25.714 34.286 -20.293 1.00 80.81 357 LYS A O 1
ATOM 2919 N N . ILE A 1 358 ? 24.002 35.208 -19.166 1.00 73.44 358 ILE A N 1
ATOM 2920 C CA . ILE A 1 358 ? 22.987 34.261 -19.647 1.00 73.44 358 ILE A CA 1
ATOM 2921 C C . ILE A 1 358 ? 22.758 34.437 -21.152 1.00 73.44 358 ILE A C 1
ATOM 2923 O O . ILE A 1 358 ? 22.744 33.451 -21.884 1.00 73.44 358 ILE A O 1
ATOM 2927 N N . ALA A 1 359 ? 22.648 35.677 -21.634 1.00 77.69 359 ALA A N 1
ATOM 2928 C CA . ALA A 1 359 ? 22.508 35.966 -23.059 1.00 77.69 359 ALA A CA 1
ATOM 2929 C C . ALA A 1 359 ? 23.728 35.488 -23.863 1.00 77.69 359 ALA A C 1
ATOM 2931 O O . ALA A 1 359 ? 23.572 34.857 -24.905 1.00 77.69 359 ALA A O 1
ATOM 2932 N N . GLN A 1 360 ? 24.941 35.713 -23.349 1.00 79.56 360 GLN A N 1
ATOM 2933 C CA . GLN A 1 360 ? 26.176 35.235 -23.971 1.00 79.56 360 GLN A CA 1
ATOM 2934 C C . GLN A 1 360 ? 26.231 33.701 -24.025 1.00 79.56 360 GLN A C 1
ATOM 2936 O O . GLN A 1 360 ? 26.641 33.137 -25.039 1.00 79.56 360 GLN A O 1
ATOM 2941 N N . LYS A 1 361 ? 25.760 33.022 -22.971 1.00 76.62 361 LYS A N 1
ATOM 2942 C CA . LYS A 1 361 ? 25.652 31.560 -22.933 1.00 76.62 361 LYS A CA 1
ATOM 2943 C C . LYS A 1 361 ? 24.658 31.036 -23.975 1.00 76.62 361 LYS A C 1
ATOM 2945 O O . LYS A 1 361 ? 25.006 30.148 -24.747 1.00 76.62 361 LYS A O 1
ATOM 2950 N N . LEU A 1 362 ? 23.475 31.641 -24.071 1.00 74.69 362 LEU A N 1
ATOM 2951 C CA . LEU A 1 362 ? 22.454 31.263 -25.055 1.00 74.69 362 LEU A CA 1
ATOM 2952 C C . LEU A 1 362 ? 22.914 31.500 -26.499 1.00 74.69 362 LEU A C 1
ATOM 2954 O O . LEU A 1 362 ? 22.654 30.673 -27.369 1.00 74.69 362 LEU A O 1
ATOM 2958 N N . MET A 1 363 ? 23.652 32.584 -26.752 1.00 78.00 363 MET A N 1
ATOM 2959 C CA . MET A 1 363 ? 24.237 32.841 -28.072 1.00 78.00 363 MET A CA 1
ATOM 2960 C C . MET A 1 363 ? 25.376 31.878 -28.419 1.00 78.00 363 MET A C 1
ATOM 2962 O O . MET A 1 363 ? 25.576 31.574 -29.589 1.00 78.00 363 MET A O 1
ATOM 2966 N N . SER A 1 364 ? 26.098 31.355 -27.424 1.00 76.38 364 SER A N 1
ATOM 2967 C CA . SER A 1 364 ? 27.127 30.332 -27.653 1.00 76.38 364 SER A CA 1
ATOM 2968 C C . SER A 1 364 ? 26.562 28.924 -27.888 1.00 76.38 364 SER A C 1
ATOM 2970 O O . SER A 1 364 ? 27.243 28.085 -28.475 1.00 76.38 364 SER A O 1
ATOM 2972 N N . GLU A 1 365 ? 25.321 28.668 -27.460 1.00 63.19 365 GLU A N 1
ATOM 2973 C CA . GLU A 1 365 ? 24.645 27.370 -27.594 1.00 63.19 365 GLU A CA 1
ATOM 2974 C C . GLU A 1 365 ? 23.855 27.233 -28.913 1.00 63.19 365 GLU A C 1
ATOM 2976 O O . GLU A 1 365 ? 23.571 26.116 -29.343 1.00 63.19 365 GLU A O 1
ATOM 2981 N N . GLN A 1 366 ? 23.577 28.333 -29.625 1.00 50.66 366 GLN A N 1
ATOM 2982 C CA . GLN A 1 366 ? 23.033 28.296 -30.988 1.00 50.66 366 GLN A CA 1
ATOM 2983 C C . GLN A 1 366 ? 24.151 28.110 -32.025 1.00 50.66 366 GLN A C 1
ATOM 2985 O O . GLN A 1 366 ? 24.531 29.033 -32.740 1.00 50.66 366 GLN A O 1
ATOM 2990 N N . LYS A 1 367 ? 24.695 26.892 -32.115 1.00 45.88 367 LYS A N 1
ATOM 2991 C CA . LYS A 1 367 ? 25.545 26.483 -33.242 1.00 45.88 367 LYS A CA 1
ATOM 2992 C C . LYS A 1 367 ? 24.655 25.864 -34.325 1.00 45.88 367 LYS A C 1
ATOM 2994 O O . LYS A 1 367 ? 24.008 24.849 -34.085 1.00 45.88 367 LYS A O 1
ATOM 2999 N N . GLU A 1 368 ? 24.592 26.525 -35.477 1.00 44.09 368 GLU A N 1
ATOM 3000 C CA . GLU A 1 368 ? 23.688 26.229 -36.596 1.00 44.09 368 GLU A CA 1
ATOM 3001 C C . GLU A 1 368 ? 23.801 24.788 -37.141 1.00 44.09 368 GLU A C 1
ATOM 3003 O O . GLU A 1 368 ? 24.906 24.234 -37.214 1.00 44.09 368 GLU A O 1
ATOM 3008 N N . PRO A 1 369 ? 22.686 24.188 -37.602 1.00 43.78 369 PRO A N 1
ATOM 3009 C CA . PRO A 1 369 ? 22.721 22.962 -38.382 1.00 43.78 369 PRO A CA 1
ATOM 3010 C C . PRO A 1 369 ? 23.224 23.277 -39.797 1.00 43.78 369 PRO A C 1
ATOM 3012 O O . PRO A 1 369 ? 22.631 24.075 -40.523 1.00 43.78 369 PRO A O 1
ATOM 3015 N N . LYS A 1 370 ? 24.325 22.635 -40.200 1.00 42.97 370 LYS A N 1
ATOM 3016 C CA . LYS A 1 370 ? 24.846 22.702 -41.570 1.00 42.97 370 LYS A CA 1
ATOM 3017 C C . LYS A 1 370 ? 23.802 22.162 -42.556 1.00 42.97 370 LYS A C 1
ATOM 3019 O O . LYS A 1 370 ? 23.563 20.959 -42.607 1.00 42.97 370 LYS A O 1
ATOM 3024 N N . LEU A 1 371 ? 23.226 23.055 -43.356 1.00 43.25 371 LEU A N 1
ATOM 3025 C CA . LEU A 1 371 ? 22.586 22.740 -44.632 1.00 43.25 371 LEU A CA 1
ATOM 3026 C C . LEU A 1 371 ? 23.679 22.455 -45.673 1.00 43.25 371 LEU A C 1
ATOM 3028 O O . LEU A 1 371 ? 24.546 23.299 -45.887 1.00 43.25 371 LEU A O 1
ATOM 3032 N N . SER A 1 372 ? 23.633 21.292 -46.328 1.00 37.91 372 SER A N 1
ATOM 3033 C CA . SER A 1 372 ? 24.390 21.031 -47.558 1.00 37.91 372 SER A CA 1
ATOM 3034 C C . SER A 1 372 ? 23.433 20.958 -48.746 1.00 37.91 372 SER A C 1
ATOM 3036 O O . SER A 1 372 ? 22.502 20.153 -48.733 1.00 37.91 372 SER A O 1
ATOM 3038 N N . ALA A 1 373 ? 23.700 21.760 -49.772 1.00 41.44 373 ALA A N 1
ATOM 3039 C CA . ALA A 1 373 ? 23.173 21.603 -51.120 1.00 41.44 373 ALA A CA 1
ATOM 3040 C C . ALA A 1 373 ? 24.368 21.557 -52.091 1.00 41.44 373 ALA A C 1
ATOM 3042 O O . ALA A 1 373 ? 25.242 22.410 -51.970 1.00 41.44 373 ALA A O 1
ATOM 3043 N N . ASN A 1 374 ? 24.358 20.509 -52.931 1.00 40.53 374 ASN A N 1
ATOM 3044 C CA . ASN A 1 374 ? 24.980 20.177 -54.237 1.00 40.53 374 ASN A CA 1
ATOM 3045 C C . ASN A 1 374 ? 26.231 20.969 -54.718 1.00 40.53 374 ASN A C 1
ATOM 3047 O O . ASN A 1 374 ? 26.347 22.156 -54.466 1.00 40.53 374 ASN A O 1
ATOM 3051 N N . GLU A 1 375 ? 27.230 20.396 -55.403 1.00 35.38 375 GLU A N 1
ATOM 3052 C CA . GLU A 1 375 ? 27.212 19.728 -56.722 1.00 35.38 375 GLU A CA 1
ATOM 3053 C C . GLU A 1 375 ? 28.550 18.976 -56.976 1.00 35.38 375 GLU A C 1
ATOM 3055 O O . GLU A 1 375 ? 29.598 19.425 -56.522 1.00 35.38 375 GLU A O 1
ATOM 3060 N N . GLU A 1 376 ? 28.433 17.844 -57.683 1.00 42.81 376 GLU A N 1
ATOM 3061 C CA . GLU A 1 376 ? 29.287 17.205 -58.718 1.00 42.81 376 GLU A CA 1
ATOM 3062 C C . GLU A 1 376 ? 30.836 17.060 -58.641 1.00 42.81 376 GLU A C 1
ATOM 3064 O O . GLU A 1 376 ? 31.587 17.932 -58.221 1.00 42.81 376 GLU A O 1
ATOM 3069 N N . ASP A 1 377 ? 31.247 15.909 -59.204 1.00 35.00 377 ASP A N 1
ATOM 3070 C CA . ASP A 1 377 ? 32.542 15.469 -59.757 1.00 35.00 377 ASP A CA 1
ATOM 3071 C C . ASP A 1 377 ? 33.644 14.811 -58.885 1.00 35.00 377 ASP A C 1
ATOM 3073 O O . ASP A 1 377 ? 34.506 15.439 -58.280 1.00 35.00 377 ASP A O 1
ATOM 3077 N N . ASP A 1 378 ? 33.624 13.471 -58.975 1.00 36.75 378 ASP A N 1
ATOM 3078 C CA . ASP A 1 378 ? 34.690 12.564 -59.438 1.00 36.75 378 ASP A CA 1
ATOM 3079 C C . ASP A 1 378 ? 35.969 12.259 -58.614 1.00 36.75 378 ASP A C 1
ATOM 3081 O O . ASP A 1 378 ? 36.720 13.117 -58.165 1.00 36.75 378 ASP A O 1
ATOM 3085 N N . GLN A 1 379 ? 36.266 10.947 -58.605 1.00 33.00 379 GLN A N 1
ATOM 3086 C CA . GLN A 1 379 ? 37.523 10.232 -58.294 1.00 33.00 379 GLN A CA 1
ATOM 3087 C C . GLN A 1 379 ? 37.810 9.743 -56.855 1.00 33.00 379 GLN A C 1
ATOM 3089 O O . GLN A 1 379 ? 38.280 10.447 -55.969 1.00 33.00 379 GLN A O 1
ATOM 3094 N N . GLN A 1 380 ? 37.608 8.425 -56.711 1.00 40.84 380 GLN A N 1
ATOM 3095 C CA . GLN A 1 380 ? 38.452 7.420 -56.040 1.00 40.84 380 GLN A CA 1
ATOM 3096 C C . GLN A 1 380 ? 39.455 7.890 -54.965 1.00 40.84 380 GLN A C 1
ATOM 3098 O O . GLN A 1 380 ? 40.564 8.308 -55.282 1.00 40.84 380 GLN A O 1
ATOM 3103 N N . ALA A 1 381 ? 39.167 7.564 -53.701 1.00 33.84 381 ALA A N 1
ATOM 3104 C CA . ALA A 1 381 ? 40.188 7.103 -52.758 1.00 33.84 381 ALA A CA 1
ATOM 3105 C C . ALA A 1 381 ? 39.565 6.244 -51.645 1.00 33.84 381 ALA A C 1
ATOM 3107 O O . ALA A 1 381 ? 38.685 6.665 -50.900 1.00 33.84 381 ALA A O 1
ATOM 3108 N N . LEU A 1 382 ? 40.057 5.013 -51.569 1.00 44.00 382 LEU A N 1
ATOM 3109 C CA . LEU A 1 382 ? 39.799 3.992 -50.566 1.00 44.00 382 LEU A CA 1
ATOM 3110 C C . LEU A 1 382 ? 40.358 4.441 -49.201 1.00 44.00 382 LEU A C 1
ATOM 3112 O O . LEU A 1 382 ? 41.575 4.491 -49.043 1.00 44.00 382 LEU A O 1
ATOM 3116 N N . TYR A 1 383 ? 39.504 4.711 -48.211 1.00 34.72 383 TYR A N 1
ATOM 3117 C CA . TYR A 1 383 ? 39.909 4.749 -46.801 1.00 34.72 383 TYR A CA 1
ATOM 3118 C C . TYR A 1 383 ? 38.870 4.053 -45.917 1.00 34.72 383 TYR A C 1
ATOM 3120 O O . TYR A 1 383 ? 37.706 4.437 -45.860 1.00 34.72 383 TYR A O 1
ATOM 3128 N N . LEU A 1 384 ? 39.337 3.002 -45.244 1.00 41.94 384 LEU A N 1
ATOM 3129 C CA . LEU A 1 384 ? 38.686 2.330 -44.126 1.00 41.94 384 LEU A CA 1
ATOM 3130 C C . LEU A 1 384 ? 38.553 3.308 -42.954 1.00 41.94 384 LEU A C 1
ATOM 3132 O O . LEU A 1 384 ? 39.563 3.798 -42.450 1.00 41.94 384 LEU A O 1
ATOM 3136 N N . THR A 1 385 ? 37.331 3.544 -42.486 1.00 32.34 385 THR A N 1
ATOM 3137 C CA . THR A 1 385 ? 37.075 4.152 -41.176 1.00 32.34 385 THR A CA 1
ATOM 3138 C C . THR A 1 385 ? 36.395 3.133 -40.274 1.00 32.34 385 THR A C 1
ATOM 3140 O O . THR A 1 385 ? 35.199 2.874 -40.404 1.00 32.34 385 THR A O 1
ATOM 3143 N N . ASP A 1 386 ? 37.181 2.572 -39.356 1.00 42.03 386 ASP A N 1
ATOM 3144 C CA . ASP A 1 386 ? 36.703 1.967 -38.116 1.00 42.03 386 ASP A CA 1
ATOM 3145 C C . ASP A 1 386 ? 36.187 3.090 -37.199 1.00 42.03 386 ASP A C 1
ATOM 3147 O O . ASP A 1 386 ? 36.940 3.659 -36.406 1.00 42.03 386 ASP A O 1
ATOM 3151 N N . GLU A 1 387 ? 34.903 3.435 -37.310 1.00 34.44 387 GLU A N 1
ATOM 3152 C CA . GLU A 1 387 ? 34.209 4.181 -36.258 1.00 34.44 387 GLU A CA 1
ATOM 3153 C C . GLU A 1 387 ? 33.411 3.204 -35.378 1.00 34.44 387 GLU A C 1
ATOM 3155 O O . GLU A 1 387 ? 32.579 2.446 -35.886 1.00 34.44 387 GLU A O 1
ATOM 3160 N N . PRO A 1 388 ? 33.636 3.185 -34.050 1.00 37.47 388 PRO A N 1
ATOM 3161 C CA . PRO A 1 388 ? 32.839 2.368 -33.150 1.00 37.47 388 PRO A CA 1
ATOM 3162 C C . PRO A 1 388 ? 31.415 2.941 -33.058 1.00 37.47 388 PRO A C 1
ATOM 3164 O O . PRO A 1 388 ? 31.248 4.163 -33.002 1.00 37.47 388 PRO A O 1
ATOM 3167 N N . PRO A 1 389 ? 30.376 2.090 -32.994 1.00 35.53 389 PRO A N 1
ATOM 3168 C CA . PRO A 1 389 ? 28.999 2.553 -33.012 1.00 35.53 389 PRO A CA 1
ATOM 3169 C C . PRO A 1 389 ? 28.714 3.451 -31.805 1.00 35.53 389 PRO A C 1
ATOM 3171 O O . PRO A 1 389 ? 28.979 3.095 -30.650 1.00 35.53 389 PRO A O 1
ATOM 3174 N N . GLN A 1 390 ? 28.164 4.630 -32.098 1.00 32.66 390 GLN A N 1
ATOM 3175 C CA . GLN A 1 390 ? 27.669 5.585 -31.116 1.00 32.66 390 GLN A CA 1
ATOM 3176 C C . GLN A 1 390 ? 26.688 4.896 -30.162 1.00 32.66 390 GLN A C 1
ATOM 3178 O O . GLN A 1 390 ? 25.640 4.391 -30.565 1.00 32.66 390 GLN A O 1
ATOM 3183 N N . LYS A 1 391 ? 27.033 4.894 -28.871 1.00 35.62 391 LYS A N 1
ATOM 3184 C CA . LYS A 1 391 ? 26.141 4.464 -27.794 1.00 35.62 391 LYS A CA 1
ATOM 3185 C C . LYS A 1 391 ? 24.965 5.435 -27.706 1.00 35.62 391 LYS A C 1
ATOM 3187 O O . LYS A 1 391 ? 25.111 6.534 -27.176 1.00 35.62 391 LYS A O 1
ATOM 3192 N N . PHE A 1 392 ? 23.811 5.006 -28.205 1.00 30.66 392 PHE A N 1
ATOM 3193 C CA . PHE A 1 392 ? 22.525 5.591 -27.848 1.00 30.66 392 PHE A CA 1
ATOM 3194 C C . PHE A 1 392 ? 22.294 5.384 -26.343 1.00 30.66 392 PHE A C 1
ATOM 3196 O O . PHE A 1 392 ? 22.407 4.269 -25.832 1.00 30.66 392 PHE A O 1
ATOM 3203 N N . ASP A 1 393 ? 22.031 6.468 -25.615 1.00 37.34 393 ASP A N 1
ATOM 3204 C CA . ASP A 1 393 ? 21.851 6.456 -24.160 1.00 37.34 393 ASP A CA 1
ATOM 3205 C C . ASP A 1 393 ? 20.413 6.004 -23.821 1.00 37.34 393 ASP A C 1
ATOM 3207 O O . ASP A 1 393 ? 19.521 6.800 -23.533 1.00 37.34 393 ASP A O 1
ATOM 3211 N N . GLU A 1 394 ? 20.173 4.690 -23.886 1.00 37.06 394 GLU A N 1
ATOM 3212 C CA . GLU A 1 394 ? 18.927 4.011 -23.485 1.00 37.06 394 GLU A CA 1
ATOM 3213 C C . GLU A 1 394 ? 18.798 3.889 -21.960 1.00 37.06 394 GLU A C 1
ATOM 3215 O O . GLU A 1 394 ? 18.651 2.807 -21.386 1.00 37.06 394 GLU A O 1
ATOM 3220 N N . ARG A 1 395 ? 18.852 5.007 -21.243 1.00 33.12 395 ARG A N 1
ATOM 3221 C CA . ARG A 1 395 ? 18.541 4.988 -19.813 1.00 33.12 395 ARG A CA 1
ATOM 3222 C C . ARG A 1 395 ? 17.105 5.455 -19.632 1.00 33.12 395 ARG A C 1
ATOM 3224 O O . ARG A 1 395 ? 16.828 6.635 -19.816 1.00 33.12 395 ARG A O 1
ATOM 3231 N N . HIS A 1 396 ? 16.263 4.526 -19.161 1.00 33.62 396 HIS A N 1
ATOM 3232 C CA . HIS A 1 396 ? 14.975 4.693 -18.452 1.00 33.62 396 HIS A CA 1
ATOM 3233 C C . HIS A 1 396 ? 13.699 4.124 -19.115 1.00 33.62 396 HIS A C 1
ATOM 3235 O O . HIS A 1 396 ? 12.606 4.378 -18.604 1.00 33.62 396 HIS A O 1
ATOM 3241 N N . SER A 1 397 ? 13.788 3.252 -20.129 1.00 38.25 397 SER A N 1
ATOM 3242 C CA . SER A 1 397 ? 12.653 2.368 -20.461 1.00 38.25 397 SER A CA 1
ATOM 3243 C C . SER A 1 397 ? 12.692 1.111 -19.583 1.00 38.25 397 SER A C 1
ATOM 3245 O O . SER A 1 397 ? 13.693 0.406 -19.524 1.00 38.25 397 SER A O 1
ATOM 3247 N N . ARG A 1 398 ? 11.617 0.842 -18.835 1.00 42.03 398 ARG A N 1
ATOM 3248 C CA . ARG A 1 398 ? 11.516 -0.192 -17.779 1.00 42.03 398 ARG A CA 1
ATOM 3249 C C . ARG A 1 398 ? 11.447 -1.644 -18.290 1.00 42.03 398 ARG A C 1
ATOM 3251 O O . ARG A 1 398 ? 10.864 -2.500 -17.630 1.00 42.03 398 ARG A O 1
ATOM 3258 N N . SER A 1 399 ? 12.068 -1.953 -19.418 1.00 56.75 399 SER A N 1
ATOM 3259 C CA . SER A 1 399 ? 12.109 -3.307 -19.960 1.00 56.75 399 SER A CA 1
ATOM 3260 C C . SER A 1 399 ? 13.396 -3.507 -20.757 1.00 56.75 399 SER A C 1
ATOM 3262 O O . SER A 1 399 ? 13.429 -3.262 -21.956 1.00 56.75 399 SER A O 1
ATOM 3264 N N . ASN A 1 400 ? 14.460 -3.979 -20.097 1.00 82.69 400 ASN A N 1
ATOM 3265 C CA . ASN A 1 400 ? 15.672 -4.477 -20.768 1.00 82.69 400 ASN A CA 1
ATOM 3266 C C . ASN A 1 400 ? 15.401 -5.843 -21.429 1.00 82.69 400 ASN A C 1
ATOM 3268 O O . ASN A 1 400 ? 16.147 -6.785 -21.173 1.00 82.69 400 ASN A O 1
ATOM 3272 N N . TRP A 1 401 ? 14.305 -6.006 -22.163 1.00 92.62 401 TRP A N 1
ATOM 3273 C CA . TRP A 1 401 ? 14.020 -7.220 -22.926 1.00 92.62 401 TRP A CA 1
ATOM 3274 C C . TRP A 1 401 ? 14.379 -6.956 -24.381 1.00 92.62 401 TRP A C 1
ATOM 3276 O O . TRP A 1 401 ? 13.703 -6.153 -25.026 1.00 92.62 401 TRP A O 1
ATOM 3286 N N . PRO A 1 402 ? 15.472 -7.546 -24.883 1.00 95.06 402 PRO A N 1
ATOM 3287 C CA . PRO A 1 402 ? 15.822 -7.391 -26.279 1.00 95.06 402 PRO A CA 1
ATOM 3288 C C . PRO A 1 402 ? 14.835 -8.167 -27.168 1.00 95.06 402 PRO A C 1
ATOM 3290 O O . PRO A 1 402 ? 14.195 -9.134 -26.748 1.00 95.06 402 PRO A O 1
ATOM 3293 N N . THR A 1 403 ? 14.661 -7.693 -28.402 1.00 95.81 403 THR A N 1
ATOM 3294 C CA . THR A 1 403 ? 13.639 -8.186 -29.341 1.00 95.81 403 THR A CA 1
ATOM 3295 C C . THR A 1 403 ? 13.761 -9.686 -29.637 1.00 95.81 403 THR A C 1
ATOM 3297 O O . THR A 1 403 ? 12.758 -10.361 -29.864 1.00 95.81 403 THR A O 1
ATOM 3300 N N . ASP A 1 404 ? 14.975 -10.231 -29.604 1.00 97.06 404 ASP A N 1
ATOM 3301 C CA . ASP A 1 404 ? 15.254 -11.660 -29.749 1.00 97.06 404 ASP A CA 1
ATOM 3302 C C . ASP A 1 404 ? 14.747 -12.486 -28.554 1.00 97.06 404 ASP A C 1
ATOM 3304 O O . ASP A 1 404 ? 14.138 -13.539 -28.763 1.00 97.06 404 ASP A O 1
ATOM 3308 N N . GLU A 1 405 ? 14.910 -11.998 -27.316 1.00 97.38 405 GLU A N 1
ATOM 3309 C CA . GLU A 1 405 ? 14.299 -12.610 -26.126 1.00 97.38 405 GLU A CA 1
ATOM 3310 C C . GLU A 1 405 ? 12.764 -12.585 -26.210 1.00 97.38 405 GLU A C 1
ATOM 3312 O O . GLU A 1 405 ? 12.117 -13.571 -25.846 1.00 97.38 405 GLU A O 1
ATOM 3317 N N . ASP A 1 406 ? 12.176 -11.506 -26.735 1.00 97.50 406 ASP A N 1
ATOM 3318 C CA . ASP A 1 406 ? 10.724 -11.390 -26.927 1.00 97.50 406 ASP A CA 1
ATOM 3319 C C . ASP A 1 406 ? 10.192 -12.383 -27.964 1.00 97.50 406 ASP A C 1
ATOM 3321 O O . ASP A 1 406 ? 9.208 -13.088 -27.715 1.00 97.50 406 ASP A O 1
ATOM 3325 N N . GLN A 1 407 ? 10.870 -12.514 -29.106 1.00 98.31 407 GLN A N 1
ATOM 3326 C CA . GLN A 1 407 ? 10.510 -13.506 -30.116 1.00 98.31 407 GLN A CA 1
ATOM 3327 C C . GLN A 1 407 ? 10.673 -14.938 -29.583 1.00 98.31 407 GLN A C 1
ATOM 3329 O O . GLN A 1 407 ? 9.813 -15.795 -29.818 1.00 98.31 407 GLN A O 1
ATOM 3334 N N . LEU A 1 408 ? 11.745 -15.205 -28.827 1.00 98.12 408 LEU A N 1
ATOM 3335 C CA . LEU A 1 408 ? 11.969 -16.496 -28.177 1.00 98.12 408 LEU A CA 1
ATOM 3336 C C . LEU A 1 408 ? 10.856 -16.812 -27.170 1.00 98.12 408 LEU A C 1
ATOM 3338 O O . LEU A 1 408 ? 10.354 -17.937 -27.146 1.00 98.12 408 LEU A O 1
ATOM 3342 N N . LEU A 1 409 ? 10.430 -15.826 -26.379 1.00 98.00 409 LEU A N 1
ATOM 3343 C CA . LEU A 1 409 ? 9.334 -15.959 -25.425 1.00 98.00 409 LEU A CA 1
ATOM 3344 C C . LEU A 1 409 ? 8.015 -16.342 -26.116 1.00 98.00 409 LEU A C 1
ATOM 3346 O O . LEU A 1 409 ? 7.352 -17.278 -25.665 1.00 98.00 409 LEU A O 1
ATOM 3350 N N . LEU A 1 410 ? 7.652 -15.688 -27.226 1.00 98.12 410 LEU A N 1
ATOM 3351 C CA . LEU A 1 410 ? 6.455 -16.037 -28.009 1.00 98.12 410 LEU A CA 1
ATOM 3352 C C . LEU A 1 410 ? 6.519 -17.472 -28.547 1.00 98.12 410 LEU A C 1
ATOM 3354 O O . LEU A 1 410 ? 5.558 -18.232 -28.405 1.00 98.12 410 LEU A O 1
ATOM 3358 N N . ASN A 1 411 ? 7.664 -17.858 -29.115 1.00 98.06 411 ASN A N 1
ATOM 3359 C CA . ASN A 1 411 ? 7.878 -19.195 -29.669 1.00 98.06 411 ASN A CA 1
ATOM 3360 C C . ASN A 1 411 ? 7.774 -20.270 -28.576 1.00 98.06 411 ASN A C 1
ATOM 3362 O O . ASN A 1 411 ? 7.035 -21.244 -28.723 1.00 98.06 411 ASN A O 1
ATOM 3366 N N . LYS A 1 412 ? 8.434 -20.070 -27.428 1.00 98.19 412 LYS A N 1
ATOM 3367 C CA . LYS A 1 412 ? 8.384 -21.026 -26.310 1.00 98.19 412 LYS A CA 1
ATOM 3368 C C . LYS A 1 412 ? 7.035 -21.070 -25.615 1.00 98.19 412 LYS A C 1
ATOM 3370 O O . LYS A 1 412 ? 6.628 -22.141 -25.172 1.00 98.19 412 LYS A O 1
ATOM 3375 N N . TYR A 1 413 ? 6.307 -19.959 -25.562 1.00 97.56 413 TYR A N 1
ATOM 3376 C CA . TYR A 1 413 ? 4.926 -19.968 -25.092 1.00 97.56 413 TYR A CA 1
ATOM 3377 C C . TYR A 1 413 ? 4.016 -20.786 -26.019 1.00 97.56 413 TYR A C 1
ATOM 3379 O O . TYR A 1 413 ? 3.215 -21.593 -25.545 1.00 97.56 413 TYR A O 1
ATOM 3387 N N . SER A 1 414 ? 4.183 -20.627 -27.335 1.00 97.38 414 SER A N 1
ATOM 3388 C CA . SER A 1 414 ? 3.481 -21.410 -28.356 1.00 97.38 414 SER A CA 1
ATOM 3389 C C . SER A 1 414 ? 3.748 -22.914 -28.226 1.00 97.38 414 SER A C 1
ATOM 3391 O O . SER A 1 414 ? 2.795 -23.696 -28.227 1.00 97.38 414 SER A O 1
ATOM 3393 N N . GLU A 1 415 ? 5.006 -23.317 -28.032 1.00 96.81 415 GLU A N 1
ATOM 3394 C CA . GLU A 1 415 ? 5.389 -24.713 -27.778 1.00 96.81 415 GLU A CA 1
ATOM 3395 C C . GLU A 1 415 ? 4.788 -25.240 -26.460 1.00 96.81 415 GLU A C 1
ATOM 3397 O O . GLU A 1 415 ? 4.288 -26.364 -26.390 1.00 96.81 415 GLU A O 1
ATOM 3402 N N . ALA A 1 416 ? 4.788 -24.415 -25.407 1.00 96.69 416 ALA A N 1
ATOM 3403 C CA . ALA A 1 416 ? 4.342 -24.811 -24.074 1.00 96.69 416 ALA A CA 1
ATOM 3404 C C . ALA A 1 416 ? 2.816 -24.897 -23.911 1.00 96.69 416 ALA A C 1
ATOM 3406 O O . ALA A 1 416 ? 2.345 -25.494 -22.941 1.00 96.69 416 ALA A O 1
ATOM 3407 N N . LYS A 1 417 ? 2.029 -24.325 -24.833 1.00 91.62 417 LYS A N 1
ATOM 3408 C CA . LYS A 1 417 ? 0.559 -24.257 -24.737 1.00 91.62 417 LYS A CA 1
ATOM 3409 C C . LYS A 1 417 ? -0.114 -25.632 -24.622 1.00 91.62 417 LYS A C 1
ATOM 3411 O O . LYS A 1 417 ? -1.163 -25.735 -23.993 1.00 91.62 417 LYS A O 1
ATOM 3416 N N . GLY A 1 418 ? 0.490 -26.680 -25.187 1.00 88.88 418 GLY A N 1
ATOM 3417 C CA . GLY A 1 418 ? -0.009 -28.061 -25.116 1.00 88.88 418 GLY A CA 1
ATOM 3418 C C . GLY A 1 418 ? 0.519 -28.892 -23.940 1.00 88.88 418 GLY A C 1
ATOM 3419 O O . GLY A 1 418 ? 0.108 -30.040 -23.774 1.00 88.88 418 GLY A O 1
ATOM 3420 N N . LEU A 1 419 ? 1.438 -28.360 -23.129 1.00 93.44 419 LEU A N 1
ATOM 3421 C CA . LEU A 1 419 ? 2.077 -29.123 -22.058 1.00 93.44 419 LEU A CA 1
ATOM 3422 C C . LEU A 1 419 ? 1.197 -29.177 -20.801 1.00 93.44 419 LEU A C 1
ATOM 3424 O O . LEU A 1 419 ? 0.681 -28.164 -20.329 1.00 93.44 419 LEU A O 1
ATOM 3428 N N . LYS A 1 420 ? 1.088 -30.367 -20.197 1.00 88.88 420 LYS A N 1
ATOM 3429 C CA . LYS A 1 420 ? 0.533 -30.529 -18.846 1.00 88.88 420 LYS A CA 1
ATOM 3430 C C . LYS A 1 420 ? 1.601 -30.118 -17.825 1.00 88.88 420 LYS A C 1
ATOM 3432 O O . LYS A 1 420 ? 2.523 -30.885 -17.568 1.00 88.88 420 LYS A O 1
ATOM 3437 N N . GLY A 1 421 ? 1.507 -28.908 -17.271 1.00 88.81 421 GLY A N 1
ATOM 3438 C CA . GLY A 1 421 ? 2.425 -28.420 -16.233 1.00 88.81 421 GLY A CA 1
ATOM 3439 C C . GLY A 1 421 ? 2.554 -26.895 -16.172 1.00 88.81 421 GLY A C 1
ATOM 3440 O O . GLY A 1 421 ? 1.840 -26.161 -16.857 1.00 88.81 421 GLY A O 1
ATOM 3441 N N . ASN A 1 422 ? 3.484 -26.407 -15.344 1.00 90.06 422 ASN A N 1
ATOM 3442 C CA . ASN A 1 422 ? 3.804 -24.982 -15.265 1.00 90.06 422 ASN A CA 1
ATOM 3443 C C . ASN A 1 422 ? 4.601 -24.548 -16.510 1.00 90.06 422 ASN A C 1
ATOM 3445 O O . ASN A 1 422 ? 5.812 -24.747 -16.605 1.00 90.06 422 ASN A O 1
ATOM 3449 N N . ARG A 1 423 ? 3.910 -23.924 -17.470 1.00 95.75 423 ARG A N 1
ATOM 3450 C CA . ARG A 1 423 ? 4.506 -23.423 -18.721 1.00 95.75 423 ARG A CA 1
ATOM 3451 C C . ARG A 1 423 ? 5.660 -22.436 -18.498 1.00 95.75 423 ARG A C 1
ATOM 3453 O O . ARG A 1 423 ? 6.582 -22.394 -19.303 1.00 95.75 423 ARG A O 1
ATOM 3460 N N . TRP A 1 424 ? 5.648 -21.674 -17.404 1.00 96.12 424 TRP A N 1
ATOM 3461 C CA . TRP A 1 424 ? 6.692 -20.687 -17.118 1.00 96.12 424 TRP A CA 1
ATOM 3462 C C . TRP A 1 424 ? 7.994 -21.351 -16.672 1.00 96.12 424 TRP A C 1
ATOM 3464 O O . TRP A 1 424 ? 9.065 -20.900 -17.070 1.00 96.12 424 TRP A O 1
ATOM 3474 N N . GLU A 1 425 ? 7.912 -22.460 -15.927 1.00 95.62 425 GLU A N 1
ATOM 3475 C CA . GLU A 1 425 ? 9.081 -23.284 -15.583 1.00 95.62 425 GLU A CA 1
ATOM 3476 C C . GLU A 1 425 ? 9.721 -23.869 -16.851 1.00 95.62 425 GLU A C 1
ATOM 3478 O O . GLU A 1 425 ? 10.945 -23.892 -16.978 1.00 95.62 425 GLU A O 1
ATOM 3483 N N . TYR A 1 426 ? 8.904 -24.290 -17.824 1.00 97.06 426 TYR A N 1
ATOM 3484 C CA . TYR A 1 426 ? 9.394 -24.735 -19.130 1.00 97.06 426 TYR A CA 1
ATOM 3485 C C . TYR A 1 426 ? 10.119 -23.607 -19.881 1.00 97.06 426 TYR A C 1
ATOM 3487 O O . TYR A 1 426 ? 11.259 -23.795 -20.300 1.00 97.06 426 TYR A O 1
ATOM 3495 N N . ILE A 1 427 ? 9.500 -22.427 -19.998 1.00 97.69 427 ILE A N 1
ATOM 3496 C CA . ILE A 1 427 ? 10.075 -21.282 -20.723 1.00 97.69 427 ILE A CA 1
ATOM 3497 C C . ILE A 1 427 ? 11.370 -20.788 -20.055 1.00 97.69 427 ILE A C 1
ATOM 3499 O O . ILE A 1 427 ? 12.331 -20.455 -20.748 1.00 97.69 427 ILE A O 1
ATOM 3503 N N . ARG A 1 428 ? 11.453 -20.807 -18.718 1.00 97.56 428 ARG A N 1
ATOM 3504 C CA . ARG A 1 428 ? 12.650 -20.395 -17.965 1.00 97.56 428 ARG A CA 1
ATOM 3505 C C . ARG A 1 428 ? 13.908 -21.179 -18.341 1.00 97.56 428 ARG A C 1
ATOM 3507 O O . ARG A 1 428 ? 15.000 -20.625 -18.261 1.00 97.56 428 ARG A O 1
ATOM 3514 N N . LYS A 1 429 ? 13.782 -22.429 -18.800 1.00 97.62 429 LYS A N 1
ATOM 3515 C CA . LYS A 1 429 ? 14.930 -23.223 -19.283 1.00 97.62 429 LYS A CA 1
ATOM 3516 C C . LYS A 1 429 ? 15.624 -22.584 -20.490 1.00 97.62 429 LYS A C 1
ATOM 3518 O O . LYS A 1 429 ? 16.807 -22.823 -20.695 1.00 97.62 429 LYS A O 1
ATOM 3523 N N . PHE A 1 430 ? 14.895 -21.774 -21.256 1.00 97.75 430 PHE A N 1
ATOM 3524 C CA . PHE A 1 430 ? 15.394 -21.063 -22.435 1.00 97.75 430 PHE A CA 1
ATOM 3525 C C . PHE A 1 430 ? 15.742 -19.597 -22.146 1.00 97.75 430 PHE A C 1
ATOM 3527 O O . PHE A 1 430 ? 16.444 -18.975 -22.932 1.00 97.75 430 PHE A O 1
ATOM 3534 N N . LEU A 1 431 ? 15.289 -19.061 -21.009 1.00 96.69 431 LEU A N 1
ATOM 3535 C CA . LEU A 1 431 ? 15.569 -17.703 -20.538 1.00 96.69 431 LEU A CA 1
ATOM 3536 C C . LEU A 1 431 ? 16.163 -17.751 -19.115 1.00 96.69 431 LEU A C 1
ATOM 3538 O O . LEU A 1 431 ? 15.534 -17.272 -18.168 1.00 96.69 431 LEU A O 1
ATOM 3542 N N . PRO A 1 432 ? 17.359 -18.346 -18.920 1.00 94.06 432 PRO A N 1
ATOM 3543 C CA . PRO A 1 432 ? 17.908 -18.618 -17.587 1.00 94.06 432 PRO A CA 1
ATOM 3544 C C . PRO A 1 432 ? 18.257 -17.348 -16.797 1.00 94.06 432 PRO A C 1
ATOM 3546 O O . PRO A 1 432 ? 18.304 -17.380 -15.567 1.00 94.06 432 PRO A O 1
ATOM 3549 N N . SER A 1 433 ? 18.461 -16.222 -17.488 1.00 93.56 433 SER A N 1
ATOM 3550 C CA . SER A 1 433 ? 18.669 -14.893 -16.900 1.00 93.56 433 SER A CA 1
ATOM 3551 C C . SER A 1 433 ? 17.391 -14.295 -16.292 1.00 93.56 433 SER A C 1
ATOM 3553 O O . SER A 1 433 ? 17.458 -13.303 -15.562 1.00 93.56 433 SER A O 1
ATOM 3555 N N . ARG A 1 434 ? 16.216 -14.876 -16.574 1.00 95.00 434 ARG A N 1
ATOM 3556 C CA . ARG A 1 434 ? 14.907 -14.365 -16.157 1.00 95.00 434 ARG A CA 1
ATOM 3557 C C . ARG A 1 434 ? 14.235 -15.327 -15.179 1.00 95.00 434 ARG A C 1
ATOM 3559 O O . ARG A 1 434 ? 14.257 -16.545 -15.330 1.00 95.00 434 ARG A O 1
ATOM 3566 N N . SER A 1 435 ? 13.592 -14.774 -14.154 1.00 92.69 435 SER A N 1
ATOM 3567 C CA . SER A 1 435 ? 12.747 -15.564 -13.252 1.00 92.69 435 SER A CA 1
ATOM 3568 C C . SER A 1 435 ? 11.390 -15.863 -13.896 1.00 92.69 435 SER A C 1
ATOM 3570 O O . SER A 1 435 ? 10.903 -15.075 -14.701 1.00 92.69 435 SER A O 1
ATOM 3572 N N . GLU A 1 436 ? 10.727 -16.951 -13.491 1.00 93.25 436 GLU A N 1
ATOM 3573 C CA . GLU A 1 436 ? 9.374 -17.306 -13.967 1.00 93.25 436 GLU A CA 1
ATOM 3574 C C . GLU A 1 436 ? 8.375 -16.157 -13.805 1.00 93.25 436 GLU A C 1
ATOM 3576 O O . GLU A 1 436 ? 7.619 -15.850 -14.723 1.00 93.25 436 GLU A O 1
ATOM 3581 N N . LYS A 1 437 ? 8.421 -15.467 -12.658 1.00 82.62 437 LYS A N 1
ATOM 3582 C CA . LYS A 1 437 ? 7.579 -14.295 -12.386 1.00 82.62 437 LYS A CA 1
ATOM 3583 C C . LYS A 1 437 ? 7.868 -13.148 -13.360 1.00 82.62 437 LYS A C 1
ATOM 3585 O O . LYS A 1 437 ? 6.929 -12.500 -13.812 1.00 82.62 437 LYS A O 1
ATOM 3590 N N . SER A 1 438 ? 9.142 -12.912 -13.685 1.00 88.19 438 SER A N 1
ATOM 3591 C CA . SER A 1 438 ? 9.550 -11.893 -14.661 1.00 88.19 438 SER A CA 1
ATOM 3592 C C . SER A 1 438 ? 9.059 -12.246 -16.065 1.00 88.19 438 SER A C 1
ATOM 3594 O O . SER A 1 438 ? 8.446 -11.410 -16.716 1.00 88.19 438 SER A O 1
ATOM 3596 N N . ILE A 1 439 ? 9.240 -13.502 -16.489 1.00 94.88 439 ILE A N 1
ATOM 3597 C CA . ILE A 1 439 ? 8.778 -14.018 -17.787 1.00 94.88 439 ILE A CA 1
ATOM 3598 C C . ILE A 1 439 ? 7.259 -13.876 -17.915 1.00 94.88 439 ILE A C 1
ATOM 3600 O O . ILE A 1 439 ? 6.774 -13.343 -18.906 1.00 94.88 439 ILE A O 1
ATOM 3604 N N . TYR A 1 440 ? 6.506 -14.310 -16.901 1.00 91.56 440 TYR A N 1
ATOM 3605 C CA . TYR A 1 440 ? 5.049 -14.190 -16.882 1.00 91.56 440 TYR A CA 1
ATOM 3606 C C . TYR A 1 440 ? 4.592 -12.731 -16.969 1.00 91.56 440 TYR A C 1
ATOM 3608 O O . TYR A 1 440 ? 3.740 -12.389 -17.788 1.00 91.56 440 TYR A O 1
ATOM 3616 N N . SER A 1 441 ? 5.163 -11.866 -16.124 1.00 79.25 441 SER A N 1
ATOM 3617 C CA . SER A 1 441 ? 4.817 -10.446 -16.106 1.00 79.25 441 SER A CA 1
ATOM 3618 C C . SER A 1 441 ? 5.132 -9.780 -17.443 1.00 79.25 441 SER A C 1
ATOM 3620 O O . SER A 1 441 ? 4.329 -8.987 -17.923 1.00 79.25 441 SER A O 1
ATOM 3622 N N . HIS A 1 442 ? 6.275 -10.114 -18.042 1.00 92.38 442 HIS A N 1
ATOM 3623 C CA . HIS A 1 442 ? 6.700 -9.554 -19.317 1.00 92.38 442 HIS A CA 1
ATOM 3624 C C . HIS A 1 442 ? 5.857 -10.059 -20.484 1.00 92.38 442 HIS A C 1
ATOM 3626 O O . HIS A 1 442 ? 5.387 -9.257 -21.278 1.00 92.38 442 HIS A O 1
ATOM 3632 N N . TYR A 1 443 ? 5.553 -11.360 -20.539 1.00 94.19 443 TYR A N 1
ATOM 3633 C CA . TYR A 1 443 ? 4.678 -11.933 -21.567 1.00 94.19 443 TYR A CA 1
ATOM 3634 C C . TYR A 1 443 ? 3.316 -11.226 -21.635 1.00 94.19 443 TYR A C 1
ATOM 3636 O O . TYR A 1 443 ? 2.776 -11.016 -22.719 1.00 94.19 443 TYR A O 1
ATOM 3644 N N . ARG A 1 444 ? 2.758 -10.826 -20.485 1.00 84.88 444 ARG A N 1
ATOM 3645 C CA . ARG A 1 444 ? 1.498 -10.067 -20.437 1.00 84.88 444 ARG A CA 1
ATOM 3646 C C . ARG A 1 444 ? 1.612 -8.695 -21.095 1.00 84.88 444 ARG A C 1
ATOM 3648 O O . ARG A 1 444 ? 0.728 -8.339 -21.870 1.00 84.88 444 ARG A O 1
ATOM 3655 N N . ILE A 1 445 ? 2.698 -7.979 -20.813 1.00 80.94 445 ILE A N 1
ATOM 3656 C CA . ILE A 1 445 ? 2.996 -6.679 -21.425 1.00 80.94 445 ILE A CA 1
ATOM 3657 C C . ILE A 1 445 ? 3.222 -6.871 -22.928 1.00 80.94 445 ILE A C 1
ATOM 3659 O O . ILE A 1 445 ? 2.595 -6.200 -23.739 1.00 80.94 445 ILE A O 1
ATOM 3663 N N . LEU A 1 446 ? 4.037 -7.854 -23.311 1.00 91.62 446 LEU A N 1
ATOM 3664 C CA . LEU A 1 446 ? 4.367 -8.157 -24.701 1.00 91.62 446 LEU A CA 1
ATOM 3665 C C . LEU A 1 446 ? 3.123 -8.496 -25.534 1.00 91.62 446 LEU A C 1
ATOM 3667 O O . LEU A 1 446 ? 2.934 -7.966 -26.626 1.00 91.62 446 LEU A O 1
ATOM 3671 N N . LYS A 1 447 ? 2.224 -9.328 -24.992 1.00 90.19 447 LYS A N 1
ATOM 3672 C CA . LYS A 1 447 ? 0.923 -9.644 -25.600 1.00 90.19 447 LYS A CA 1
ATOM 3673 C C . LYS A 1 447 ? 0.125 -8.375 -25.899 1.00 90.19 447 LYS A C 1
ATOM 3675 O O . LYS A 1 447 ? -0.471 -8.255 -26.969 1.00 90.19 447 LYS A O 1
ATOM 3680 N N . TYR A 1 448 ? 0.114 -7.441 -24.953 1.00 78.25 448 TYR A N 1
ATOM 3681 C CA . TYR A 1 448 ? -0.566 -6.164 -25.097 1.00 78.25 448 TYR A CA 1
ATOM 3682 C C . TYR A 1 448 ? 0.100 -5.268 -26.156 1.00 78.25 448 TYR A C 1
ATOM 3684 O O . TYR A 1 448 ? -0.582 -4.740 -27.033 1.00 78.25 448 TYR A O 1
ATOM 3692 N N . GLU A 1 449 ? 1.427 -5.140 -26.134 1.00 84.75 449 GLU A N 1
ATOM 3693 C CA . GLU A 1 449 ? 2.170 -4.343 -27.114 1.00 84.75 449 GLU A CA 1
ATOM 3694 C C . GLU A 1 449 ? 1.974 -4.849 -28.550 1.00 84.75 449 GLU A C 1
ATOM 3696 O O . GLU A 1 449 ? 1.749 -4.045 -29.456 1.00 84.75 449 GLU A O 1
ATOM 3701 N N . ILE A 1 450 ? 1.983 -6.170 -28.752 1.00 90.88 450 ILE A N 1
ATOM 3702 C CA . ILE A 1 450 ? 1.693 -6.807 -30.045 1.00 90.88 450 ILE A CA 1
ATOM 3703 C C . ILE A 1 450 ? 0.264 -6.491 -30.494 1.00 90.88 450 ILE A C 1
ATOM 3705 O O . ILE A 1 450 ? 0.051 -6.080 -31.633 1.00 90.88 450 ILE A O 1
ATOM 3709 N N . LYS A 1 451 ? -0.719 -6.622 -29.594 1.00 83.69 451 LYS A N 1
ATOM 3710 C CA . LYS A 1 451 ? -2.127 -6.319 -29.890 1.00 83.69 451 LYS A CA 1
ATOM 3711 C C . LYS A 1 451 ? -2.329 -4.859 -30.310 1.00 83.69 451 LYS A C 1
ATOM 3713 O O . LYS A 1 451 ? -3.126 -4.582 -31.198 1.00 83.69 451 LYS A O 1
ATOM 3718 N N . CYS A 1 452 ? -1.591 -3.931 -29.707 1.00 77.38 452 CYS A N 1
ATOM 3719 C CA . CYS A 1 452 ? -1.613 -2.511 -30.062 1.00 77.38 452 CYS A CA 1
ATOM 3720 C C . CYS A 1 452 ? -0.702 -2.146 -31.243 1.00 77.38 452 CYS A C 1
ATOM 3722 O O . CYS A 1 452 ? -0.474 -0.959 -31.475 1.00 77.38 452 CYS A O 1
ATOM 3724 N N . ASN A 1 453 ? -0.155 -3.134 -31.958 1.00 86.62 453 ASN A N 1
ATOM 3725 C CA . ASN A 1 453 ? 0.781 -2.944 -33.064 1.00 86.62 453 ASN A CA 1
ATOM 3726 C C . ASN A 1 453 ? 2.017 -2.091 -32.696 1.00 86.62 453 ASN A C 1
ATOM 3728 O O . ASN A 1 453 ? 2.558 -1.370 -33.529 1.00 86.62 453 ASN A O 1
ATOM 3732 N N . LYS A 1 454 ? 2.460 -2.146 -31.430 1.00 82.81 454 LYS A N 1
ATOM 3733 C CA . LYS A 1 454 ? 3.676 -1.465 -30.946 1.00 82.81 454 LYS A CA 1
ATOM 3734 C C . LYS A 1 454 ? 4.950 -2.269 -31.207 1.00 82.81 454 LYS A C 1
ATOM 3736 O O . LYS A 1 454 ? 6.031 -1.702 -31.118 1.00 82.81 454 LYS A O 1
ATOM 3741 N N . ARG A 1 455 ? 4.815 -3.566 -31.505 1.00 92.62 455 ARG A N 1
ATOM 3742 C CA . ARG A 1 455 ? 5.917 -4.493 -31.816 1.00 92.62 455 ARG A CA 1
ATOM 3743 C C . ARG A 1 455 ? 5.698 -5.169 -33.178 1.00 92.62 455 ARG A C 1
ATOM 3745 O O . ARG A 1 455 ? 5.519 -6.388 -33.221 1.00 92.62 455 ARG A O 1
ATOM 3752 N N . PRO A 1 456 ? 5.608 -4.403 -34.284 1.00 94.94 456 PRO A N 1
ATOM 3753 C CA . PRO A 1 456 ? 5.347 -4.958 -35.616 1.00 94.94 456 PRO A CA 1
ATOM 3754 C C . PRO A 1 456 ? 6.465 -5.889 -36.114 1.00 94.94 456 PRO A C 1
ATOM 3756 O O . PRO A 1 456 ? 6.248 -6.672 -37.032 1.00 94.94 456 PRO A O 1
ATOM 3759 N N . GLU A 1 457 ? 7.656 -5.809 -35.521 1.00 96.50 457 GLU A N 1
ATOM 3760 C CA . GLU A 1 457 ? 8.807 -6.651 -35.837 1.00 96.50 457 GLU A CA 1
ATOM 3761 C C . GLU A 1 457 ? 8.685 -8.090 -35.313 1.00 96.50 457 GLU A C 1
ATOM 3763 O O . GLU A 1 457 ? 9.419 -8.970 -35.765 1.00 96.50 457 GLU A O 1
ATOM 3768 N N . LEU A 1 458 ? 7.771 -8.350 -34.372 1.00 97.31 458 LEU A N 1
ATOM 3769 C CA . LEU A 1 458 ? 7.576 -9.677 -33.796 1.00 97.31 458 LEU A CA 1
ATOM 3770 C C . LEU A 1 458 ? 6.605 -10.508 -34.636 1.00 97.31 458 LEU A C 1
ATOM 3772 O O . LEU A 1 458 ? 5.503 -10.081 -34.975 1.00 97.31 458 LEU A O 1
ATOM 3776 N N . THR A 1 459 ? 6.986 -11.752 -34.911 1.00 97.69 459 THR A N 1
ATOM 3777 C CA . THR A 1 459 ? 6.134 -12.722 -35.603 1.00 97.69 459 THR A CA 1
ATOM 3778 C C . THR A 1 459 ? 5.378 -13.563 -34.582 1.00 97.69 459 THR A C 1
ATOM 3780 O O . THR A 1 459 ? 5.981 -14.309 -33.809 1.00 97.69 459 THR A O 1
ATOM 3783 N N . VAL A 1 460 ? 4.047 -13.476 -34.576 1.00 97.19 460 VAL A N 1
ATOM 3784 C CA . VAL A 1 460 ? 3.205 -14.246 -33.651 1.00 97.19 460 VAL A CA 1
ATOM 3785 C C . VAL A 1 460 ? 2.949 -15.659 -34.191 1.00 97.19 460 VAL A C 1
ATOM 3787 O O . VAL A 1 460 ? 2.372 -15.790 -35.272 1.00 97.19 460 VAL A O 1
ATOM 3790 N N . PRO A 1 461 ? 3.304 -16.730 -33.452 1.00 97.56 461 PRO A N 1
ATOM 3791 C CA . PRO A 1 461 ? 3.007 -18.093 -33.878 1.00 97.56 461 PRO A CA 1
ATOM 3792 C C . PRO A 1 461 ? 1.491 -18.337 -34.058 1.00 97.56 461 PRO A C 1
ATOM 3794 O O . PRO A 1 461 ? 0.710 -17.972 -33.171 1.00 97.56 461 PRO A O 1
ATOM 3797 N N . PRO A 1 462 ? 1.044 -18.999 -35.148 1.00 96.12 462 PRO A N 1
ATOM 3798 C CA . PRO A 1 462 ? -0.380 -19.114 -35.492 1.00 96.12 462 PRO A CA 1
ATOM 3799 C C . PRO A 1 462 ? -1.264 -19.731 -34.398 1.00 96.12 462 PRO A C 1
ATOM 3801 O O . PRO A 1 462 ? -2.378 -19.281 -34.161 1.00 96.12 462 PRO A O 1
ATOM 3804 N N . ASN A 1 463 ? -0.757 -20.721 -33.662 1.00 95.31 463 ASN A N 1
ATOM 3805 C CA . ASN A 1 463 ? -1.489 -21.406 -32.588 1.00 95.31 463 ASN A CA 1
ATOM 3806 C C . ASN A 1 463 ? -1.725 -20.548 -31.323 1.00 95.31 463 ASN A C 1
ATOM 3808 O O . ASN A 1 463 ? -2.492 -20.941 -30.434 1.00 95.31 463 ASN A O 1
ATOM 3812 N N . ILE A 1 464 ? -1.055 -19.398 -31.208 1.00 95.06 464 ILE A N 1
ATOM 3813 C CA . ILE A 1 464 ? -1.288 -18.405 -30.149 1.00 95.06 464 ILE A CA 1
ATOM 3814 C C . ILE A 1 464 ? -1.779 -17.063 -30.697 1.00 95.06 464 ILE A C 1
ATOM 3816 O O . ILE A 1 464 ? -2.134 -16.195 -29.903 1.00 95.06 464 ILE A O 1
ATOM 3820 N N . ALA A 1 465 ? -1.865 -16.909 -32.022 1.00 94.62 465 ALA A N 1
ATOM 3821 C CA . ALA A 1 465 ? -2.392 -15.712 -32.667 1.00 94.62 465 ALA A CA 1
ATOM 3822 C C . ALA A 1 465 ? -3.827 -15.434 -32.209 1.00 94.62 465 ALA A C 1
ATOM 3824 O O . ALA A 1 465 ? -4.093 -14.351 -31.699 1.00 94.62 465 ALA A O 1
ATOM 3825 N N . ASP A 1 466 ? -4.705 -16.439 -32.237 1.00 89.31 466 ASP A N 1
ATOM 3826 C CA . ASP A 1 466 ? -6.087 -16.297 -31.757 1.00 89.31 466 ASP A CA 1
ATOM 3827 C C . ASP A 1 466 ? -6.170 -15.894 -30.283 1.00 89.31 466 ASP A C 1
ATOM 3829 O O . ASP A 1 466 ? -7.134 -15.273 -29.862 1.00 89.31 466 ASP A O 1
ATOM 3833 N N . GLU A 1 467 ? -5.176 -16.240 -29.466 1.00 88.31 467 GLU A N 1
ATOM 3834 C CA . GLU A 1 467 ? -5.147 -15.891 -28.045 1.00 88.31 467 GLU A CA 1
ATOM 3835 C C . GLU A 1 467 ? -4.637 -14.465 -27.805 1.00 88.31 467 GLU A C 1
ATOM 3837 O O . GLU A 1 467 ? -5.089 -13.803 -26.867 1.00 88.31 467 GLU A O 1
ATOM 3842 N N . ILE A 1 468 ? -3.681 -14.010 -28.619 1.00 88.00 468 ILE A N 1
ATOM 3843 C CA . ILE A 1 468 ? -3.081 -12.670 -28.569 1.00 88.00 468 ILE A CA 1
ATOM 3844 C C . ILE A 1 468 ? -4.016 -11.635 -29.184 1.00 88.00 468 ILE A C 1
ATOM 3846 O O . ILE A 1 468 ? -4.282 -10.604 -28.566 1.00 88.00 468 ILE A O 1
ATOM 3850 N N . PHE A 1 469 ? -4.548 -11.948 -30.360 1.00 86.25 469 PHE A N 1
ATOM 3851 C CA . PHE A 1 469 ? -5.419 -11.078 -31.134 1.00 86.25 469 PHE A CA 1
ATOM 3852 C C . PHE A 1 469 ? -6.898 -11.302 -30.858 1.00 86.25 469 PHE A C 1
ATOM 3854 O O . PHE A 1 469 ? -7.705 -10.542 -31.389 1.00 86.25 469 PHE A O 1
ATOM 3861 N N . ARG A 1 470 ? -7.279 -12.265 -29.996 1.00 80.88 470 ARG A N 1
ATOM 3862 C CA . ARG A 1 470 ? -8.634 -12.239 -29.442 1.00 80.88 470 ARG A CA 1
ATOM 3863 C C . ARG A 1 470 ? -8.843 -10.884 -28.806 1.00 80.88 470 ARG A C 1
ATOM 3865 O O . ARG A 1 470 ? -8.189 -10.492 -27.831 1.00 80.88 470 ARG A O 1
ATOM 3872 N N . GLU A 1 471 ? -9.764 -10.162 -29.404 1.00 54.34 471 GLU A N 1
ATOM 3873 C CA . GLU A 1 471 ? -10.278 -8.922 -28.903 1.00 54.34 471 GLU A CA 1
ATOM 3874 C C . GLU A 1 471 ? -11.010 -9.211 -27.592 1.00 54.34 471 GLU A C 1
ATOM 3876 O O . GLU A 1 471 ? -12.227 -9.236 -27.550 1.00 54.34 471 GLU A O 1
ATOM 3881 N N . SER A 1 472 ? -10.284 -9.321 -26.471 1.00 50.78 472 SER A N 1
ATOM 3882 C CA . SER A 1 472 ? -10.853 -8.931 -25.180 1.00 50.78 472 SER A CA 1
ATOM 3883 C C . SER A 1 472 ? -11.107 -7.422 -25.263 1.00 50.78 472 SER A C 1
ATOM 3885 O O . SER A 1 472 ? -10.335 -6.593 -24.776 1.00 50.78 472 SER A O 1
ATOM 3887 N N . THR A 1 473 ? -12.101 -7.039 -26.052 1.00 53.59 473 THR A N 1
ATOM 3888 C CA . THR A 1 473 ? -12.687 -5.718 -26.001 1.00 53.59 473 THR A CA 1
ATOM 3889 C C . THR A 1 473 ? -13.226 -5.567 -24.590 1.00 53.59 473 THR A C 1
ATOM 3891 O O . THR A 1 473 ? -13.620 -6.547 -23.949 1.00 53.59 473 THR A O 1
ATOM 3894 N N . TYR A 1 474 ? -13.256 -4.334 -24.093 1.00 54.75 474 TYR A N 1
ATOM 3895 C CA . TYR A 1 474 ? -14.001 -4.018 -22.878 1.00 54.75 474 TYR A CA 1
ATOM 3896 C C . TYR A 1 474 ? -15.398 -4.674 -22.908 1.00 54.75 474 TYR A C 1
ATOM 3898 O O . TYR A 1 474 ? -15.835 -5.225 -21.908 1.00 54.75 474 TYR A O 1
ATOM 3906 N N . THR A 1 475 ? -16.024 -4.736 -24.086 1.00 56.75 475 THR A N 1
ATOM 3907 C CA . THR A 1 475 ? -17.300 -5.398 -24.374 1.00 56.75 475 THR A CA 1
ATOM 3908 C C . THR A 1 475 ? -17.305 -6.928 -24.201 1.00 56.75 475 THR A C 1
ATOM 3910 O O . THR A 1 475 ? -18.306 -7.477 -23.746 1.00 56.75 475 THR A O 1
ATOM 3913 N N . GLU A 1 476 ? -16.229 -7.646 -24.544 1.00 55.97 476 GLU A N 1
ATOM 3914 C CA . GLU A 1 476 ? -16.113 -9.098 -24.307 1.00 55.97 476 GLU A CA 1
ATOM 3915 C C . GLU A 1 476 ? -15.780 -9.421 -22.848 1.00 55.97 476 GLU A C 1
ATOM 3917 O O . GLU A 1 476 ? -16.392 -10.309 -22.257 1.00 55.97 476 GLU A O 1
ATOM 3922 N N . ASP A 1 477 ? -14.881 -8.655 -22.226 1.00 56.16 477 ASP A N 1
ATOM 3923 C CA . ASP A 1 477 ? -14.615 -8.775 -20.789 1.00 56.16 477 ASP A CA 1
ATOM 3924 C C . ASP A 1 477 ? -15.864 -8.421 -19.963 1.00 56.16 477 ASP A C 1
ATOM 3926 O O . ASP A 1 477 ? -16.121 -9.054 -18.939 1.00 56.16 477 ASP A O 1
ATOM 3930 N N . GLN A 1 478 ? -16.696 -7.493 -20.450 1.00 59.28 478 GLN A N 1
ATOM 3931 C CA . GLN A 1 478 ? -18.019 -7.214 -19.895 1.00 59.28 478 GLN A CA 1
ATOM 3932 C C . GLN A 1 478 ? -18.950 -8.424 -19.906 1.00 59.28 478 GLN A C 1
ATOM 3934 O O . GLN A 1 478 ? -19.719 -8.598 -18.964 1.00 59.28 478 GLN A O 1
ATOM 3939 N N . LYS A 1 479 ? -18.854 -9.282 -20.926 1.00 60.50 479 LYS A N 1
ATOM 3940 C CA . LYS A 1 479 ? -19.592 -10.549 -20.973 1.00 60.50 479 LYS A CA 1
ATOM 3941 C C . LYS A 1 479 ? -18.975 -11.635 -20.089 1.00 60.50 479 LYS A C 1
ATOM 3943 O O . LYS A 1 479 ? -19.678 -12.574 -19.758 1.00 60.50 479 LYS A O 1
ATOM 3948 N N . SER A 1 480 ? -17.707 -11.537 -19.675 1.00 59.50 480 SER A N 1
ATOM 3949 C CA . SER A 1 480 ? -17.157 -12.463 -18.663 1.00 59.50 480 SER A CA 1
ATOM 3950 C C . SER A 1 480 ? -17.467 -12.018 -17.230 1.00 59.50 480 SER A C 1
ATOM 3952 O O . SER A 1 480 ? -17.546 -12.842 -16.322 1.00 59.50 480 SER A O 1
ATOM 3954 N N . PHE A 1 481 ? -17.765 -10.731 -17.011 1.00 61.25 481 PHE A N 1
ATOM 3955 C CA . PHE A 1 481 ? -18.259 -10.240 -15.719 1.00 61.25 481 PHE A CA 1
ATOM 3956 C C . PHE A 1 481 ? -19.602 -10.860 -15.288 1.00 61.25 481 PHE A C 1
ATOM 3958 O O . PHE A 1 481 ? -19.949 -10.760 -14.107 1.00 61.25 481 PHE A O 1
ATOM 3965 N N . SER A 1 482 ? -20.344 -11.502 -16.197 1.00 56.62 482 SER A N 1
ATOM 3966 C CA . SER A 1 482 ? -21.577 -12.234 -15.881 1.00 56.62 482 SER A CA 1
ATOM 3967 C C . SER A 1 482 ? -21.361 -13.645 -15.320 1.00 56.62 482 SER A C 1
ATOM 3969 O O . SER A 1 482 ? -22.337 -14.289 -14.956 1.00 56.62 482 SER A O 1
ATOM 3971 N N . GLU A 1 483 ? -20.123 -14.126 -15.175 1.00 73.19 483 GLU A N 1
ATOM 3972 C CA . GLU A 1 483 ? -19.836 -15.449 -14.589 1.00 73.19 483 GLU A CA 1
ATOM 3973 C C . GLU A 1 483 ? -19.776 -15.441 -13.047 1.00 73.19 483 GLU A C 1
ATOM 3975 O O . GLU A 1 483 ? -19.060 -16.232 -12.437 1.00 73.19 483 GLU A O 1
ATOM 3980 N N . LEU A 1 484 ? -20.514 -14.546 -12.381 1.00 87.06 484 LEU A N 1
ATOM 3981 C CA . LEU A 1 484 ? -20.699 -14.639 -10.930 1.00 87.06 484 LEU A CA 1
ATOM 3982 C C . LEU A 1 484 ? -21.662 -15.796 -10.641 1.00 87.06 484 LEU A C 1
ATOM 3984 O O . LEU A 1 484 ? -22.879 -15.640 -10.719 1.00 87.06 484 LEU A O 1
ATOM 3988 N N . THR A 1 485 ? -21.103 -16.971 -10.358 1.00 87.44 485 THR A N 1
ATOM 3989 C CA . THR A 1 485 ? -21.867 -18.198 -10.087 1.00 87.44 485 THR A CA 1
ATOM 3990 C C . THR A 1 485 ? -22.414 -18.252 -8.665 1.00 87.44 485 THR A C 1
ATOM 3992 O O . THR A 1 485 ? -23.447 -18.876 -8.428 1.00 87.44 485 THR A O 1
ATOM 3995 N N . GLU A 1 486 ? -21.746 -17.588 -7.723 1.00 94.94 486 GLU A N 1
ATOM 3996 C CA . GLU A 1 486 ? -22.146 -17.517 -6.320 1.00 94.94 486 GLU A CA 1
ATOM 3997 C C . GLU A 1 486 ? -22.639 -16.119 -5.953 1.00 94.94 486 GLU A C 1
ATOM 3999 O O . GLU A 1 486 ? -22.118 -15.117 -6.440 1.00 94.94 486 GLU A O 1
ATOM 4004 N N . MET A 1 487 ? -23.624 -16.051 -5.055 1.00 96.88 487 MET A N 1
ATOM 4005 C CA . MET A 1 487 ? -24.092 -14.793 -4.481 1.00 96.88 487 MET A CA 1
ATOM 4006 C C . MET A 1 487 ? -23.165 -14.363 -3.342 1.00 96.88 487 MET A C 1
ATOM 4008 O O . MET A 1 487 ? -23.020 -15.075 -2.346 1.00 96.88 487 MET A O 1
ATOM 4012 N N . ILE A 1 488 ? -22.554 -13.188 -3.479 1.00 96.44 488 ILE A N 1
ATOM 4013 C CA . ILE A 1 488 ? -21.666 -12.621 -2.458 1.00 96.44 488 ILE A CA 1
ATOM 4014 C C . ILE A 1 488 ? -22.422 -12.389 -1.151 1.00 96.44 488 ILE A C 1
ATOM 4016 O O . ILE A 1 488 ? -23.588 -12.011 -1.153 1.00 96.44 488 ILE A O 1
ATOM 4020 N N . ASP A 1 489 ? -21.755 -12.613 -0.024 1.00 97.50 489 ASP A N 1
ATOM 4021 C CA . ASP A 1 489 ? -22.217 -12.161 1.283 1.00 97.50 489 ASP A CA 1
ATOM 4022 C C . ASP A 1 489 ? -21.501 -10.854 1.616 1.00 97.50 489 ASP A C 1
ATOM 4024 O O . ASP A 1 489 ? -20.292 -10.839 1.861 1.00 97.50 489 ASP A O 1
ATOM 4028 N N . ILE A 1 490 ? -22.214 -9.724 1.553 1.00 97.88 490 ILE A N 1
ATOM 4029 C CA . ILE A 1 490 ? -21.548 -8.426 1.721 1.00 97.88 490 ILE A CA 1
ATOM 4030 C C . ILE A 1 490 ? -21.072 -8.212 3.161 1.00 97.88 490 ILE A C 1
ATOM 4032 O O . ILE A 1 490 ? -20.111 -7.478 3.372 1.00 97.88 490 ILE A O 1
ATOM 4036 N N . ILE A 1 491 ? -21.704 -8.855 4.148 1.00 98.19 491 ILE A N 1
ATOM 4037 C CA . ILE A 1 491 ? -21.300 -8.733 5.553 1.00 98.19 491 ILE A CA 1
ATOM 4038 C C . ILE A 1 491 ? -19.991 -9.480 5.779 1.00 98.19 491 ILE A C 1
ATOM 4040 O O . ILE A 1 491 ? -19.045 -8.891 6.304 1.00 98.19 491 ILE A O 1
ATOM 4044 N N . GLU A 1 492 ? -19.899 -10.716 5.286 1.00 97.69 492 GLU A N 1
ATOM 4045 C CA . GLU A 1 492 ? -18.656 -11.494 5.300 1.00 97.69 492 GLU A CA 1
ATOM 4046 C C . GLU A 1 492 ? -17.528 -10.746 4.575 1.00 97.69 492 GLU A C 1
ATOM 4048 O O . GLU A 1 492 ? -16.434 -10.593 5.112 1.00 97.69 492 GLU A O 1
ATOM 4053 N N . ALA A 1 493 ? -17.801 -10.184 3.393 1.00 97.88 493 ALA A N 1
ATOM 4054 C CA . ALA A 1 493 ? -16.806 -9.426 2.639 1.00 97.88 493 ALA A CA 1
ATOM 4055 C C . ALA A 1 493 ? -16.283 -8.190 3.400 1.00 97.88 493 ALA A C 1
ATOM 4057 O O . ALA A 1 493 ? -15.095 -7.871 3.315 1.00 97.88 493 ALA A O 1
ATOM 4058 N N . ILE A 1 494 ? -17.142 -7.491 4.156 1.00 98.06 494 ILE A N 1
ATOM 4059 C CA . ILE A 1 494 ? -16.725 -6.368 5.012 1.00 98.06 494 ILE A CA 1
ATOM 4060 C C . ILE A 1 494 ? -15.867 -6.863 6.183 1.00 98.06 494 ILE A C 1
ATOM 4062 O O . ILE A 1 494 ? -14.853 -6.237 6.495 1.00 98.06 494 ILE A O 1
ATOM 4066 N N . GLN A 1 495 ? -16.252 -7.967 6.826 1.00 97.19 495 GLN A N 1
ATOM 4067 C CA . GLN A 1 495 ? -15.495 -8.561 7.934 1.00 97.19 495 GLN A CA 1
ATOM 4068 C C . GLN A 1 495 ? -14.096 -8.982 7.472 1.00 97.19 495 GLN A C 1
ATOM 4070 O O . GLN A 1 495 ? -13.107 -8.482 8.004 1.00 97.19 495 GLN A O 1
ATOM 4075 N N . VAL A 1 496 ? -14.014 -9.765 6.391 1.00 96.94 496 VAL A N 1
ATOM 4076 C CA . VAL A 1 496 ? -12.754 -10.207 5.773 1.00 96.94 496 VAL A CA 1
ATOM 4077 C C . VAL A 1 496 ? -11.888 -9.017 5.346 1.00 96.94 496 VAL A C 1
ATOM 4079 O O . VAL A 1 496 ? -10.668 -9.045 5.510 1.00 96.94 496 VAL A O 1
ATOM 4082 N N . TYR A 1 497 ? -12.492 -7.938 4.833 1.00 97.31 497 TYR A N 1
ATOM 4083 C CA . TYR A 1 497 ? -11.761 -6.713 4.504 1.00 97.31 497 TYR A CA 1
ATOM 4084 C C . TYR A 1 497 ? -11.053 -6.107 5.724 1.00 97.31 497 TYR A C 1
ATOM 4086 O O . TYR A 1 497 ? -9.889 -5.718 5.613 1.00 97.31 497 TYR A O 1
ATOM 4094 N N . TYR A 1 498 ? -11.729 -6.020 6.873 1.00 94.75 498 TYR A N 1
ATOM 4095 C CA . TYR A 1 498 ? -11.133 -5.461 8.088 1.00 94.75 498 TYR A CA 1
ATOM 4096 C C . TYR A 1 498 ? -10.145 -6.418 8.758 1.00 94.75 498 TYR A C 1
ATOM 4098 O O . TYR A 1 498 ? -9.097 -5.956 9.200 1.00 94.75 498 TYR A O 1
ATOM 4106 N N . GLU A 1 499 ? -10.435 -7.721 8.784 1.00 92.31 499 GLU A N 1
ATOM 4107 C CA . GLU A 1 499 ? -9.525 -8.757 9.296 1.00 92.31 499 GLU A CA 1
ATOM 4108 C C . GLU A 1 499 ? -8.186 -8.757 8.550 1.00 92.31 499 GLU A C 1
ATOM 4110 O O . GLU A 1 499 ? -7.127 -8.852 9.161 1.00 92.31 499 GLU A O 1
ATOM 4115 N N . LEU A 1 500 ? -8.221 -8.594 7.224 1.00 85.81 500 LEU A N 1
ATOM 4116 C CA . LEU A 1 500 ? -7.033 -8.621 6.366 1.00 85.81 500 LEU A CA 1
ATOM 4117 C C . LEU A 1 500 ? -6.496 -7.222 6.033 1.00 85.81 500 LEU A C 1
ATOM 4119 O O . LEU A 1 500 ? -5.739 -7.064 5.071 1.00 85.81 500 LEU A O 1
ATOM 4123 N N . ASN A 1 501 ? -6.921 -6.199 6.782 1.00 85.38 501 ASN A N 1
ATOM 4124 C CA . ASN A 1 501 ? -6.496 -4.802 6.647 1.00 85.38 501 ASN A CA 1
ATOM 4125 C C . ASN A 1 501 ? -6.515 -4.274 5.192 1.00 85.38 501 ASN A C 1
ATOM 4127 O O . ASN A 1 501 ? -5.629 -3.546 4.742 1.00 85.38 501 ASN A O 1
ATOM 4131 N N . GLY A 1 502 ? -7.521 -4.680 4.413 1.00 86.56 502 GLY A N 1
ATOM 4132 C CA . GLY A 1 502 ? -7.680 -4.280 3.017 1.00 86.56 502 GLY A CA 1
ATOM 4133 C C . GLY A 1 502 ? -6.672 -4.874 2.028 1.00 86.56 502 GLY A C 1
ATOM 4134 O O . GLY A 1 502 ? -6.532 -4.343 0.923 1.00 86.56 502 GLY A O 1
ATOM 4135 N N . ASN A 1 503 ? -5.981 -5.965 2.373 1.00 83.62 503 ASN A N 1
ATOM 4136 C CA . ASN A 1 503 ? -5.093 -6.668 1.449 1.00 83.62 503 ASN A CA 1
ATOM 4137 C C . ASN A 1 503 ? -5.893 -7.488 0.418 1.00 83.62 503 ASN A C 1
ATOM 4139 O O . ASN A 1 503 ? -6.267 -8.636 0.655 1.00 83.62 503 ASN A O 1
ATOM 4143 N N . TRP A 1 504 ? -6.123 -6.914 -0.766 1.00 90.94 504 TRP A N 1
ATOM 4144 C CA . TRP A 1 504 ? -6.945 -7.518 -1.826 1.00 90.94 504 TRP A CA 1
ATOM 4145 C C . TRP A 1 504 ? -6.460 -8.887 -2.324 1.00 90.94 504 TRP A C 1
ATOM 4147 O O . TRP A 1 504 ? -7.277 -9.681 -2.795 1.00 90.94 504 TRP A O 1
ATOM 4157 N N . ILE A 1 505 ? -5.162 -9.189 -2.216 1.00 82.25 505 ILE A N 1
ATOM 4158 C CA . ILE A 1 505 ? -4.608 -10.494 -2.607 1.00 82.25 505 ILE A CA 1
ATOM 4159 C C . ILE A 1 505 ? -5.022 -11.555 -1.585 1.00 82.25 505 ILE A C 1
ATOM 4161 O O . ILE A 1 505 ? -5.516 -12.614 -1.969 1.00 82.25 505 ILE A O 1
ATOM 4165 N N . LEU A 1 506 ? -4.869 -11.264 -0.290 1.00 78.81 506 LEU A N 1
ATOM 4166 C CA . LEU A 1 506 ? -5.292 -12.171 0.779 1.00 78.81 506 LEU A CA 1
ATOM 4167 C C . LEU A 1 506 ? -6.815 -12.325 0.813 1.00 78.81 506 LEU A C 1
ATOM 4169 O O . LEU A 1 506 ? -7.307 -13.443 0.941 1.00 78.81 506 LEU A O 1
ATOM 4173 N N . ILE A 1 507 ? -7.557 -11.235 0.596 1.00 91.06 507 ILE A N 1
ATOM 4174 C CA . ILE A 1 507 ? -9.022 -11.259 0.481 1.00 91.06 507 ILE A CA 1
ATOM 4175 C C . ILE A 1 507 ? -9.452 -12.197 -0.657 1.00 91.06 507 ILE A C 1
ATOM 4177 O O . ILE A 1 507 ? -10.316 -13.044 -0.452 1.00 91.06 507 ILE A O 1
ATOM 4181 N N . SER A 1 508 ? -8.800 -12.124 -1.825 1.00 89.06 508 SER A N 1
ATOM 4182 C CA . SER A 1 508 ? -9.085 -13.032 -2.952 1.00 89.06 508 SER A CA 1
ATOM 4183 C C . SER A 1 508 ? -8.784 -14.499 -2.627 1.00 89.06 508 SER A C 1
ATOM 4185 O O . SER A 1 508 ? -9.413 -15.389 -3.181 1.00 89.06 508 SER A O 1
ATOM 4187 N N . ARG A 1 509 ? -7.814 -14.780 -1.744 1.00 85.06 509 ARG A N 1
ATOM 4188 C CA . ARG A 1 509 ? -7.530 -16.152 -1.287 1.00 85.06 509 ARG A CA 1
ATOM 4189 C C . ARG A 1 509 ? -8.567 -16.648 -0.283 1.00 85.06 509 ARG A C 1
ATOM 4191 O O . ARG A 1 509 ? -8.877 -17.833 -0.281 1.00 85.06 509 ARG A O 1
ATOM 4198 N N . ARG A 1 510 ? -9.075 -15.753 0.572 1.00 92.06 510 ARG A N 1
ATOM 4199 C CA . ARG A 1 510 ? -10.094 -16.063 1.584 1.00 92.06 510 ARG A CA 1
ATOM 4200 C C . ARG A 1 510 ? -11.475 -16.273 0.965 1.00 92.06 510 ARG A C 1
ATOM 4202 O O . ARG A 1 510 ? -12.210 -17.122 1.451 1.00 92.06 510 ARG A O 1
ATOM 4209 N N . MET A 1 511 ? -11.789 -15.540 -0.102 1.00 96.12 511 MET A N 1
ATOM 4210 C CA . MET A 1 511 ? -13.044 -15.631 -0.855 1.00 96.12 511 MET A CA 1
ATOM 4211 C C . MET A 1 511 ? -12.764 -15.996 -2.327 1.00 96.12 511 MET A C 1
ATOM 4213 O O . MET A 1 511 ? -12.956 -15.160 -3.210 1.00 96.12 511 MET A O 1
ATOM 4217 N N . PRO A 1 512 ? -12.270 -17.217 -2.616 1.00 92.81 512 PRO A N 1
ATOM 4218 C CA . PRO A 1 512 ? -11.761 -17.597 -3.939 1.00 92.81 512 PRO A CA 1
ATOM 4219 C C . PRO A 1 512 ? -12.817 -17.609 -5.050 1.00 92.81 512 PRO A C 1
ATOM 4221 O O . PRO A 1 512 ? -12.459 -17.551 -6.225 1.00 92.81 512 PRO A O 1
ATOM 4224 N N . GLN A 1 513 ? -14.104 -17.657 -4.702 1.00 93.69 513 GLN A N 1
ATOM 4225 C CA . GLN A 1 513 ? -15.200 -17.541 -5.663 1.00 93.69 513 GLN A CA 1
ATOM 4226 C C . GLN A 1 513 ? -15.343 -16.114 -6.232 1.00 93.69 513 GLN A C 1
ATOM 4228 O O . GLN A 1 513 ? -15.988 -15.917 -7.260 1.00 93.69 513 GLN A O 1
ATOM 4233 N N . PHE A 1 514 ? -14.737 -15.110 -5.584 1.00 94.81 514 PHE A N 1
ATOM 4234 C CA . PHE A 1 514 ? -14.797 -13.713 -5.997 1.00 94.81 514 PHE A CA 1
ATOM 4235 C C . PHE A 1 514 ? -13.395 -13.149 -6.212 1.00 94.81 514 PHE A C 1
ATOM 4237 O O . PHE A 1 514 ? -12.493 -13.277 -5.388 1.00 94.81 514 PHE A O 1
ATOM 4244 N N . LYS A 1 515 ? -13.215 -12.400 -7.300 1.00 93.12 515 LYS A N 1
ATOM 4245 C CA . LYS A 1 515 ? -11.992 -11.612 -7.472 1.00 93.12 515 LYS A CA 1
ATOM 4246 C C . LYS A 1 515 ? -11.944 -10.499 -6.425 1.00 93.12 515 LYS A C 1
ATOM 4248 O O . LYS A 1 515 ? -12.929 -9.785 -6.232 1.00 93.12 515 LYS A O 1
ATOM 4253 N N . GLY A 1 516 ? -10.778 -10.241 -5.833 1.00 93.06 516 GLY A N 1
ATOM 4254 C CA . GLY A 1 516 ? -10.614 -9.160 -4.852 1.00 93.06 516 GLY A CA 1
ATOM 4255 C C . GLY A 1 516 ? -10.986 -7.779 -5.394 1.00 93.06 516 GLY A C 1
ATOM 4256 O O . GLY A 1 516 ? -11.498 -6.945 -4.653 1.00 93.06 516 GLY A O 1
ATOM 4257 N N . GLY A 1 517 ? -10.809 -7.542 -6.698 1.00 96.06 517 GLY A N 1
ATOM 4258 C CA . GLY A 1 517 ? -11.250 -6.298 -7.332 1.00 96.06 517 GLY A CA 1
ATOM 4259 C C . GLY A 1 517 ? -12.774 -6.155 -7.414 1.00 96.06 517 GLY A C 1
ATOM 4260 O O . GLY A 1 517 ? -13.285 -5.047 -7.261 1.00 96.06 517 GLY A O 1
ATOM 4261 N N . TYR A 1 518 ? -13.507 -7.262 -7.568 1.00 97.00 518 TYR A N 1
ATOM 4262 C CA . TYR A 1 518 ? -14.970 -7.267 -7.496 1.00 97.00 518 TYR A CA 1
ATOM 4263 C C . TYR A 1 518 ? -15.455 -7.002 -6.063 1.00 97.00 518 TYR A C 1
ATOM 4265 O O . TYR A 1 518 ? -16.357 -6.193 -5.850 1.00 97.00 518 TYR A O 1
ATOM 4273 N N . ILE A 1 519 ? -14.793 -7.589 -5.062 1.00 97.88 519 ILE A N 1
ATOM 4274 C CA . ILE A 1 519 ? -15.079 -7.297 -3.650 1.00 97.88 519 ILE A CA 1
ATOM 4275 C C . ILE A 1 519 ? -14.855 -5.804 -3.363 1.00 97.88 519 ILE A C 1
ATOM 4277 O O . ILE A 1 519 ? -15.746 -5.135 -2.841 1.00 97.88 519 ILE A O 1
ATOM 4281 N N . ALA A 1 520 ? -13.717 -5.239 -3.784 1.00 97.69 520 ALA A N 1
ATOM 4282 C CA . ALA A 1 520 ? -13.444 -3.806 -3.652 1.00 97.69 520 ALA A CA 1
ATOM 4283 C C . ALA A 1 520 ? -14.526 -2.939 -4.323 1.00 97.69 520 ALA A C 1
ATOM 4285 O O . ALA A 1 520 ? -14.933 -1.911 -3.776 1.00 97.69 520 ALA A O 1
ATOM 4286 N N . TYR A 1 521 ? -15.013 -3.359 -5.492 1.00 97.88 521 TYR A N 1
ATOM 4287 C CA . TYR A 1 521 ? -16.090 -2.692 -6.216 1.00 97.88 521 TYR A CA 1
ATOM 4288 C C . TYR A 1 521 ? -17.398 -2.650 -5.411 1.00 97.88 521 TYR A C 1
ATOM 4290 O O . TYR A 1 521 ? -17.973 -1.569 -5.249 1.00 97.88 521 TYR A O 1
ATOM 4298 N N . ILE A 1 522 ? -17.845 -3.781 -4.856 1.00 98.00 522 ILE A N 1
ATOM 4299 C CA . ILE A 1 522 ? -19.087 -3.829 -4.070 1.00 98.00 522 ILE A CA 1
ATOM 4300 C C . ILE A 1 522 ? -18.941 -3.041 -2.763 1.00 98.00 522 ILE A C 1
ATOM 4302 O O . ILE A 1 522 ? -19.832 -2.263 -2.420 1.00 98.00 522 ILE A O 1
ATOM 4306 N N . LEU A 1 523 ? -17.799 -3.139 -2.073 1.00 98.12 523 LEU A N 1
ATOM 4307 C CA . LEU A 1 523 ? -17.532 -2.335 -0.873 1.00 98.12 523 LEU A CA 1
ATOM 4308 C C . LEU A 1 523 ? -17.592 -0.829 -1.178 1.00 98.12 523 LEU A C 1
ATOM 4310 O O . LEU A 1 523 ? -18.219 -0.062 -0.444 1.00 98.12 523 LEU A O 1
ATOM 4314 N N . TYR A 1 524 ? -17.012 -0.396 -2.302 1.00 97.50 524 TYR A N 1
ATOM 4315 C CA . TYR A 1 524 ? -17.108 0.992 -2.757 1.00 97.50 524 TYR A CA 1
ATOM 4316 C C . TY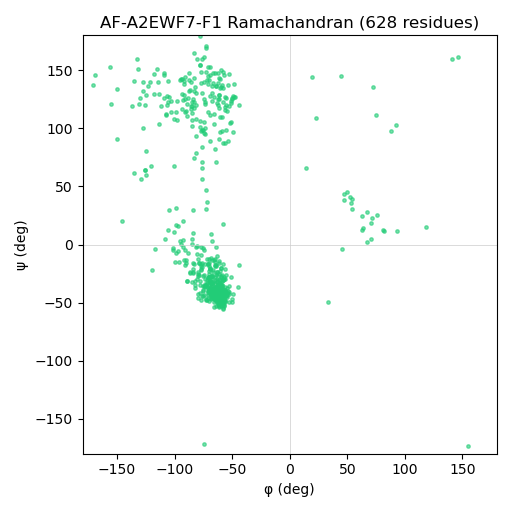R A 1 524 ? -18.547 1.410 -3.080 1.00 97.50 524 TYR A C 1
ATOM 4318 O O . TYR A 1 524 ? -18.959 2.531 -2.753 1.00 97.50 524 TYR A O 1
ATOM 4326 N N . TYR A 1 525 ? -19.329 0.526 -3.705 1.00 97.25 525 TYR A N 1
ATOM 4327 C CA . TYR A 1 525 ? -20.743 0.776 -3.964 1.00 97.25 525 TYR A CA 1
ATOM 4328 C C . TYR A 1 525 ? -21.521 0.996 -2.662 1.00 97.25 525 TYR A C 1
ATOM 4330 O O . TYR A 1 525 ? -22.275 1.967 -2.580 1.00 97.25 525 TYR A O 1
ATOM 4338 N N . VAL A 1 526 ? -21.293 0.181 -1.626 1.00 97.38 526 VAL A N 1
ATOM 4339 C CA . VAL A 1 526 ? -21.908 0.373 -0.302 1.00 97.38 526 VAL A CA 1
ATOM 4340 C C . VAL A 1 526 ? -21.509 1.731 0.279 1.00 97.38 526 VAL A C 1
ATOM 4342 O O . VAL A 1 526 ? -22.383 2.549 0.570 1.00 97.38 526 VAL A O 1
ATOM 4345 N N . CYS A 1 527 ? -20.209 2.046 0.349 1.00 95.94 527 CYS A N 1
ATOM 4346 C CA . CYS A 1 527 ? -19.723 3.336 0.860 1.00 95.94 527 CYS A CA 1
ATOM 4347 C C . CYS A 1 527 ? -20.376 4.540 0.173 1.00 95.94 527 CYS A C 1
ATOM 4349 O O . CYS A 1 527 ? -20.810 5.491 0.823 1.00 95.94 527 CYS A O 1
ATOM 4351 N N . THR A 1 528 ? -20.397 4.528 -1.160 1.00 94.94 528 THR A N 1
ATOM 4352 C CA . THR A 1 528 ? -20.897 5.660 -1.949 1.00 94.94 528 THR A CA 1
ATOM 4353 C C . THR A 1 528 ? -22.409 5.761 -1.942 1.00 94.94 528 THR A C 1
ATOM 4355 O O . THR A 1 528 ? -22.928 6.861 -2.099 1.00 94.94 528 THR A O 1
ATOM 4358 N N . SER A 1 529 ? -23.112 4.646 -1.758 1.00 95.50 529 SER A N 1
ATOM 4359 C CA . SER A 1 529 ? -24.567 4.638 -1.653 1.00 95.50 529 SER A CA 1
ATOM 4360 C C . SER A 1 529 ? -25.034 5.100 -0.278 1.00 95.50 529 SER A C 1
ATOM 4362 O O . SER A 1 529 ? -26.079 5.735 -0.199 1.00 95.50 529 SER A O 1
ATOM 4364 N N . LEU A 1 530 ? -24.257 4.847 0.781 1.00 94.19 530 LEU A N 1
ATOM 4365 C CA . LEU A 1 530 ? -24.522 5.342 2.136 1.00 94.19 530 LEU A CA 1
ATOM 4366 C C . LEU A 1 530 ? -24.275 6.851 2.273 1.00 94.19 530 LEU A C 1
ATOM 4368 O O . LEU A 1 530 ? -25.043 7.546 2.937 1.00 94.19 530 LEU A O 1
ATOM 4372 N N . LYS A 1 531 ? -23.259 7.392 1.593 1.00 89.88 531 LYS A N 1
ATOM 4373 C CA . LYS A 1 531 ? -22.996 8.838 1.568 1.00 89.88 531 LYS A CA 1
ATOM 4374 C C . LYS A 1 531 ? -23.961 9.564 0.621 1.00 89.88 531 LYS A C 1
ATOM 4376 O O . LYS A 1 531 ? -24.143 9.154 -0.522 1.00 89.88 531 LYS A O 1
ATOM 4381 N N . LYS A 1 532 ? -24.475 10.739 1.014 1.00 79.25 532 LYS A N 1
ATOM 4382 C CA . LYS A 1 532 ? -25.207 11.671 0.117 1.00 79.25 532 LYS A CA 1
ATOM 4383 C C . LYS A 1 532 ? -24.283 12.381 -0.894 1.00 79.25 532 LYS A C 1
ATOM 4385 O O . LYS A 1 532 ? -24.446 13.561 -1.194 1.00 79.25 532 LYS A O 1
ATOM 4390 N N . THR A 1 533 ? -23.270 11.695 -1.410 1.00 76.56 533 THR A N 1
ATOM 4391 C CA . THR A 1 533 ? -22.349 12.263 -2.399 1.00 76.56 533 THR A CA 1
ATOM 4392 C C . THR A 1 533 ? -22.966 12.206 -3.784 1.00 76.56 533 THR A C 1
ATOM 4394 O O . THR A 1 533 ? -23.406 11.151 -4.241 1.00 76.56 533 THR A O 1
ATOM 4397 N N . ARG A 1 534 ? -22.947 13.337 -4.495 1.00 74.94 534 ARG A N 1
ATOM 4398 C CA . ARG A 1 534 ? -23.293 13.359 -5.917 1.00 74.94 534 ARG A CA 1
ATOM 4399 C C . ARG A 1 534 ? -22.297 12.479 -6.670 1.00 74.94 534 ARG A C 1
ATOM 4401 O O . ARG A 1 534 ? -21.100 12.765 -6.678 1.00 74.94 534 ARG A O 1
ATOM 4408 N N . ARG A 1 535 ? -22.786 11.409 -7.302 1.00 72.94 535 ARG A N 1
ATOM 4409 C CA . ARG A 1 535 ? -21.962 10.586 -8.191 1.00 72.94 535 ARG A CA 1
ATOM 4410 C C . ARG A 1 535 ? -21.487 11.455 -9.352 1.00 72.94 535 ARG A C 1
ATOM 4412 O O . ARG A 1 535 ? -22.285 12.089 -10.042 1.00 72.94 535 ARG A O 1
ATOM 4419 N N . THR A 1 536 ? -20.177 11.499 -9.557 1.00 75.19 536 THR A N 1
ATOM 4420 C CA . THR A 1 536 ? -19.592 12.152 -10.726 1.00 75.19 536 THR A CA 1
ATOM 4421 C C . THR A 1 536 ? -19.971 11.352 -11.970 1.00 75.19 536 THR A C 1
ATOM 4423 O O . THR A 1 536 ? -19.639 10.172 -12.043 1.00 75.19 536 THR A O 1
ATOM 4426 N N . LYS A 1 537 ? -20.615 11.986 -12.960 1.00 82.00 537 LYS A N 1
ATOM 4427 C CA . LYS A 1 537 ? -21.051 11.346 -14.222 1.00 82.00 537 LYS A CA 1
ATOM 4428 C C . LYS A 1 537 ? -19.903 10.821 -15.103 1.00 82.00 537 LYS A C 1
ATOM 4430 O O . LYS A 1 537 ? -20.152 10.267 -16.162 1.00 82.00 537 LYS A O 1
ATOM 4435 N N . THR A 1 538 ? -18.651 11.016 -14.695 1.00 91.25 538 THR A N 1
ATOM 4436 C CA . THR A 1 538 ? -17.458 10.675 -15.479 1.00 91.25 538 THR A CA 1
ATOM 4437 C C . THR A 1 538 ? -17.089 9.192 -15.447 1.00 91.25 538 THR A C 1
ATOM 4439 O O . THR A 1 538 ? -16.303 8.770 -16.290 1.00 91.25 538 THR A O 1
ATOM 4442 N N . TRP A 1 539 ? -17.626 8.415 -14.500 1.00 94.56 539 TRP A N 1
ATOM 4443 C CA . TRP A 1 539 ? -17.360 6.981 -14.356 1.00 94.56 539 TRP A CA 1
ATOM 4444 C C . TRP A 1 539 ? -18.668 6.207 -14.208 1.00 94.56 539 TRP A C 1
ATOM 4446 O O . TRP A 1 539 ? -19.431 6.450 -13.271 1.00 94.56 539 TRP A O 1
ATOM 4456 N N . SER A 1 540 ? -18.905 5.269 -15.116 1.00 93.81 540 SER A N 1
ATOM 4457 C CA . SER A 1 540 ? -19.982 4.286 -15.020 1.00 93.81 540 SER A CA 1
ATOM 4458 C C . SER A 1 540 ? -19.638 3.189 -14.008 1.00 93.81 540 SER A C 1
ATOM 4460 O O . SER A 1 540 ? -18.474 2.954 -13.680 1.00 93.81 540 SER A O 1
ATOM 4462 N N . MET A 1 541 ? -20.658 2.487 -13.512 1.00 93.88 541 MET A N 1
ATOM 4463 C CA . MET A 1 541 ? -20.461 1.387 -12.564 1.00 93.88 541 MET A CA 1
ATOM 4464 C C . MET A 1 541 ? -19.645 0.239 -13.175 1.00 93.88 541 MET A C 1
ATOM 4466 O O . MET A 1 541 ? -18.806 -0.339 -12.489 1.00 93.88 541 MET A O 1
ATOM 4470 N N . GLN A 1 542 ? -19.832 -0.036 -14.464 1.00 93.00 542 GLN A N 1
ATOM 4471 C CA . GLN A 1 542 ? -19.086 -1.064 -15.188 1.00 93.00 542 GLN A CA 1
ATOM 4472 C C . GLN A 1 542 ? -17.605 -0.687 -15.360 1.00 93.00 542 GLN A C 1
ATOM 4474 O O . GLN A 1 542 ? -16.739 -1.522 -15.109 1.00 93.00 542 GLN A O 1
ATOM 4479 N N . GLU A 1 543 ? -17.289 0.579 -15.673 1.00 94.38 543 GLU A N 1
ATOM 4480 C CA . GLU A 1 543 ? -15.894 1.051 -15.740 1.00 94.38 543 GLU A CA 1
ATOM 4481 C C . GLU A 1 543 ? -15.197 0.934 -14.375 1.00 94.38 543 GLU A C 1
ATOM 4483 O O . GLU A 1 543 ? -14.023 0.575 -14.308 1.00 94.38 543 GLU A O 1
ATOM 4488 N N . LEU A 1 544 ? -15.910 1.219 -13.276 1.00 96.12 544 LEU A N 1
ATOM 4489 C CA . LEU A 1 544 ? -15.371 1.090 -11.917 1.00 96.12 544 LEU A CA 1
ATOM 4490 C C . LEU A 1 544 ? -15.087 -0.366 -11.549 1.00 96.12 544 LEU A C 1
ATOM 4492 O O . LEU A 1 544 ? -14.033 -0.652 -10.984 1.00 96.12 544 LEU A O 1
ATOM 4496 N N . ARG A 1 545 ? -16.005 -1.279 -11.878 1.00 95.44 545 ARG A N 1
ATOM 4497 C CA . ARG A 1 545 ? -15.803 -2.717 -11.680 1.00 95.44 545 ARG A CA 1
ATOM 4498 C C . ARG A 1 545 ? -14.596 -3.208 -12.476 1.00 95.44 545 ARG A C 1
ATOM 4500 O O . ARG A 1 545 ? -13.685 -3.801 -11.902 1.00 95.44 545 ARG A O 1
ATOM 4507 N N . PHE A 1 546 ? -14.553 -2.877 -13.767 1.00 94.12 546 PHE A N 1
ATOM 4508 C CA . PHE A 1 546 ? -13.461 -3.241 -14.667 1.00 94.12 546 PHE A CA 1
ATOM 4509 C C . PHE A 1 546 ? -12.106 -2.747 -14.148 1.00 94.12 546 PHE A C 1
ATOM 4511 O O . PHE A 1 546 ? -11.163 -3.528 -14.033 1.00 94.12 546 PHE A O 1
ATOM 4518 N N . LEU A 1 547 ? -12.023 -1.465 -13.775 1.00 95.62 547 LEU A N 1
ATOM 4519 C CA . LEU A 1 547 ? -10.828 -0.844 -13.203 1.00 95.62 547 LEU A CA 1
ATOM 4520 C C . LEU A 1 547 ? -10.262 -1.659 -12.032 1.00 95.62 547 LEU A C 1
ATOM 4522 O O . LEU A 1 547 ? -9.056 -1.901 -11.969 1.00 95.62 547 LEU A O 1
ATOM 4526 N N . LEU A 1 548 ? -11.123 -2.036 -11.087 1.00 96.12 548 LEU A N 1
ATOM 4527 C CA . LEU A 1 548 ? -10.708 -2.676 -9.843 1.00 96.12 548 LEU A CA 1
ATOM 4528 C C . LEU A 1 548 ? -10.336 -4.142 -10.053 1.00 96.12 548 LEU A C 1
ATOM 4530 O O . LEU A 1 548 ? -9.286 -4.562 -9.569 1.00 96.12 548 LEU A O 1
ATOM 4534 N N . GLU A 1 549 ? -11.136 -4.900 -10.808 1.00 93.94 549 GLU A N 1
ATOM 4535 C CA . GLU A 1 549 ? -10.823 -6.293 -11.153 1.00 93.94 549 GLU A CA 1
ATOM 4536 C C . GLU A 1 549 ? -9.480 -6.395 -11.875 1.00 93.94 549 GLU A C 1
ATOM 4538 O O . GLU A 1 549 ? -8.565 -7.057 -11.386 1.00 93.94 549 GLU A O 1
ATOM 4543 N N . LYS A 1 550 ? -9.302 -5.647 -12.971 1.00 92.62 550 LYS A N 1
ATOM 4544 C CA . LYS A 1 550 ? -8.061 -5.700 -13.752 1.00 92.62 550 LYS A CA 1
ATOM 4545 C C . LYS A 1 550 ? -6.850 -5.249 -12.941 1.00 92.62 550 LYS A C 1
ATOM 4547 O O . LYS A 1 550 ? -5.755 -5.789 -13.102 1.00 92.62 550 LYS A O 1
ATOM 4552 N N . ARG A 1 551 ? -7.023 -4.279 -12.039 1.00 92.50 551 ARG A N 1
ATOM 4553 C CA . ARG A 1 551 ? -5.919 -3.828 -11.193 1.00 92.50 551 ARG A CA 1
ATOM 4554 C C . ARG A 1 551 ? -5.483 -4.890 -10.188 1.00 92.50 551 ARG A C 1
ATOM 4556 O O . ARG A 1 551 ? -4.278 -5.044 -9.991 1.00 92.50 551 ARG A O 1
ATOM 4563 N N . VAL A 1 552 ? -6.427 -5.584 -9.552 1.00 87.88 552 VAL A N 1
ATOM 4564 C CA . VAL A 1 552 ? -6.121 -6.681 -8.617 1.00 87.88 552 VAL A CA 1
ATOM 4565 C C . VAL A 1 552 ? -5.525 -7.880 -9.359 1.00 87.88 552 VAL A C 1
ATOM 4567 O O . VAL A 1 552 ? -4.577 -8.478 -8.860 1.00 87.88 552 VAL A O 1
ATOM 4570 N N . ASP A 1 553 ? -5.938 -8.118 -10.607 1.00 83.38 553 ASP A N 1
ATOM 4571 C CA . ASP A 1 553 ? -5.308 -9.081 -11.527 1.00 83.38 553 ASP A CA 1
ATOM 4572 C C . ASP A 1 553 ? -3.887 -8.657 -11.971 1.00 83.38 553 ASP A C 1
ATOM 4574 O O . ASP A 1 553 ? -3.247 -9.314 -12.799 1.00 83.38 553 ASP A O 1
ATOM 4578 N N . GLY A 1 554 ? -3.371 -7.539 -11.454 1.00 81.69 554 GLY A N 1
ATOM 4579 C CA . GLY A 1 554 ? -2.009 -7.070 -11.673 1.00 81.69 554 GLY A CA 1
ATOM 4580 C C . GLY A 1 554 ? -1.789 -6.332 -12.990 1.00 81.69 554 GLY A C 1
ATOM 4581 O O . GLY A 1 554 ? -0.631 -6.107 -13.338 1.00 81.69 554 GLY A O 1
ATOM 4582 N N . LEU A 1 555 ? -2.843 -5.933 -13.719 1.00 83.06 555 LEU A N 1
ATOM 4583 C CA . LEU A 1 555 ? -2.653 -5.133 -14.932 1.00 83.06 555 LEU A CA 1
ATOM 4584 C C . LEU A 1 555 ? -2.029 -3.763 -14.582 1.00 83.06 555 LEU A C 1
ATOM 4586 O O . LEU A 1 555 ? -2.432 -3.114 -13.597 1.00 83.06 555 LEU A O 1
ATOM 4590 N N . PRO A 1 556 ? -1.040 -3.299 -15.369 1.00 83.38 556 PRO A N 1
ATOM 4591 C CA . PRO A 1 556 ? -0.533 -1.935 -15.311 1.00 83.38 556 PRO A CA 1
ATOM 4592 C C . PRO A 1 556 ? -1.626 -0.890 -15.564 1.00 83.38 556 PRO A C 1
ATOM 4594 O O . PRO A 1 556 ? -2.555 -1.095 -16.340 1.00 83.38 556 PRO A O 1
ATOM 4597 N N . VAL A 1 557 ? -1.484 0.281 -14.938 1.00 88.69 557 VAL A N 1
ATOM 4598 C CA . VAL A 1 557 ? -2.440 1.398 -15.076 1.00 88.69 557 VAL A CA 1
ATOM 4599 C C . VAL A 1 557 ? -2.560 1.871 -16.528 1.00 88.69 557 VAL A C 1
ATOM 4601 O O . VAL A 1 557 ? -3.660 2.199 -16.964 1.00 88.69 557 VAL A O 1
ATOM 4604 N N . GLN A 1 558 ? -1.456 1.864 -17.279 1.00 86.00 558 GLN A N 1
ATOM 4605 C CA . GLN A 1 558 ? -1.465 2.221 -18.697 1.00 86.00 558 GLN A CA 1
ATOM 4606 C C . GLN A 1 558 ? -2.370 1.286 -19.510 1.00 86.00 558 GLN A C 1
ATOM 4608 O O . GLN A 1 558 ? -3.208 1.763 -20.259 1.00 86.00 558 GLN A O 1
ATOM 4613 N N . GLU A 1 559 ? -2.282 -0.028 -19.303 1.00 84.06 559 GLU A N 1
ATOM 4614 C CA . GLU A 1 559 ? -3.117 -0.993 -20.032 1.00 84.06 559 GLU A CA 1
ATOM 4615 C C . GLU A 1 559 ? -4.600 -0.826 -19.697 1.00 84.06 559 GLU A C 1
ATOM 4617 O O . GLU A 1 559 ? -5.451 -0.828 -20.580 1.00 84.06 559 GLU A O 1
ATOM 4622 N N . ILE A 1 560 ? -4.925 -0.620 -18.416 1.00 91.06 560 ILE A N 1
ATOM 4623 C CA . ILE A 1 560 ? -6.308 -0.365 -17.994 1.00 91.06 560 ILE A CA 1
ATOM 4624 C C . ILE A 1 560 ? -6.841 0.917 -18.646 1.00 91.06 560 ILE A C 1
ATOM 4626 O O . ILE A 1 560 ? -7.994 0.963 -19.061 1.00 91.06 560 ILE A O 1
ATOM 4630 N N . SER A 1 561 ? -6.005 1.953 -18.736 1.00 91.31 561 SER A N 1
ATOM 4631 C CA . SER A 1 561 ? -6.328 3.218 -19.399 1.00 91.31 561 SER A CA 1
ATOM 4632 C C . SER A 1 561 ? -6.653 3.023 -20.870 1.00 91.31 561 SER A C 1
ATOM 4634 O O . SER A 1 561 ? -7.676 3.516 -21.336 1.00 91.31 561 SER A O 1
ATOM 4636 N N . ASP A 1 562 ? -5.810 2.274 -21.569 1.00 84.62 562 ASP A N 1
ATOM 4637 C CA . ASP A 1 562 ? -5.960 2.035 -22.995 1.00 84.62 562 ASP A CA 1
ATOM 4638 C C . ASP A 1 562 ? -7.221 1.187 -23.282 1.00 84.62 562 ASP A C 1
ATOM 4640 O O . ASP A 1 562 ? -7.947 1.452 -24.238 1.00 84.62 562 ASP A O 1
ATOM 4644 N N . LEU A 1 563 ? -7.561 0.237 -22.395 1.00 86.56 563 LEU A N 1
ATOM 4645 C CA . LEU A 1 563 ? -8.809 -0.544 -22.459 1.00 86.56 563 LEU A CA 1
ATOM 4646 C C . LEU A 1 563 ? -10.060 0.286 -22.127 1.00 86.56 563 LEU A C 1
ATOM 4648 O O . LEU A 1 563 ? -11.150 -0.012 -22.612 1.00 86.56 563 LEU A O 1
ATOM 4652 N N . LEU A 1 564 ? -9.912 1.336 -21.318 1.00 89.94 564 LEU A N 1
ATOM 4653 C CA . LEU A 1 564 ? -10.975 2.268 -20.942 1.00 89.94 564 LEU A CA 1
ATOM 4654 C C . LEU A 1 564 ? -11.049 3.497 -21.863 1.00 89.94 564 LEU A C 1
ATOM 4656 O O . LEU A 1 564 ? -11.617 4.490 -21.418 1.00 89.94 564 LEU A O 1
ATOM 4660 N N . ALA A 1 565 ? -10.486 3.432 -23.084 1.00 79.69 565 ALA A N 1
ATOM 4661 C CA . ALA A 1 565 ? -10.503 4.346 -24.252 1.00 79.69 565 ALA A CA 1
ATOM 4662 C C . ALA A 1 565 ? -10.574 5.878 -24.016 1.00 79.69 565 ALA A C 1
ATOM 4664 O O . ALA A 1 565 ? -9.797 6.642 -24.577 1.00 79.69 565 ALA A O 1
ATOM 4665 N N . ASN A 1 566 ? -11.502 6.348 -23.187 1.00 88.38 566 ASN A N 1
ATOM 4666 C CA . ASN A 1 566 ? -11.752 7.732 -22.793 1.00 88.38 566 ASN A CA 1
ATOM 4667 C C . ASN A 1 566 ? -11.183 8.103 -21.411 1.00 88.38 566 ASN A C 1
ATOM 4669 O O . ASN A 1 566 ? -11.553 9.140 -20.850 1.00 88.38 566 ASN A O 1
ATOM 4673 N N . LYS A 1 567 ? -10.352 7.251 -20.806 1.00 95.31 567 LYS A N 1
ATOM 4674 C CA . LYS A 1 567 ? -9.729 7.500 -19.501 1.00 95.31 567 LYS A CA 1
ATOM 4675 C C . LYS A 1 567 ? -8.224 7.536 -19.667 1.00 95.31 567 LYS A C 1
ATOM 4677 O O . LYS A 1 567 ? -7.664 6.616 -20.243 1.00 95.31 567 LYS A O 1
ATOM 4682 N N . SER A 1 568 ? -7.574 8.577 -19.152 1.00 93.19 568 SER A N 1
ATOM 4683 C CA . SER A 1 568 ? -6.113 8.674 -19.130 1.00 93.19 568 SER A CA 1
ATOM 4684 C C . SER A 1 568 ? -5.505 7.871 -17.970 1.00 93.19 568 SER A C 1
ATOM 4686 O O . SER A 1 568 ? -6.183 7.653 -16.956 1.00 93.19 568 SER A O 1
ATOM 4688 N N . PRO A 1 569 ? -4.208 7.507 -18.026 1.00 91.44 569 PRO A N 1
ATOM 4689 C CA . PRO A 1 569 ? -3.577 6.699 -16.979 1.00 91.44 569 PRO A CA 1
ATOM 4690 C C . PRO A 1 569 ? -3.629 7.394 -15.619 1.00 91.44 569 PRO A C 1
ATOM 4692 O O . PRO A 1 569 ? -3.884 6.780 -14.586 1.00 91.44 569 PRO A O 1
ATOM 4695 N N . LYS A 1 570 ? -3.483 8.724 -15.622 1.00 90.38 570 LYS A N 1
ATOM 4696 C CA . LYS A 1 570 ? -3.626 9.549 -14.421 1.00 90.38 570 LYS A CA 1
ATOM 4697 C C . LYS A 1 570 ? -5.047 9.493 -13.856 1.00 90.38 570 LYS A C 1
ATOM 4699 O O . LYS A 1 570 ? -5.199 9.426 -12.638 1.00 90.38 570 LYS A O 1
ATOM 4704 N N . GLN A 1 571 ? -6.082 9.523 -14.700 1.00 93.81 571 GLN A N 1
ATOM 4705 C CA . GLN A 1 571 ? -7.475 9.409 -14.252 1.00 93.81 571 GLN A CA 1
ATOM 4706 C C . GLN A 1 571 ? -7.760 8.030 -13.650 1.00 93.81 571 GLN A C 1
ATOM 4708 O O . GLN A 1 571 ? -8.389 7.961 -12.597 1.00 93.81 571 GLN A O 1
ATOM 4713 N N . VAL A 1 572 ? -7.265 6.962 -14.279 1.00 95.56 572 VAL A N 1
ATOM 4714 C CA . VAL A 1 572 ? -7.334 5.577 -13.785 1.00 95.56 572 VAL A CA 1
ATOM 4715 C C . VAL A 1 572 ? -6.684 5.457 -12.405 1.00 95.56 572 VAL A C 1
ATOM 4717 O O . VAL A 1 572 ? -7.330 5.010 -11.456 1.00 95.56 572 VAL A O 1
ATOM 4720 N N . ASP A 1 573 ? -5.438 5.919 -12.261 1.00 92.81 573 ASP A N 1
ATOM 4721 C CA . ASP A 1 573 ? -4.699 5.856 -10.995 1.00 92.81 573 ASP A CA 1
ATOM 4722 C C . ASP A 1 573 ? -5.386 6.677 -9.894 1.00 92.81 573 ASP A C 1
ATOM 4724 O O . ASP A 1 573 ? -5.654 6.173 -8.802 1.00 92.81 573 ASP A O 1
ATOM 4728 N N . THR A 1 574 ? -5.770 7.916 -10.221 1.00 91.19 574 THR A N 1
ATOM 4729 C CA . THR A 1 574 ? -6.474 8.821 -9.301 1.00 91.19 574 THR A CA 1
ATOM 4730 C C . THR A 1 574 ? -7.790 8.210 -8.835 1.00 91.19 574 THR A C 1
ATOM 4732 O O . THR A 1 574 ? -8.097 8.240 -7.642 1.00 91.19 574 THR A O 1
ATOM 4735 N N . LYS A 1 575 ? -8.574 7.634 -9.757 1.00 96.19 575 LYS A N 1
ATOM 4736 C CA . LYS A 1 575 ? -9.867 7.041 -9.421 1.00 96.19 575 LYS A CA 1
ATOM 4737 C C . LYS A 1 575 ? -9.702 5.802 -8.550 1.00 96.19 575 LYS A C 1
ATOM 4739 O O . LYS A 1 575 ? -10.427 5.672 -7.566 1.00 96.19 575 LYS A O 1
ATOM 4744 N N . ARG A 1 576 ? -8.724 4.941 -8.850 1.00 95.94 576 ARG A N 1
ATOM 4745 C CA . ARG A 1 576 ? -8.385 3.777 -8.020 1.00 95.94 576 ARG A CA 1
ATOM 4746 C C . ARG A 1 576 ? -8.036 4.201 -6.596 1.00 95.94 576 ARG A C 1
ATOM 4748 O O . ARG A 1 576 ? -8.621 3.677 -5.652 1.00 95.94 576 ARG A O 1
ATOM 4755 N N . THR A 1 577 ? -7.113 5.152 -6.431 1.00 91.38 577 THR A N 1
ATOM 4756 C CA . THR A 1 577 ? -6.746 5.642 -5.096 1.00 91.38 577 THR A CA 1
ATOM 4757 C C . THR A 1 577 ? -7.972 6.210 -4.385 1.00 91.38 577 THR A C 1
ATOM 4759 O O . THR A 1 577 ? -8.232 5.835 -3.247 1.00 91.38 577 THR A O 1
ATOM 4762 N N . GLN A 1 578 ? -8.783 7.033 -5.061 1.00 93.44 578 GLN A N 1
ATOM 4763 C CA . GLN A 1 578 ? -10.006 7.587 -4.476 1.00 93.44 578 GLN A CA 1
ATOM 4764 C C . GLN A 1 578 ? -10.941 6.487 -3.953 1.00 93.44 578 GLN A C 1
ATOM 4766 O O . GLN A 1 578 ? -11.496 6.628 -2.863 1.00 93.44 578 GLN A O 1
ATOM 4771 N N . ILE A 1 579 ? -11.124 5.402 -4.711 1.00 95.50 579 ILE A N 1
ATOM 4772 C CA . ILE A 1 579 ? -11.951 4.262 -4.306 1.00 95.50 579 ILE A CA 1
ATOM 4773 C C . ILE A 1 579 ? -11.393 3.615 -3.036 1.00 95.50 579 ILE A C 1
ATOM 4775 O O . ILE A 1 579 ? -12.115 3.519 -2.046 1.00 95.50 579 ILE A O 1
ATOM 4779 N N . TYR A 1 580 ? -10.114 3.233 -3.028 1.00 94.81 580 TYR A N 1
ATOM 4780 C CA . TYR A 1 580 ? -9.501 2.568 -1.873 1.00 94.81 580 TYR A CA 1
ATOM 4781 C C . TYR A 1 580 ? -9.482 3.452 -0.629 1.00 94.81 580 TYR A C 1
ATOM 4783 O O . TYR A 1 580 ? -9.819 2.985 0.457 1.00 94.81 580 TYR A O 1
ATOM 4791 N N . THR A 1 581 ? -9.181 4.742 -0.780 1.00 90.38 581 THR A N 1
ATOM 4792 C CA . THR A 1 581 ? -9.286 5.711 0.314 1.00 90.38 581 THR A CA 1
ATOM 4793 C C . THR A 1 581 ? -10.722 5.826 0.814 1.00 90.38 581 THR A C 1
ATOM 4795 O O . THR A 1 581 ? -10.931 5.867 2.022 1.00 90.38 581 THR A O 1
ATOM 4798 N N . THR A 1 582 ? -11.719 5.845 -0.077 1.00 94.12 582 THR A N 1
ATOM 4799 C CA . THR A 1 582 ? -13.139 5.893 0.312 1.00 94.12 582 THR A CA 1
ATOM 4800 C C . THR A 1 582 ? -13.540 4.673 1.137 1.00 94.12 582 THR A C 1
ATOM 4802 O O . THR A 1 582 ? -14.203 4.855 2.151 1.00 94.12 582 THR A O 1
ATOM 4805 N N . ILE A 1 583 ? -13.133 3.464 0.736 1.00 96.06 583 ILE A N 1
ATOM 4806 C CA . ILE A 1 583 ? -13.410 2.230 1.489 1.00 96.06 583 ILE A CA 1
ATOM 4807 C C . ILE A 1 583 ? -12.710 2.286 2.855 1.00 96.06 583 ILE A C 1
ATOM 4809 O O . ILE A 1 583 ? -13.373 2.176 3.885 1.00 96.06 583 ILE A O 1
ATOM 4813 N N . ARG A 1 584 ? -11.394 2.561 2.873 1.00 93.62 584 ARG A N 1
ATOM 4814 C CA . ARG A 1 584 ? -10.562 2.596 4.093 1.00 93.62 584 ARG A CA 1
ATOM 4815 C C . ARG A 1 584 ? -11.076 3.589 5.129 1.00 93.62 584 ARG A C 1
ATOM 4817 O O . ARG A 1 584 ? -11.053 3.302 6.319 1.00 93.62 584 ARG A O 1
ATOM 4824 N N . THR A 1 585 ? -11.531 4.757 4.683 1.00 89.69 585 THR A N 1
ATOM 4825 C CA . THR A 1 585 ? -11.944 5.854 5.571 1.00 89.69 585 THR A CA 1
ATOM 4826 C C . THR A 1 585 ? -13.444 5.883 5.848 1.00 89.69 585 THR A C 1
ATOM 4828 O O . THR A 1 585 ? -13.918 6.813 6.492 1.00 89.69 585 THR A O 1
ATOM 4831 N N . SER A 1 586 ? -14.229 4.922 5.350 1.00 93.50 586 SER A N 1
ATOM 4832 C CA . SER A 1 586 ? -15.682 4.941 5.529 1.00 93.50 586 SER A CA 1
ATOM 4833 C C . SER A 1 586 ? -16.077 4.399 6.910 1.00 93.50 586 SER A C 1
ATOM 4835 O O . SER A 1 586 ? -16.052 3.179 7.087 1.00 93.50 586 SER A O 1
ATOM 4837 N N . PRO A 1 587 ? -16.540 5.238 7.863 1.00 89.69 587 PRO A N 1
ATOM 4838 C CA . PRO A 1 587 ? -17.011 4.742 9.161 1.00 89.69 587 PRO A CA 1
ATOM 4839 C C . PRO A 1 587 ? -18.270 3.876 9.013 1.00 89.69 587 PRO A C 1
ATOM 4841 O O . PRO A 1 587 ? -18.493 2.938 9.776 1.00 89.69 587 PRO A O 1
ATOM 4844 N N . TYR A 1 588 ? -19.062 4.143 7.971 1.00 94.12 588 TYR A N 1
ATOM 4845 C CA . TYR A 1 588 ? -20.333 3.473 7.735 1.00 94.12 588 TYR A CA 1
ATOM 4846 C C . TYR A 1 588 ? -20.201 2.000 7.346 1.00 94.12 588 TYR A C 1
ATOM 4848 O O . TYR A 1 588 ? -21.170 1.276 7.504 1.00 94.12 588 TYR A O 1
ATOM 4856 N N . LEU A 1 589 ? -19.045 1.526 6.856 1.00 95.44 589 LEU A N 1
ATOM 4857 C CA . LEU A 1 589 ? -18.906 0.107 6.490 1.00 95.44 589 LEU A CA 1
ATOM 4858 C C . LEU A 1 589 ? -18.951 -0.796 7.726 1.00 95.44 589 LEU A C 1
ATOM 4860 O O . LEU A 1 589 ? -19.702 -1.767 7.734 1.00 95.44 589 LEU A O 1
ATOM 4864 N N . LYS A 1 590 ? -18.205 -0.448 8.786 1.00 94.44 590 LYS A N 1
ATOM 4865 C CA . LYS A 1 590 ? -18.251 -1.185 10.062 1.00 94.44 590 LYS A CA 1
ATOM 4866 C C . LYS A 1 590 ? -19.645 -1.147 10.677 1.00 94.44 590 LYS A C 1
ATOM 4868 O O . LYS A 1 590 ? -20.145 -2.177 11.107 1.00 94.44 590 LYS A O 1
ATOM 4873 N N . GLN A 1 591 ? -20.279 0.026 10.686 1.00 95.50 591 GLN A N 1
ATOM 4874 C CA . GLN A 1 591 ? -21.634 0.184 11.219 1.00 95.50 591 GLN A CA 1
ATOM 4875 C C . GLN A 1 591 ? -22.657 -0.627 10.414 1.00 95.50 591 GLN A C 1
ATOM 4877 O O . GLN A 1 591 ? -23.511 -1.281 10.999 1.00 95.50 591 GLN A O 1
ATOM 4882 N N . PHE A 1 592 ? -22.538 -0.635 9.084 1.00 96.69 592 PHE A N 1
ATOM 4883 C CA . PHE A 1 592 ? -23.394 -1.420 8.197 1.00 96.69 592 PHE A CA 1
ATOM 4884 C C . PHE A 1 592 ? -23.257 -2.922 8.470 1.00 96.69 592 PHE A C 1
ATOM 4886 O O . PHE A 1 592 ? -24.266 -3.608 8.613 1.00 96.69 592 PHE A O 1
ATOM 4893 N N . ALA A 1 593 ? -22.024 -3.418 8.621 1.00 96.75 593 ALA A N 1
ATOM 4894 C CA . ALA A 1 593 ? -21.764 -4.813 8.977 1.00 96.75 593 ALA A CA 1
ATOM 4895 C C . ALA A 1 593 ? -22.219 -5.181 10.397 1.00 96.75 593 ALA A C 1
ATOM 4897 O O . ALA A 1 593 ? -22.644 -6.303 10.630 1.00 96.75 593 ALA A O 1
ATOM 4898 N N . ALA A 1 594 ? -22.159 -4.251 11.351 1.00 95.88 594 ALA A N 1
ATOM 4899 C CA . ALA A 1 594 ? -22.664 -4.481 12.703 1.00 95.88 594 ALA A CA 1
ATOM 4900 C C . ALA A 1 594 ? -24.201 -4.496 12.757 1.00 95.88 594 ALA A C 1
ATOM 4902 O O . ALA A 1 594 ? -24.788 -5.253 13.526 1.00 95.88 594 ALA A O 1
ATOM 4903 N N . PHE A 1 595 ? -24.855 -3.666 11.937 1.00 96.75 595 PHE A N 1
ATOM 4904 C CA . PHE A 1 595 ? -26.312 -3.578 11.874 1.00 96.75 595 PHE A CA 1
ATOM 4905 C C . PHE A 1 595 ? -26.946 -4.828 11.250 1.00 96.75 595 PHE A C 1
ATOM 4907 O O . PHE A 1 595 ? -27.999 -5.283 11.693 1.00 96.75 595 PHE A O 1
ATOM 4914 N N . PHE A 1 596 ? -26.301 -5.404 10.235 1.00 96.00 596 PHE A N 1
ATOM 4915 C CA . PHE A 1 596 ? -26.764 -6.617 9.568 1.00 96.00 596 PHE A CA 1
ATOM 4916 C C . PHE A 1 596 ? -25.876 -7.805 9.938 1.00 96.00 596 PHE A C 1
ATOM 4918 O O . PHE A 1 596 ? -24.739 -7.881 9.502 1.00 96.00 596 PHE A O 1
ATOM 4925 N N . GLN A 1 597 ? -26.401 -8.776 10.688 1.00 89.12 597 GLN A N 1
ATOM 4926 C CA . GLN A 1 597 ? -25.627 -9.969 11.071 1.00 89.12 597 GLN A CA 1
ATOM 4927 C C . GLN A 1 597 ? -25.364 -10.927 9.895 1.00 89.12 597 GLN A C 1
ATOM 4929 O O . GLN A 1 597 ? -24.373 -11.650 9.900 1.00 89.12 597 GLN A O 1
ATOM 4934 N N . LYS A 1 598 ? -26.259 -10.957 8.899 1.00 91.19 598 LYS A N 1
ATOM 4935 C CA . LYS A 1 598 ? -26.175 -11.823 7.715 1.00 91.19 598 LYS A CA 1
ATOM 4936 C C . LYS A 1 598 ? -26.963 -11.219 6.551 1.00 91.19 598 LYS A C 1
ATOM 4938 O O . LYS A 1 598 ? -27.938 -10.500 6.777 1.00 91.19 598 LYS A O 1
ATOM 4943 N N . CYS A 1 599 ? -26.564 -11.523 5.316 1.00 93.50 599 CYS A N 1
ATOM 4944 C CA . CYS A 1 599 ? -27.340 -11.192 4.120 1.00 93.50 599 CYS A CA 1
ATOM 4945 C C . CYS A 1 599 ? -28.434 -12.221 3.824 1.00 93.50 599 CYS A C 1
ATOM 4947 O O . CYS A 1 599 ? -28.212 -13.429 3.939 1.00 93.50 599 CYS A O 1
ATOM 4949 N N . ASP A 1 600 ? -29.579 -11.737 3.344 1.00 91.25 600 ASP A N 1
ATOM 4950 C CA . ASP A 1 600 ? -30.583 -12.582 2.702 1.00 91.25 600 ASP A CA 1
ATOM 4951 C C . ASP A 1 600 ? -30.185 -12.819 1.239 1.00 91.25 600 ASP A C 1
ATOM 4953 O O . ASP A 1 600 ? -30.409 -11.986 0.359 1.00 91.25 600 ASP A O 1
ATOM 4957 N N . LYS A 1 601 ? -29.472 -13.925 1.014 1.00 95.19 601 LYS A N 1
ATOM 4958 C CA . LYS A 1 601 ? -28.944 -14.311 -0.303 1.00 95.19 601 LYS A CA 1
ATOM 4959 C C . LYS A 1 601 ? -29.925 -15.183 -1.086 1.00 95.19 601 LYS A C 1
ATOM 4961 O O . LYS A 1 601 ? -29.702 -15.421 -2.272 1.00 95.19 601 LYS A O 1
ATOM 4966 N N . GLU A 1 602 ? -30.960 -15.709 -0.436 1.00 95.06 602 GLU A N 1
ATOM 4967 C CA . GLU A 1 602 ? -31.835 -16.712 -1.032 1.00 95.06 602 GLU A CA 1
ATOM 4968 C C . GLU A 1 602 ? -32.751 -16.063 -2.076 1.00 95.06 602 GLU A C 1
ATOM 4970 O O . GLU A 1 602 ? -33.445 -15.087 -1.809 1.00 95.06 602 GLU A O 1
ATOM 4975 N N . GLY A 1 603 ? -32.695 -16.559 -3.314 1.00 94.75 603 GLY A N 1
ATOM 4976 C CA . GLY A 1 603 ? -33.435 -15.975 -4.438 1.00 94.75 603 GLY A CA 1
ATOM 4977 C C . GLY A 1 603 ? -32.910 -14.618 -4.926 1.00 94.75 603 GLY A C 1
ATOM 4978 O O . GLY A 1 603 ? -33.514 -14.020 -5.818 1.00 94.75 603 GLY A O 1
ATOM 4979 N N . ALA A 1 604 ? -31.792 -14.125 -4.385 1.00 97.00 604 ALA A N 1
ATOM 4980 C CA . ALA A 1 604 ? -31.169 -12.906 -4.874 1.00 97.00 604 ALA A CA 1
ATOM 4981 C C . ALA A 1 604 ? -30.564 -13.105 -6.271 1.00 97.00 604 ALA A C 1
ATOM 4983 O O . ALA A 1 604 ? -30.129 -14.195 -6.644 1.00 97.00 604 ALA A O 1
ATOM 4984 N N . THR A 1 605 ? -30.489 -12.020 -7.036 1.00 96.44 605 THR A N 1
ATOM 4985 C CA . THR A 1 605 ? -29.914 -11.997 -8.385 1.00 96.44 605 THR A CA 1
ATOM 4986 C C . THR A 1 605 ? -28.954 -10.825 -8.520 1.00 96.44 605 THR A C 1
ATOM 4988 O O . THR A 1 605 ? -29.021 -9.860 -7.758 1.00 96.44 605 THR A O 1
ATOM 4991 N N . TYR A 1 606 ? -28.055 -10.895 -9.494 1.00 95.56 606 TYR A N 1
ATOM 4992 C CA . TYR A 1 606 ? -27.210 -9.767 -9.869 1.00 95.56 606 TYR A CA 1
ATOM 4993 C C . TYR A 1 606 ? -27.913 -8.880 -10.899 1.00 95.56 606 TYR A C 1
ATOM 4995 O O . TYR A 1 606 ? -28.599 -9.390 -11.783 1.00 95.56 606 TYR A O 1
ATOM 5003 N N . ASP A 1 607 ? -27.746 -7.561 -10.785 1.00 94.75 607 ASP A N 1
ATOM 5004 C CA . ASP A 1 607 ? -28.113 -6.621 -11.851 1.00 94.75 607 ASP A CA 1
ATOM 5005 C C . ASP A 1 607 ? -27.054 -6.591 -12.978 1.00 94.75 607 ASP A C 1
ATOM 5007 O O . ASP A 1 607 ? -26.009 -7.241 -12.894 1.00 94.75 607 ASP A O 1
ATOM 5011 N N . ASP A 1 608 ? -27.278 -5.774 -14.013 1.00 91.12 608 ASP A N 1
ATOM 5012 C CA . ASP A 1 608 ? -26.355 -5.606 -15.154 1.00 91.12 608 ASP A CA 1
ATOM 5013 C C . ASP A 1 608 ? -24.974 -5.027 -14.776 1.00 91.12 608 ASP A C 1
ATOM 5015 O O . ASP A 1 608 ? -24.051 -4.970 -15.596 1.00 91.12 608 ASP A O 1
ATOM 5019 N N . ASN A 1 609 ? -24.813 -4.555 -13.539 1.00 94.31 609 ASN A N 1
ATOM 5020 C CA . ASN A 1 609 ? -23.549 -4.070 -12.995 1.00 94.31 609 ASN A CA 1
ATOM 5021 C C . ASN A 1 609 ? -22.880 -5.105 -12.073 1.00 94.31 609 ASN A C 1
ATOM 5023 O O . ASN A 1 609 ? -21.762 -4.877 -11.604 1.00 94.31 609 ASN A O 1
ATOM 5027 N N . GLY A 1 610 ? -23.518 -6.252 -11.834 1.00 94.56 610 GLY A N 1
ATOM 5028 C CA . GLY A 1 610 ? -23.070 -7.255 -10.874 1.00 94.56 610 GLY A CA 1
ATOM 5029 C C . GLY A 1 610 ? -23.342 -6.864 -9.425 1.00 94.56 610 GLY A C 1
ATOM 5030 O O . GLY A 1 610 ? -22.607 -7.293 -8.541 1.00 94.56 610 GLY A O 1
ATOM 5031 N N . ILE A 1 611 ? -24.341 -6.025 -9.158 1.00 96.81 611 ILE A N 1
ATOM 5032 C CA . ILE A 1 611 ? -24.750 -5.629 -7.808 1.00 96.81 611 ILE A CA 1
ATOM 5033 C C . ILE A 1 611 ? -25.853 -6.586 -7.331 1.00 96.81 611 ILE A C 1
ATOM 5035 O O . ILE A 1 611 ? -26.834 -6.769 -8.053 1.00 96.81 611 ILE A O 1
ATOM 5039 N N . PRO A 1 612 ? -25.732 -7.192 -6.134 1.00 97.44 612 PRO A N 1
ATOM 5040 C CA . PRO A 1 612 ? -26.786 -8.038 -5.581 1.00 97.44 612 PRO A CA 1
ATOM 5041 C C . PRO A 1 612 ? -28.102 -7.284 -5.373 1.00 97.44 612 PRO A C 1
ATOM 5043 O O . PRO A 1 612 ? -28.118 -6.203 -4.776 1.00 97.44 612 PRO A O 1
ATOM 5046 N N . SER A 1 613 ? -29.220 -7.882 -5.780 1.00 97.25 613 SER A N 1
ATOM 5047 C CA . SER A 1 613 ? -30.558 -7.290 -5.667 1.00 97.25 613 SER A CA 1
ATOM 5048 C C . SER A 1 613 ? -30.978 -7.010 -4.220 1.00 97.25 613 SER A C 1
ATOM 5050 O O . SER A 1 613 ? -31.674 -6.026 -3.963 1.00 97.25 613 SER A O 1
ATOM 5052 N N . TYR A 1 614 ? -30.495 -7.801 -3.256 1.00 97.69 614 TYR A N 1
ATOM 5053 C CA . TYR A 1 614 ? -30.763 -7.593 -1.829 1.00 97.69 614 TYR A CA 1
ATOM 5054 C C . TYR A 1 614 ? -30.073 -6.333 -1.265 1.00 97.69 614 TYR A C 1
ATOM 5056 O O . TYR A 1 614 ? -30.476 -5.805 -0.225 1.00 97.69 614 TYR A O 1
ATOM 5064 N N . LEU A 1 615 ? -29.023 -5.825 -1.925 1.00 97.31 615 LEU A N 1
ATOM 5065 C CA . LEU A 1 615 ? -28.147 -4.803 -1.349 1.00 97.31 615 LEU A CA 1
ATOM 5066 C C . LEU A 1 615 ? -28.808 -3.420 -1.293 1.00 97.31 615 LEU A C 1
ATOM 5068 O O . LEU A 1 615 ? -28.622 -2.686 -0.323 1.00 97.31 615 LEU A O 1
ATOM 5072 N N . GLY A 1 616 ? -29.605 -3.070 -2.306 1.00 97.00 616 GLY A N 1
ATOM 5073 C CA . GLY A 1 616 ? -30.360 -1.813 -2.345 1.00 97.00 616 GLY A CA 1
ATOM 5074 C C . GLY A 1 616 ? -31.317 -1.660 -1.151 1.00 97.00 616 GLY A C 1
ATOM 5075 O O . GLY A 1 616 ? -31.181 -0.692 -0.399 1.00 97.00 616 GLY A O 1
ATOM 5076 N N . PRO A 1 617 ? -32.233 -2.621 -0.917 1.00 97.38 617 PRO A N 1
ATOM 5077 C CA . PRO A 1 617 ? -33.110 -2.630 0.254 1.00 97.38 617 PRO A CA 1
ATOM 5078 C C . PRO A 1 617 ? -32.364 -2.544 1.594 1.00 97.38 617 PRO A C 1
ATOM 5080 O O . PRO A 1 617 ? -32.776 -1.787 2.474 1.00 97.38 617 PRO A O 1
ATOM 5083 N N . MET A 1 618 ? -31.240 -3.258 1.746 1.00 97.44 618 MET A N 1
ATOM 5084 C CA . MET A 1 618 ? -30.409 -3.170 2.957 1.00 97.44 618 MET A CA 1
ATOM 50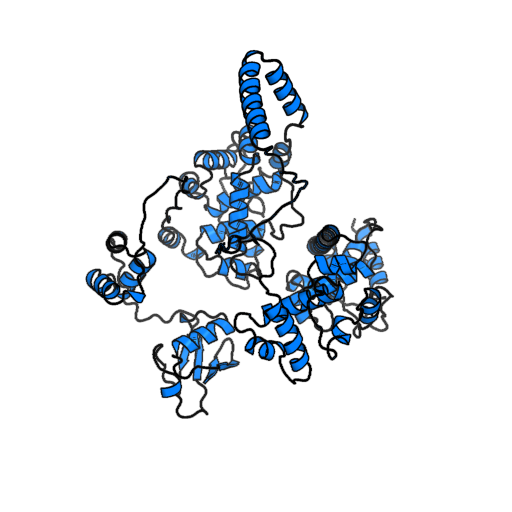85 C C . MET A 1 618 ? -29.841 -1.759 3.164 1.00 97.44 618 MET A C 1
ATOM 5087 O O . MET A 1 618 ? -29.894 -1.223 4.270 1.00 97.44 618 MET A O 1
ATOM 5091 N N . ILE A 1 619 ? -29.331 -1.126 2.104 1.00 97.44 619 ILE A N 1
ATOM 5092 C CA . ILE A 1 619 ? -28.804 0.245 2.155 1.00 97.44 619 ILE A CA 1
ATOM 5093 C C . ILE A 1 619 ? -29.888 1.242 2.577 1.00 97.44 619 ILE A C 1
ATOM 5095 O O . ILE A 1 619 ? -29.626 2.094 3.426 1.00 97.44 619 ILE A O 1
ATOM 5099 N N . GLU A 1 620 ? -31.096 1.149 2.022 1.00 96.62 620 GLU A N 1
ATOM 5100 C CA . GLU A 1 620 ? -32.185 2.068 2.374 1.00 96.62 620 GLU A CA 1
ATOM 5101 C C . GLU A 1 620 ? -32.683 1.859 3.808 1.00 96.62 620 GLU A C 1
ATOM 5103 O O . GLU A 1 620 ? -32.858 2.841 4.532 1.00 96.62 620 GLU A O 1
ATOM 5108 N N . ARG A 1 621 ? -32.797 0.605 4.266 1.00 96.75 621 ARG A N 1
ATOM 5109 C CA . ARG A 1 621 ? -33.139 0.292 5.663 1.00 96.75 621 ARG A CA 1
ATOM 5110 C C . ARG A 1 621 ? -32.103 0.833 6.650 1.00 96.75 621 ARG A C 1
ATOM 5112 O O . ARG A 1 621 ? -32.451 1.374 7.693 1.00 96.75 621 ARG A O 1
ATOM 5119 N N . PHE A 1 622 ? -30.822 0.715 6.327 1.00 96.31 622 PHE A N 1
ATOM 5120 C CA . PHE A 1 622 ? -29.767 1.248 7.184 1.00 96.31 622 PHE A CA 1
ATOM 5121 C C . PHE A 1 622 ? -29.757 2.783 7.208 1.00 96.31 622 PHE A C 1
ATOM 5123 O O . PHE A 1 622 ? -29.590 3.392 8.262 1.00 96.31 622 PHE A O 1
ATOM 5130 N N . LYS A 1 623 ? -30.003 3.433 6.061 1.00 95.44 623 LYS A N 1
ATOM 5131 C CA . LYS A 1 623 ? -30.144 4.896 5.991 1.00 95.44 623 LYS A CA 1
ATOM 5132 C C . LYS A 1 623 ? -31.328 5.418 6.794 1.00 95.44 623 LYS A C 1
ATOM 5134 O O . LYS A 1 623 ? -31.216 6.520 7.329 1.00 95.44 623 LYS A O 1
ATOM 5139 N N . SER A 1 624 ? -32.458 4.708 6.816 1.00 95.06 624 SER A N 1
ATOM 5140 C CA . SER A 1 624 ? -33.612 5.139 7.608 1.00 95.06 624 SER A CA 1
ATOM 5141 C C . SER A 1 624 ? -33.302 5.101 9.098 1.00 95.06 624 SER A C 1
ATOM 5143 O O . SER A 1 624 ? -33.699 6.024 9.793 1.00 95.06 624 SER A O 1
ATOM 5145 N N . GLU A 1 625 ? -32.537 4.108 9.558 1.00 94.25 625 GLU A N 1
ATOM 5146 C CA . GLU A 1 625 ? -32.185 3.981 10.974 1.00 94.25 625 GLU A CA 1
ATOM 5147 C C . GLU A 1 625 ? -31.161 5.031 11.422 1.00 94.25 625 GLU A C 1
ATOM 5149 O O . GLU A 1 625 ? -31.357 5.704 12.428 1.00 94.25 625 GLU A O 1
ATOM 5154 N N . ILE A 1 626 ? -30.085 5.241 10.652 1.00 89.62 626 ILE A N 1
ATOM 5155 C CA . ILE A 1 626 ? -29.047 6.215 11.037 1.00 89.62 626 ILE A CA 1
ATOM 5156 C C . ILE A 1 626 ? -29.596 7.642 11.110 1.00 89.62 626 ILE A C 1
ATOM 5158 O O . ILE A 1 626 ? -29.194 8.402 11.983 1.00 89.62 626 ILE A O 1
ATOM 5162 N N . ARG A 1 627 ? -30.552 8.004 10.246 1.00 82.12 627 ARG A N 1
ATOM 5163 C CA . ARG A 1 627 ? -31.201 9.327 10.280 1.00 82.12 627 ARG A CA 1
ATOM 5164 C C . ARG A 1 627 ? -32.086 9.566 11.503 1.00 82.12 627 ARG A C 1
ATOM 5166 O O . ARG A 1 627 ? -32.562 10.679 11.661 1.00 82.12 627 ARG A O 1
ATOM 5173 N N . VAL A 1 628 ? -32.392 8.532 12.284 1.00 68.94 628 VAL A N 1
ATOM 5174 C CA . VAL A 1 628 ? -33.115 8.678 13.557 1.00 68.94 628 VAL A CA 1
ATOM 5175 C C . VAL A 1 628 ? -32.137 8.962 14.700 1.00 68.94 628 VAL A C 1
ATOM 5177 O O . VAL A 1 628 ? -32.528 9.525 15.717 1.00 68.94 628 VAL A O 1
ATOM 5180 N N . ILE A 1 629 ? -30.872 8.567 14.534 1.00 58.75 629 ILE A N 1
ATOM 5181 C CA . ILE A 1 629 ? -29.813 8.723 15.535 1.00 58.75 629 ILE A CA 1
ATOM 5182 C C . ILE A 1 629 ? -29.094 10.077 15.378 1.00 58.75 629 ILE A C 1
ATOM 5184 O O . ILE A 1 629 ? -28.634 10.630 16.377 1.00 58.75 629 ILE A O 1
ATOM 5188 N N . GLU A 1 630 ? -29.001 10.599 14.148 1.00 52.81 630 GLU A N 1
ATOM 5189 C CA . GLU A 1 630 ? -28.576 11.979 13.829 1.00 52.81 630 GLU A CA 1
ATOM 5190 C C . GLU A 1 630 ? -29.729 12.979 13.970 1.00 52.81 630 GLU A C 1
ATOM 5192 O O . GLU A 1 630 ? -29.489 14.068 14.543 1.00 52.81 630 GLU A O 1
#

Radius of gyration: 32.25 Å; Cα contacts (8 Å, |Δi|>4): 558; chains: 1; bounding box: 81×96×92 Å

Mean predicted aligned error: 18.84 Å

pLDDT: mean 83.12, std 18.7, range [27.36, 98.44]

Secondary structure (DSSP, 8-state):
-EEEE-TTT-EEEE----TT-BHHHHHHHHHHHH---GGGEEEEETTEEPPTT-BHHHH-SSSSSPEEEEE-SS------------TTHHHHHHHHHHTT--HHHHHHHHHHTTT-HHHHHHHHHH-GGG-----PPP-----PPPP-----HHHHHHH-GGGGS---TT--HHHHHHHHHHTS-SS----HHHHHHHHHHTTT-SGGGTTT-TTS-HHHHHHHHHHHHHHHH----TT----HHHHHHHHHHHHTT--HHHHHHHTT--SSSHHHHHHHHHHHHHHH-SHHHHHHHH-S--TTSPP-B-TTS-BTTHHHHHHHHT-PPPTHHHHHHHHHHHH-TTTHHHHHHHHHHHHHHHHHH---------------------PPPP-------S----HHHHHHHHHHHHHHTT-SS-HHHHHHTT-TTS-HHHHHHHHHHHHHHHHTTS-TTPPPPHHHHHHHSS---HHHHHHHTT---S---HHHHHHHHHHTTT-HHHHHHHSTTS-HHHHHHHHHHHHHHHS-PPPPTTS-HHHHHHHHHHHHTT--HHHHHHHTSS--HHHHHHHHHHHHHHHHT-HHHHHHHHH-SS---TT--B-TTS-BTTHHHHHHHHHHHHHHH-

Foldseek 3Di:
DWEQEDPPVRDIDDDDADQFQFQLNVLVVVCVVVVADSQQKWKAWPNHTGDRNHGPNVVPPDPPTHIYIYGDPDRPPPPPPPLPCPPCLVVLLVVVVVVQFDSVLSNVLCVVVSNPSVNSVVVCVVCVVVGDGDDDDDDDDDPDDPDPPPPPLVVVCVVCVVVPDQDPLPDALLVVLQVLLVLQDQQADDWLLVLLVVCVVVLNDLVVCCVVCVSDQSLQSLLQLLVLLCLLVVPPPLPPPADSSLSSLLSRCVSNVNDVVSSCSSVVNPDPCPSVVVNVVSSVSSSPDPLSVLLCVVDVTPRPPGADADSSRHGPVVVVCSVVSNDPPDCVVVVVVVVVCVPPPVCVVVVVVVVVVVVVVVVVPPDDDDDDDDDDDDDDDDDDDPDDDDDDPPPDDPDPQDPVNLLLLLVQLLVLVPDDDDSLVSSCVVVVVDDSVRSVVVNVVSLLCVCVVVCVVHDHDPSCCCVSVVPPQLVVVLVVLVPLPDDDKLLVLLVLCVVVVNPLVVSCVVVVSDRSLQSLLQLLVLLVLLDPDDDDPPDDLSLSSLLSRVVSVVDQLCSSQVSVVPHDSVRSSSVVSVSSCSSNPRPVSVVLSVVDVTFPRPPWDADSSRHTPRSVVSSVVVSVVVVVVD